Protein AF-0000000084368465 (afdb_homodimer)

pLDDT: mean 86.75, std 20.88, range [21.86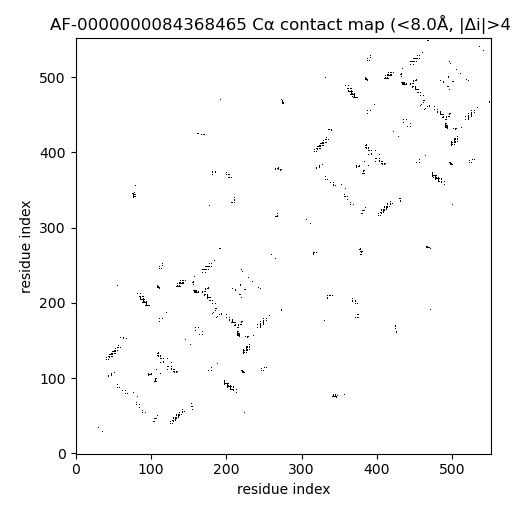, 98.88]

Secondary structure (DSSP, 8-state):
--S---TTSGGGS-----------------GGG--HHHHHHHHHHHHHHHHHHHHHHHHHHHHHHHTT-TT--SSS--HHHHHHHHHHHHHHHHHHHHHHTTTT----SHHHHHHHHHTTSS-HHHHHHHHHHHHHHHHHHHHHHHHHSSSS---S----TT--HHHHHHHHHHHHHHHHHHHIIIIIS--GGGGGHHHHHHHHHHHHHHHHHHHH----SHHHHHHHHHHHT---TTTTHHHHHHHHHHHHHHHHHHHHHHTTGGGTSTTTT---/--GGGGGGGGGGTT----------------GGG--HHHHHHHHHHHHHHHHHHHHHHHHHHHHHHHTT-TT--SSS--HHHHHHHHHHHHHHHHHHHHHHTTTT----SHHHHHHHHHTTSS-HHHHHHHHHHHHHHHHHHHHHHHHHSSSS---S----TT--HHHHHHHHHHHHHHHHHHHIIIIIS--GGGGGHHHHHHHHHHHHHHHHHHHH----SHHHHHHHHHHHT---TTTTHHHHHHHHHHHHHHHHHHHHHHTTGGGTSTTTT---

Organism: Wickerhamomyces anomalus (strain ATCC 58044 / CBS 1984 / NCYC 433 / NRRL Y-366-8) (NCBI:txid683960)

Solvent-accessible surface area (backbone atoms only — not comparable to full-atom values): 27761 Å² total; per-residue (Å²): 139,82,84,83,71,76,83,79,74,70,80,77,70,72,78,66,79,78,73,78,80,72,73,73,85,62,77,73,72,63,65,90,73,38,55,71,67,59,47,51,50,50,46,25,29,52,32,18,20,53,28,16,21,55,19,46,26,51,22,39,46,42,24,37,56,45,64,62,50,74,81,66,62,81,80,64,42,55,38,63,43,45,51,51,36,14,46,29,45,7,51,30,42,17,53,25,25,66,70,20,36,85,63,42,54,37,59,54,26,44,28,43,35,48,32,32,34,76,70,64,75,34,57,64,69,61,38,51,49,31,34,52,25,17,38,50,17,18,33,51,17,30,41,51,37,50,74,73,42,85,79,75,84,55,55,56,60,46,73,26,78,76,47,49,70,70,37,38,23,50,50,27,12,53,33,19,16,51,33,38,36,40,43,46,48,29,63,65,46,80,54,91,50,36,84,50,27,33,55,50,43,12,49,26,39,22,49,26,28,50,48,22,39,62,36,36,35,42,38,51,18,40,23,64,39,46,7,31,26,59,60,65,71,49,76,62,95,64,53,60,38,38,47,53,7,16,49,48,4,20,52,51,24,47,48,57,51,49,52,41,57,73,65,46,30,63,70,48,37,70,64,72,85,47,82,116,139,84,74,80,70,70,74,79,69,66,80,76,66,73,77,65,74,78,69,76,78,69,74,72,82,64,78,71,78,59,64,91,72,37,54,70,67,61,47,30,51,49,39,24,30,52,30,18,20,53,28,16,22,54,17,46,24,47,20,39,39,20,24,35,44,34,65,38,29,65,84,61,60,96,73,77,87,52,66,51,37,47,48,46,33,13,47,26,45,6,49,26,41,16,44,26,24,64,53,18,35,52,31,41,53,37,58,56,26,45,27,45,36,49,32,31,35,77,70,64,74,33,58,63,69,61,37,52,48,32,33,52,26,19,38,52,16,18,33,50,17,30,41,50,38,49,72,56,39,68,79,74,85,56,55,55,60,44,73,27,88,84,50,48,68,70,56,38,22,52,51,26,12,53,32,17,16,51,33,37,39,46,44,47,60,31,62,66,45,72,44,88,62,37,72,51,28,32,57,54,43,13,51,33,39,22,53,26,28,61,65,23,36,64,35,36,36,43,39,51,17,41,24,66,38,48,8,31,26,58,58,66,72,49,74,61,94,64,54,60,38,38,47,52,7,15,49,49,4,20,52,53,24,45,50,55,52,49,53,40,56,74,65,46,54,66,68,78,58,71,61,75,80,46,97,115

Radius of gyration: 28.0 Å; Cα contacts (8 Å, |Δi|>4): 906; chains: 2; bounding box: 91×88×64 Å

InterPro domains:
  IPR000425 Major intrinsic protein [PF00230] (44-253)
  IPR000425 Major intrinsic protein [PR00783] (43-62)
  IPR000425 Major intrinsic protein [PR00783] (89-113)
  IPR000425 Major intrinsic protein [PR00783] (126-145)
  IPR000425 Major intrinsic protein [PR00783] (171-189)
  IPR000425 Major intrinsic protein [PR00783] (202-224)
  IPR000425 Major intrinsic protein [PR00783] (240-260)
  IPR000425 Major intrinsic protein [TIGR00861] (47-255)
  IPR022357 Major intrinsic protein, conserved site [PS00221] (107-115)
  IPR023271 Aquaporin-like [G3DSA:1.20.1080.10] (5-276)
  IPR023271 Aquaporin-like [SSF81338] (37-273)
  IPR034294 Aquaporin transporter [PTHR19139] (39-267)

Nearest PDB structures (foldseek):
  2w1p-assembly1_A  TM=9.847E-01  e=2.793E-25  Komagataella pastoris
  5i32-assembly1_A  TM=9.141E-01  e=2.454E-11  Arabidopsis thaliana
  5c5x-assembly1_A  TM=9.051E-01  e=3.461E-11  Homo sapiens
  2b5f-assembly1_C  TM=8.584E-01  e=1.312E-10  Spinacia oleracea
  6qf5-assembly1_B  TM=8.587E-01  e=1.361E-08  Homo sapiens

Foldseek 3Di:
DDDPDDPPPPDPPPPPPPPPPPDPPPPPPCVVVDDPVVVLLVQLLVLLLVLLLQLLLQLQLQLQVLQVPPVPDDADDDVVSLLSSLLSNLVSLLVSCLPRCVRNNSQLFLLLLLLCCLVVVDPPVSSVSSLVSSLVSLQVSLLVSPVVDDDARRLAKAFANPADLVNLLQLLLQLLLLLNLLCCVQCVVDAPNVSCSSNSSSVSSSVSSSSRCRGTNRLSGLSSNNNNCVNNVHDDPSSCSSVNSSNNSSVVNSVVSVVCVVVVVCVVDDCPRPPD/DDPPPPPPPPPPPPPPPPPPCPDPPPPPPCDVVDDPVVVLLVQLLVLLLVLLLQLLLQLQLQLQVLQPPPVDDPDDDDVVSLLSSLLSNLVSLLVSCLVRCVRNNSQLFLLLLLLCCLVVVAPPVSSVSSLVSSLVSLQVSLLVSPVVDDDARRLAKAFAPPADLVNLLQLLQQLLLQLNLLCCVQCVVDAPNVSCSSNSSSVSSSVSSSRRCRGTNHLSGLSSNNNNCVNNVHDDPSSCSSVNSSNNSSVVNSVVSVVCVVVVVCVVDPCPRPPD

Sequence (552 aa):
MTAAEVQSGSNDIEAQSDAEYIPPYQPRSKILGLNDTLRNHFIAVVGEFCGTFLFLWSAFMIAQIANQDTSVKQDGSHPPQLIMISLGFGVSVAVGVFIFFRVSGGNLNPAVTLTLILARAVPPIRGALMMIAQMVAGMAAAGAASAMTPGEIAFANSLGGGCSRSRGVFIEAFGTAILCLTVLFLAVEKHRATYIAPLAIGLALFIGHLICVYYTGAGLNPARSFGPAVASRSFPNYHWIYWIGPILGSFISFGVWQLLKFLDYETANPGQDSDHMTAAEVQSGSNDIEAQSDAEYIPPYQPRSKILGLNDTLRNHFIAVVGEFCGTFLFLWSAFMIAQIANQDTSVKQDGSHPPQLIMISLGFGVSVAVGVFIFFRVSGGNLNPAVTLTLILARAVPPIRGALMMIAQMVAGMAAAGAASAMTPGEIAFANSLGGGCSRSRGVFIEAFGTAILCLTVLFLAVEKHRATYIAPLAIGLALFIGHLICVYYTGAGLNPARSFGPAVASRSFPNYHWIYWIGPILGSFISFGVWQLLKFLDYETANPGQDSDH

Structure (mmCIF, N/CA/C/O backbone):
data_AF-0000000084368465-model_v1
#
loop_
_entity.id
_entity.type
_entity.pdbx_description
1 polymer Aquaporin
#
loop_
_atom_site.group_PDB
_atom_site.id
_atom_site.type_symbol
_atom_site.label_atom_id
_atom_site.label_alt_id
_atom_site.label_comp_id
_atom_site.label_asym_id
_atom_site.label_entity_id
_atom_site.label_seq_id
_atom_site.pdbx_PDB_ins_code
_atom_site.Cartn_x
_atom_site.Cartn_y
_atom_site.Cartn_z
_atom_site.occupancy
_atom_site.B_iso_or_equiv
_atom_site.auth_seq_id
_atom_site.auth_comp_id
_atom_site.auth_asym_id
_atom_site.auth_atom_id
_atom_site.pdbx_PDB_model_num
ATOM 1 N N . MET A 1 1 ? -60.562 56.375 -34.906 1 25.42 1 MET A N 1
ATOM 2 C CA . MET A 1 1 ? -60.062 56.219 -33.562 1 25.42 1 MET A CA 1
ATOM 3 C C . MET A 1 1 ? -60.031 54.75 -33.156 1 25.42 1 MET A C 1
ATOM 5 O O . MET A 1 1 ? -60.844 54.281 -32.375 1 25.42 1 MET A O 1
ATOM 9 N N . THR A 1 2 ? -59.656 53.781 -34.094 1 22.52 2 THR A N 1
ATOM 10 C CA . THR A 1 2 ? -59.781 52.344 -34.188 1 22.52 2 THR A CA 1
ATOM 11 C C . THR A 1 2 ? -59 51.625 -33.094 1 22.52 2 THR A C 1
ATOM 13 O O . THR A 1 2 ? -58.094 52.219 -32.5 1 22.52 2 THR A O 1
ATOM 16 N N . ALA A 1 3 ? -59 50.156 -32.969 1 24.73 3 ALA A N 1
ATOM 17 C CA . ALA A 1 3 ? -59.062 48.938 -32.156 1 24.73 3 ALA A CA 1
ATOM 18 C C . ALA A 1 3 ? -57.688 48.5 -31.688 1 24.73 3 ALA A C 1
ATOM 20 O O . ALA A 1 3 ? -57.469 47.312 -31.391 1 24.73 3 ALA A O 1
ATOM 21 N N . ALA A 1 4 ? -56.594 49.188 -32.031 1 30.98 4 ALA A N 1
ATOM 22 C CA . ALA A 1 4 ? -55.312 48.5 -32 1 30.98 4 ALA A CA 1
ATOM 23 C C . ALA A 1 4 ? -54.938 48.125 -30.578 1 30.98 4 ALA A C 1
ATOM 25 O O . ALA A 1 4 ? -53.75 47.938 -30.266 1 30.98 4 ALA A O 1
ATOM 26 N N . GLU A 1 5 ? -55.938 48.25 -29.625 1 25.72 5 GLU A N 1
ATOM 27 C CA . GLU A 1 5 ? -55.438 48.344 -28.25 1 25.72 5 GLU A CA 1
ATOM 28 C C . GLU A 1 5 ? -54.688 47.062 -27.844 1 25.72 5 GLU A C 1
ATOM 30 O O . GLU A 1 5 ? -53.562 47.156 -27.344 1 25.72 5 GLU A O 1
ATOM 35 N N . VAL A 1 6 ? -55.406 45.938 -27.438 1 28.53 6 VAL A N 1
ATOM 36 C CA . VAL A 1 6 ? -55.312 45.312 -26.109 1 28.53 6 VAL A CA 1
ATOM 37 C C . VAL A 1 6 ? -54.312 44.156 -26.141 1 28.53 6 VAL A C 1
ATOM 39 O O . VAL A 1 6 ? -54.25 43.375 -25.172 1 28.53 6 VAL A O 1
ATOM 42 N N . GLN A 1 7 ? -53.719 43.688 -27.281 1 27.7 7 GLN A N 1
ATOM 43 C CA . GLN A 1 7 ? -53.5 42.219 -27.312 1 27.7 7 GLN A CA 1
ATOM 44 C C . GLN A 1 7 ? -52.344 41.812 -26.406 1 27.7 7 GLN A C 1
ATOM 46 O O . GLN A 1 7 ? -51.406 41.156 -26.844 1 27.7 7 GLN A O 1
ATOM 51 N N . SER A 1 8 ? -51.719 42.75 -25.578 1 32.03 8 SER A N 1
ATOM 52 C CA . SER A 1 8 ? -50.406 42.375 -25.078 1 32.03 8 SER A CA 1
ATOM 53 C C . SER A 1 8 ? -50.5 41.281 -24.016 1 32.03 8 SER A C 1
ATOM 55 O O . SER A 1 8 ? -49.5 40.938 -23.391 1 32.03 8 SER A O 1
ATOM 57 N N . GLY A 1 9 ? -51.781 40.781 -23.578 1 29.36 9 GLY A N 1
ATOM 58 C CA . GLY A 1 9 ? -51.812 40.094 -22.297 1 29.36 9 GLY A CA 1
ATOM 59 C C . GLY A 1 9 ? -51.156 38.75 -22.328 1 29.36 9 GLY A C 1
ATOM 60 O O . GLY A 1 9 ? -51.062 38.062 -21.297 1 29.36 9 GLY A O 1
ATOM 61 N N . SER A 1 10 ? -51.125 37.906 -23.453 1 30.41 10 SER A N 1
ATOM 62 C CA . SER A 1 10 ? -51.344 36.469 -23.328 1 30.41 10 SER A CA 1
ATOM 63 C C . SER A 1 10 ? -50.094 35.781 -22.844 1 30.41 10 SER A C 1
ATOM 65 O O . SER A 1 10 ? -50.156 34.625 -22.391 1 30.41 10 SER A O 1
ATOM 67 N N . ASN A 1 11 ? -48.844 36.156 -23.156 1 32.34 11 ASN A N 1
ATOM 68 C CA . ASN A 1 11 ? -47.906 35.062 -23.312 1 32.34 11 ASN A CA 1
ATOM 69 C C . ASN A 1 11 ? -47.344 34.594 -21.953 1 32.34 11 ASN A C 1
ATOM 71 O O . ASN A 1 11 ? -46.375 33.844 -21.906 1 32.34 11 ASN A O 1
ATOM 75 N N . ASP A 1 12 ? -47.688 35.156 -20.781 1 30.72 12 ASP A N 1
ATOM 76 C CA . ASP A 1 12 ? -46.938 34.812 -19.578 1 30.72 12 ASP A CA 1
ATOM 77 C C . ASP A 1 12 ? -47.312 33.438 -19.078 1 30.72 12 ASP A C 1
ATOM 79 O O . ASP A 1 12 ? -46.906 33.031 -17.984 1 30.72 12 ASP A O 1
ATOM 83 N N . ILE A 1 13 ? -48.344 32.719 -19.547 1 31.05 13 ILE A N 1
ATOM 84 C CA . ILE A 1 13 ? -48.875 31.562 -18.797 1 31.05 13 ILE A CA 1
ATOM 85 C C . ILE A 1 13 ? -47.844 30.438 -18.797 1 31.05 13 ILE A C 1
ATOM 87 O O . ILE A 1 13 ? -47.844 29.594 -17.906 1 31.05 13 ILE A O 1
ATOM 91 N N . GLU A 1 14 ? -47.125 30.094 -19.891 1 27.75 14 GLU A N 1
ATOM 92 C CA . GLU A 1 14 ? -46.781 28.688 -20.109 1 27.75 14 GLU A CA 1
ATOM 93 C C . GLU A 1 14 ? -45.594 28.25 -19.266 1 27.75 14 GLU A C 1
ATOM 95 O O . GLU A 1 14 ? -45.125 27.125 -19.391 1 27.75 14 GLU A O 1
ATOM 100 N N . ALA A 1 15 ? -44.844 29.047 -18.547 1 32.88 15 ALA A N 1
ATOM 101 C CA . ALA A 1 15 ? -43.625 28.438 -18 1 32.88 15 ALA A CA 1
ATOM 102 C C . ALA A 1 15 ? -43.969 27.516 -16.828 1 32.88 15 ALA A C 1
ATOM 104 O O . ALA A 1 15 ? -43.844 27.922 -15.664 1 32.88 15 ALA A O 1
ATOM 105 N N . GLN A 1 16 ? -45.156 26.938 -16.719 1 30.12 16 GLN A N 1
ATOM 106 C CA . GLN A 1 16 ? -45.281 26 -15.602 1 30.12 16 GLN A CA 1
ATOM 107 C C . GLN A 1 16 ? -44.188 24.938 -15.672 1 30.12 16 GLN A C 1
ATOM 109 O O . GLN A 1 16 ? -44.031 24.266 -16.688 1 30.12 16 GLN A O 1
ATOM 114 N N . SER A 1 17 ? -43.062 25.016 -14.945 1 32.62 17 SER A N 1
ATOM 115 C CA . SER A 1 17 ? -42 24.031 -14.773 1 32.62 17 SER A CA 1
ATOM 116 C C . SER A 1 17 ? -42.594 22.641 -14.555 1 32.62 17 SER A C 1
ATOM 118 O O . SER A 1 17 ? -43.406 22.422 -13.656 1 32.62 17 SER A O 1
ATOM 120 N N . ASP A 1 18 ? -42.875 21.812 -15.492 1 31.92 18 ASP A N 1
ATOM 121 C CA . ASP A 1 18 ? -43.219 20.391 -15.383 1 31.92 18 ASP A CA 1
ATOM 122 C C . ASP A 1 18 ? -42.312 19.703 -14.367 1 31.92 18 ASP A C 1
ATOM 124 O O . ASP A 1 18 ? -41.094 19.562 -14.602 1 31.92 18 ASP A O 1
ATOM 128 N N . ALA A 1 19 ? -42.438 19.844 -13.102 1 34.62 19 ALA A N 1
ATOM 129 C CA . ALA A 1 19 ? -41.844 18.938 -12.125 1 34.62 19 ALA A CA 1
ATOM 130 C C . ALA A 1 19 ? -41.906 17.484 -12.586 1 34.62 19 ALA A C 1
ATOM 132 O O . ALA A 1 19 ? -43 16.969 -12.859 1 34.62 19 ALA A O 1
ATOM 133 N N . GLU A 1 20 ? -40.969 16.906 -13.219 1 36.41 20 GLU A N 1
ATOM 134 C CA . GLU A 1 20 ? -40.906 15.5 -13.625 1 36.41 20 GLU A CA 1
ATOM 135 C C . GLU A 1 20 ? -41.375 14.578 -12.516 1 36.41 20 GLU A C 1
ATOM 137 O O . GLU A 1 20 ? -40.875 14.617 -11.391 1 36.41 20 GLU A O 1
ATOM 142 N N . TYR A 1 21 ? -42.594 14.203 -12.438 1 37.81 21 TYR A N 1
ATOM 143 C CA . TYR A 1 21 ? -43.125 13.141 -11.594 1 37.81 21 TYR A CA 1
ATOM 144 C C . TYR A 1 21 ? -42.156 11.977 -11.5 1 37.81 21 TYR A C 1
ATOM 146 O O . TYR A 1 21 ? -41.844 11.336 -12.516 1 37.81 21 TYR A O 1
ATOM 154 N N . ILE A 1 22 ? -41.25 11.898 -10.578 1 44.81 22 ILE A N 1
ATOM 155 C CA . ILE A 1 22 ? -40.5 10.664 -10.281 1 44.81 22 ILE A CA 1
ATOM 156 C C . ILE A 1 22 ? -41.469 9.625 -9.703 1 44.81 22 ILE A C 1
ATOM 158 O O . ILE A 1 22 ? -42.062 9.844 -8.648 1 44.81 22 ILE A O 1
ATOM 162 N N . PRO A 1 23 ? -42 8.773 -10.469 1 43.62 23 PRO A N 1
ATOM 163 C CA . PRO A 1 23 ? -42.938 7.766 -9.914 1 43.62 23 PRO A CA 1
ATOM 164 C C . PRO A 1 23 ? -42.438 7.191 -8.586 1 43.62 23 PRO A C 1
ATOM 166 O O . PRO A 1 23 ? -41.219 7.152 -8.344 1 43.62 23 PRO A O 1
ATOM 169 N N . PRO A 1 24 ? -43.25 7.164 -7.59 1 41.31 24 PRO A N 1
ATOM 170 C CA . PRO A 1 24 ? -42.844 6.539 -6.336 1 41.31 24 PRO A CA 1
ATOM 171 C C . PRO A 1 24 ? -42.156 5.191 -6.551 1 41.31 24 PRO A C 1
ATOM 173 O O . PRO A 1 24 ? -42.406 4.508 -7.539 1 41.31 24 PRO A O 1
ATOM 176 N N . TYR A 1 25 ? -41.031 4.93 -5.965 1 42.34 25 TYR A N 1
ATOM 177 C CA . TYR A 1 25 ? -40.406 3.604 -5.949 1 42.34 25 TYR A CA 1
ATOM 178 C C . TYR A 1 25 ? -41.438 2.529 -5.652 1 42.34 25 TYR A C 1
ATOM 180 O O . TYR A 1 25 ? -42.125 2.59 -4.629 1 42.34 25 TYR A O 1
ATOM 188 N N . GLN A 1 26 ? -42.312 2.115 -6.512 1 42.16 26 GLN A N 1
ATOM 189 C CA . GLN A 1 26 ? -43.125 0.951 -6.207 1 42.16 26 GLN A CA 1
ATOM 190 C C . GLN A 1 26 ? -42.25 -0.239 -5.793 1 42.16 26 GLN A C 1
ATOM 192 O O . GLN A 1 26 ? -41.281 -0.553 -6.453 1 42.16 26 GLN A O 1
ATOM 197 N N . PRO A 1 27 ? -42.344 -0.602 -4.566 1 46.47 27 PRO A N 1
ATOM 198 C CA . PRO A 1 27 ? -41.625 -1.841 -4.234 1 46.47 27 PRO A CA 1
ATOM 199 C C . PRO A 1 27 ? -41.75 -2.889 -5.344 1 46.47 27 PRO A C 1
ATOM 201 O O . PRO A 1 27 ? -42.812 -3.135 -5.871 1 46.47 27 PRO A O 1
ATOM 204 N N . ARG A 1 28 ? -40.812 -3.004 -6.277 1 44.25 28 ARG A N 1
ATOM 205 C CA . ARG A 1 28 ? -40.906 -3.988 -7.352 1 44.25 28 ARG A CA 1
ATOM 206 C C . ARG A 1 28 ? -41.562 -5.273 -6.867 1 44.25 28 ARG A C 1
ATOM 208 O O . ARG A 1 28 ? -41.375 -5.688 -5.723 1 44.25 28 ARG A O 1
ATOM 215 N N . SER A 1 29 ? -42.625 -5.664 -7.355 1 44.94 29 SER A N 1
ATOM 216 C CA . SER A 1 29 ? -43.281 -6.961 -7.215 1 44.94 29 SER A CA 1
ATOM 217 C C . SER A 1 29 ? -42.281 -8.031 -6.785 1 44.94 29 SER A C 1
ATOM 219 O O . SER A 1 29 ? -41.062 -7.883 -6.977 1 44.94 29 SER A O 1
ATOM 221 N N . LYS A 1 30 ? -42.688 -9.141 -5.918 1 51.12 30 LYS A N 1
ATOM 222 C CA . LYS A 1 30 ? -42.094 -10.438 -5.605 1 51.12 30 LYS A CA 1
ATOM 223 C C . LYS A 1 30 ? -41.438 -11.055 -6.84 1 51.12 30 LYS A C 1
ATOM 225 O O . LYS A 1 30 ? -42.094 -11.734 -7.625 1 51.12 30 LYS A O 1
ATOM 230 N N . ILE A 1 31 ? -40.531 -10.414 -7.238 1 54.19 31 ILE A N 1
ATOM 231 C CA . ILE A 1 31 ? -39.844 -11.062 -8.352 1 54.19 31 ILE A CA 1
ATOM 232 C C . ILE A 1 31 ? -39.438 -12.477 -7.945 1 54.19 31 ILE A C 1
ATOM 234 O O . ILE A 1 31 ? -38.781 -12.672 -6.922 1 54.19 31 ILE A O 1
ATOM 238 N N . LEU A 1 32 ? -39.906 -13.438 -8.641 1 57.25 32 LEU A N 1
ATOM 239 C CA . LEU A 1 32 ? -39.719 -14.883 -8.602 1 57.25 32 LEU A CA 1
ATOM 240 C C . LEU A 1 32 ? -40.344 -15.484 -7.355 1 57.25 32 LEU A C 1
ATOM 242 O O . LEU A 1 32 ? -39.906 -16.547 -6.883 1 57.25 32 LEU A O 1
ATOM 246 N N . GLY A 1 33 ? -41.219 -14.719 -6.758 1 65.38 33 GLY A N 1
ATOM 247 C CA . GLY A 1 33 ? -41.938 -15.242 -5.602 1 65.38 33 GLY A CA 1
ATOM 248 C C . GLY A 1 33 ? -41.094 -15.203 -4.328 1 65.38 33 GLY A C 1
ATOM 249 O O . GLY A 1 33 ? -41.531 -15.703 -3.289 1 65.38 33 GLY A O 1
ATOM 250 N N . LEU A 1 34 ? -39.906 -14.789 -4.43 1 67 34 LEU A N 1
ATOM 251 C CA . LEU A 1 34 ? -39.031 -14.781 -3.244 1 67 34 LEU A CA 1
ATOM 252 C C . LEU A 1 34 ? -39.312 -13.547 -2.391 1 67 34 LEU A C 1
ATOM 254 O O . LEU A 1 34 ? -39.625 -12.477 -2.922 1 67 34 LEU A O 1
ATOM 258 N N . ASN A 1 35 ? -39.281 -13.789 -1.082 1 77.75 35 ASN A N 1
ATOM 259 C CA . ASN A 1 35 ? -39.281 -12.633 -0.195 1 77.75 35 ASN A CA 1
ATOM 260 C C . ASN A 1 35 ? -38.031 -11.781 -0.37 1 77.75 35 ASN A C 1
ATOM 262 O O . ASN A 1 35 ? -37 -12.266 -0.856 1 77.75 35 ASN A O 1
ATOM 266 N N . ASP A 1 36 ? -38.125 -10.578 -0.145 1 82.81 36 ASP A N 1
ATOM 267 C CA . ASP A 1 36 ? -37.094 -9.578 -0.378 1 82.81 36 ASP A CA 1
ATOM 268 C C . ASP A 1 36 ? -35.75 -10.008 0.242 1 82.81 36 ASP A C 1
ATOM 270 O O . ASP A 1 36 ? -34.688 -9.797 -0.344 1 82.81 36 ASP A O 1
ATOM 274 N N . THR A 1 37 ? -35.812 -10.711 1.332 1 84.06 37 THR A N 1
ATOM 275 C CA . THR A 1 37 ? -34.594 -11.141 2.018 1 84.06 37 THR A CA 1
ATOM 276 C C . THR A 1 37 ? -33.875 -12.211 1.212 1 84.06 37 THR A C 1
ATOM 278 O O . THR A 1 37 ? -32.688 -12.117 0.989 1 84.06 37 THR A O 1
ATOM 281 N N . LEU A 1 38 ? -34.594 -13.227 0.801 1 85.94 38 LEU A N 1
ATOM 282 C CA . LEU A 1 38 ? -34.031 -14.312 0.011 1 85.94 38 LEU A CA 1
ATOM 283 C C . LEU A 1 38 ? -33.531 -13.797 -1.33 1 85.94 38 LEU A C 1
ATOM 285 O O . LEU A 1 38 ? -32.469 -14.234 -1.806 1 85.94 38 LEU A O 1
ATOM 289 N N . ARG A 1 39 ? -34.281 -12.922 -1.918 1 88.88 39 ARG A N 1
ATOM 290 C CA . ARG A 1 39 ? -33.875 -12.328 -3.191 1 88.88 39 ARG A CA 1
ATOM 291 C C . ARG A 1 39 ? -32.562 -11.562 -3.053 1 88.88 39 ARG A C 1
ATOM 293 O O . ARG A 1 39 ? -31.672 -11.68 -3.9 1 88.88 39 ARG A O 1
ATOM 300 N N . ASN A 1 40 ? -32.438 -10.844 -2.035 1 91 40 ASN A N 1
ATOM 301 C CA . ASN A 1 40 ? -31.25 -10.055 -1.806 1 91 40 ASN A CA 1
ATOM 302 C C . ASN A 1 40 ? -30.031 -10.953 -1.536 1 91 40 ASN A C 1
ATOM 304 O O . ASN A 1 40 ? -28.922 -10.641 -1.96 1 91 40 ASN A O 1
ATOM 308 N N . HIS A 1 41 ? -30.25 -12.039 -0.821 1 93.5 41 HIS A N 1
ATOM 309 C CA . HIS A 1 41 ? -29.188 -13.008 -0.624 1 93.5 41 HIS A CA 1
ATOM 310 C C . HIS A 1 41 ? -28.75 -13.617 -1.95 1 93.5 41 HIS A C 1
ATOM 312 O O . HIS A 1 41 ? -27.547 -13.805 -2.186 1 93.5 41 HIS A O 1
ATOM 318 N N . PHE A 1 42 ? -29.75 -13.898 -2.775 1 93.25 42 PHE A N 1
ATOM 319 C CA . PHE A 1 42 ? -29.438 -14.5 -4.07 1 93.25 42 PHE A CA 1
ATOM 320 C C . PHE A 1 42 ? -28.656 -13.531 -4.945 1 93.25 42 PHE A C 1
ATOM 322 O O . PHE A 1 42 ? -27.703 -13.922 -5.621 1 93.25 42 PHE A O 1
ATOM 329 N N . ILE A 1 43 ? -28.984 -12.305 -4.949 1 94.5 43 ILE A N 1
ATOM 330 C CA . ILE A 1 43 ? -28.266 -11.273 -5.695 1 94.5 43 ILE A CA 1
ATOM 331 C C . ILE A 1 43 ? -26.828 -11.188 -5.203 1 94.5 43 ILE A C 1
ATOM 333 O O . ILE A 1 43 ? -25.891 -11.125 -6.008 1 94.5 43 ILE A O 1
ATOM 337 N N . ALA A 1 44 ? -26.641 -11.203 -3.904 1 96.25 44 ALA A N 1
ATOM 338 C CA . ALA A 1 44 ? -25.312 -11.148 -3.318 1 96.25 44 ALA A CA 1
ATOM 339 C C . ALA A 1 44 ? -24.469 -12.352 -3.73 1 96.25 44 ALA A C 1
ATOM 341 O O . ALA A 1 44 ? -23.297 -12.219 -4.074 1 96.25 44 ALA A O 1
ATOM 342 N N . VAL A 1 45 ? -25.094 -13.492 -3.721 1 97.44 45 VAL A N 1
ATOM 343 C CA . VAL A 1 45 ? -24.406 -14.734 -4.07 1 97.44 45 VAL A CA 1
ATOM 344 C C . VAL A 1 45 ? -23.984 -14.695 -5.535 1 97.44 45 VAL A C 1
ATOM 346 O O . VAL A 1 45 ? -22.828 -14.977 -5.859 1 97.44 45 VAL A O 1
ATOM 349 N N . VAL A 1 46 ? -24.875 -14.281 -6.406 1 97.12 46 VAL A N 1
ATOM 350 C CA . VAL A 1 46 ? -24.578 -14.234 -7.836 1 97.12 46 VAL A CA 1
ATOM 351 C C . VAL A 1 46 ? -23.531 -13.156 -8.117 1 97.12 46 VAL A C 1
ATOM 353 O O . VAL A 1 46 ? -22.609 -13.375 -8.891 1 97.12 46 VAL A O 1
ATOM 356 N N . GLY A 1 47 ? -23.734 -12.055 -7.484 1 97.81 47 GLY A N 1
ATOM 357 C CA . GLY A 1 47 ? -22.766 -10.977 -7.66 1 97.81 47 GLY A CA 1
ATOM 358 C C . GLY A 1 47 ? -21.359 -11.359 -7.203 1 97.81 47 GLY A C 1
ATOM 359 O O . GLY A 1 47 ? -20.391 -11.086 -7.898 1 97.81 47 GLY A O 1
ATOM 360 N N . GLU A 1 48 ? -21.234 -11.945 -6.059 1 98.62 48 GLU A N 1
ATOM 361 C CA . GLU A 1 48 ? -19.938 -12.352 -5.539 1 98.62 48 GLU A CA 1
ATOM 362 C C . GLU A 1 48 ? -19.328 -13.469 -6.387 1 98.62 48 GLU A C 1
ATOM 364 O O . GLU A 1 48 ? -18.109 -13.516 -6.574 1 98.62 48 GLU A O 1
ATOM 369 N N . PHE A 1 49 ? -20.172 -14.406 -6.859 1 98.62 49 PHE A N 1
ATOM 370 C CA . PHE A 1 49 ? -19.672 -15.445 -7.75 1 98.62 49 PHE A CA 1
ATOM 371 C C . PHE A 1 49 ? -19.109 -14.836 -9.023 1 98.62 49 PHE A C 1
ATOM 373 O O . PHE A 1 49 ? -17.969 -15.117 -9.398 1 98.62 49 PHE A O 1
ATOM 380 N N . CYS A 1 50 ? -19.906 -13.984 -9.695 1 98.19 50 CYS A N 1
ATOM 381 C CA . CYS A 1 50 ? -19.5 -13.391 -10.961 1 98.19 50 CYS A CA 1
ATOM 382 C C . CYS A 1 50 ? -18.25 -12.516 -10.781 1 98.19 50 CYS A C 1
ATOM 384 O O . CYS A 1 50 ? -17.312 -12.594 -11.578 1 98.19 50 CYS A O 1
ATOM 386 N N . GLY A 1 51 ? -18.281 -11.711 -9.742 1 98.62 51 GLY A N 1
ATOM 387 C CA . GLY A 1 51 ? -17.141 -10.844 -9.484 1 98.62 51 GLY A CA 1
ATOM 388 C C . GLY A 1 51 ? -15.867 -11.602 -9.172 1 98.62 51 GLY A C 1
ATOM 389 O O . GLY A 1 51 ? -14.805 -11.281 -9.703 1 98.62 51 GLY A O 1
ATOM 390 N N . THR A 1 52 ? -15.938 -12.594 -8.359 1 98.75 52 THR A N 1
ATOM 391 C CA . THR A 1 52 ? -14.766 -13.391 -7.996 1 98.75 52 THR A CA 1
ATOM 392 C C . THR A 1 52 ? -14.266 -14.195 -9.195 1 98.75 52 THR A C 1
ATOM 394 O O . THR A 1 52 ? -13.055 -14.312 -9.406 1 98.75 52 THR A O 1
ATOM 397 N N . PHE A 1 53 ? -15.18 -14.703 -9.992 1 98.56 53 PHE A N 1
ATOM 398 C CA . PHE A 1 53 ? -14.789 -15.438 -11.188 1 98.56 53 PHE A CA 1
ATOM 399 C C . PHE A 1 53 ? -14.031 -14.531 -12.156 1 98.56 53 PHE A C 1
ATOM 401 O O . PHE A 1 53 ? -12.961 -14.898 -12.648 1 98.56 53 PHE A O 1
ATOM 408 N N . LEU A 1 54 ? -14.617 -13.43 -12.43 1 98.25 54 LEU A N 1
ATOM 409 C CA . LEU A 1 54 ? -13.992 -12.477 -13.344 1 98.25 54 LEU A CA 1
ATOM 410 C C . LEU A 1 54 ? -12.594 -12.094 -12.867 1 98.25 54 LEU A C 1
ATOM 412 O O . LEU A 1 54 ? -11.641 -12.117 -13.648 1 98.25 54 LEU A O 1
ATOM 416 N N . PHE A 1 55 ? -12.508 -11.734 -11.656 1 98.5 55 PHE A N 1
ATOM 417 C CA . PHE A 1 55 ? -11.266 -11.328 -11.016 1 98.5 55 PHE A CA 1
ATOM 418 C C . PHE A 1 55 ? -10.234 -12.453 -11.07 1 98.5 55 PHE A C 1
ATOM 420 O O . PHE A 1 55 ? -9.156 -12.281 -11.633 1 98.5 55 PHE A O 1
ATOM 427 N N . LEU A 1 56 ? -10.555 -13.648 -10.617 1 98.69 56 LEU A N 1
ATOM 428 C CA . LEU A 1 56 ? -9.57 -14.711 -10.453 1 98.69 56 LEU A CA 1
ATOM 429 C C . LEU A 1 56 ? -9.258 -15.383 -11.789 1 98.69 56 LEU A C 1
ATOM 431 O O . LEU A 1 56 ? -8.117 -15.789 -12.039 1 98.69 56 LEU A O 1
ATOM 435 N N . TRP A 1 57 ? -10.258 -15.484 -12.656 1 98.5 57 TRP A N 1
ATOM 436 C CA . TRP A 1 57 ? -9.953 -16.031 -13.977 1 98.5 57 TRP A CA 1
ATOM 437 C C . TRP A 1 57 ? -8.93 -15.172 -14.703 1 98.5 57 TRP A C 1
ATOM 439 O O . TRP A 1 57 ? -7.961 -15.688 -15.266 1 98.5 57 TRP A O 1
ATOM 449 N N . SER A 1 58 ? -9.148 -13.891 -14.695 1 98.56 58 SER A N 1
ATOM 450 C CA . SER A 1 58 ? -8.219 -12.961 -15.328 1 98.56 58 SER A CA 1
ATOM 451 C C . SER A 1 58 ? -6.82 -13.078 -14.734 1 98.56 58 SER A C 1
ATOM 453 O O . SER A 1 58 ? -5.836 -13.188 -15.461 1 98.56 58 SER A O 1
ATOM 455 N N . ALA A 1 59 ? -6.742 -13.078 -13.406 1 98.62 59 ALA A N 1
ATOM 456 C CA . ALA A 1 59 ? -5.465 -13.125 -12.703 1 98.62 59 ALA A CA 1
ATOM 457 C C . ALA A 1 59 ? -4.754 -14.453 -12.961 1 98.62 59 ALA A C 1
ATOM 459 O O . ALA A 1 59 ? -3.535 -14.484 -13.156 1 98.62 59 ALA A O 1
ATOM 460 N N . PHE A 1 60 ? -5.488 -15.57 -12.984 1 98.44 60 PHE A N 1
ATOM 461 C CA . PHE A 1 60 ? -4.906 -16.891 -13.219 1 98.44 60 PHE A CA 1
ATOM 462 C C . PHE A 1 60 ? -4.34 -16.984 -14.633 1 98.44 60 PHE A C 1
ATOM 464 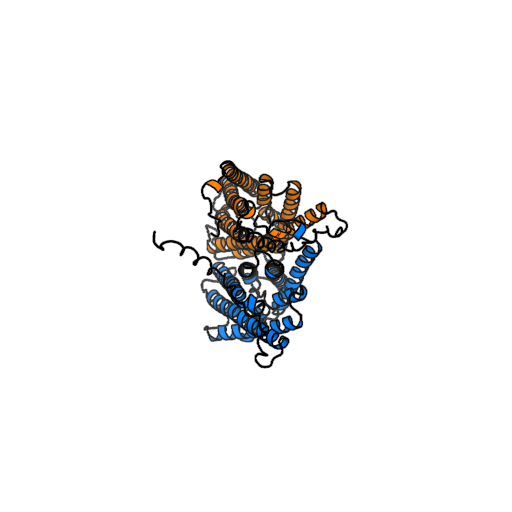O O . PHE A 1 60 ? -3.236 -17.5 -14.828 1 98.44 60 PHE A O 1
ATOM 471 N N . MET A 1 61 ? -5.117 -16.469 -15.641 1 97.62 61 MET A N 1
ATOM 472 C CA . MET A 1 61 ? -4.633 -16.469 -17.016 1 97.62 61 MET A CA 1
ATOM 473 C C . MET A 1 61 ? -3.322 -15.695 -17.141 1 97.62 61 MET A C 1
ATOM 475 O O . MET A 1 61 ? -2.377 -16.172 -17.781 1 97.62 61 MET A O 1
ATOM 479 N N . ILE A 1 62 ? -3.225 -14.586 -16.5 1 97.69 62 ILE A N 1
ATOM 480 C CA . ILE A 1 62 ? -2.049 -13.719 -16.562 1 97.69 62 ILE A CA 1
ATOM 481 C C . ILE A 1 62 ? -0.878 -14.383 -15.844 1 97.69 62 ILE A C 1
ATOM 483 O O . ILE A 1 62 ? 0.248 -14.391 -16.344 1 97.69 62 ILE A O 1
ATOM 487 N N . ALA A 1 63 ? -1.112 -14.953 -14.672 1 97.44 63 ALA A N 1
ATOM 488 C CA . ALA A 1 63 ? -0.057 -15.656 -13.945 1 97.44 63 ALA A CA 1
ATOM 489 C C . ALA A 1 63 ? 0.449 -16.859 -14.734 1 97.44 63 ALA A C 1
ATOM 491 O O . ALA A 1 63 ? 1.651 -17.141 -14.758 1 97.44 63 ALA A O 1
ATOM 492 N N . GLN A 1 64 ? -0.476 -17.578 -15.383 1 95.94 64 GLN A N 1
ATOM 493 C CA . GLN A 1 64 ? -0.106 -18.703 -16.234 1 95.94 64 GLN A CA 1
ATOM 494 C C . GLN A 1 64 ? 0.859 -18.266 -17.328 1 95.94 64 GLN A C 1
ATOM 496 O O . GLN A 1 64 ? 1.863 -18.938 -17.578 1 95.94 64 GLN 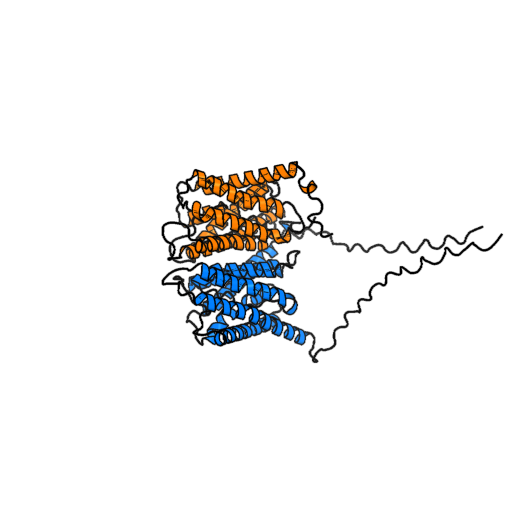A O 1
ATOM 501 N N . ILE A 1 65 ? 0.61 -17.203 -17.953 1 94.75 65 ILE A N 1
ATOM 502 C CA . ILE A 1 65 ? 1.424 -16.672 -19.047 1 94.75 65 ILE A CA 1
ATOM 503 C C . ILE A 1 65 ? 2.768 -16.188 -18.5 1 94.75 65 ILE A C 1
ATOM 505 O O . ILE A 1 65 ? 3.822 -16.531 -19.047 1 94.75 65 ILE A O 1
ATOM 509 N N . ALA A 1 66 ? 2.754 -15.422 -17.391 1 95.44 66 ALA A N 1
ATOM 510 C CA . ALA A 1 66 ? 3.971 -14.875 -16.797 1 95.44 66 ALA A CA 1
ATOM 511 C C . ALA A 1 66 ? 4.93 -15.984 -16.391 1 95.44 66 ALA A C 1
ATOM 513 O O . ALA A 1 66 ? 6.148 -15.836 -16.5 1 95.44 66 ALA A O 1
ATOM 514 N N . ASN A 1 67 ? 4.395 -17.094 -15.938 1 94 67 ASN A N 1
ATOM 515 C CA . ASN A 1 67 ? 5.195 -18.188 -15.398 1 94 67 ASN A CA 1
ATOM 516 C C . ASN A 1 67 ? 5.703 -19.109 -16.5 1 94 67 ASN A C 1
ATOM 518 O O . ASN A 1 67 ? 6.387 -20.094 -16.234 1 94 67 ASN A O 1
ATOM 522 N N . GLN A 1 68 ? 5.414 -18.781 -17.766 1 90.62 68 GLN A N 1
ATOM 523 C CA . GLN A 1 68 ? 5.977 -19.516 -18.891 1 90.62 68 GLN A CA 1
ATOM 524 C C . GLN A 1 68 ? 7.254 -18.844 -19.406 1 90.62 68 GLN A C 1
ATOM 526 O O . GLN A 1 68 ? 7.84 -19.281 -20.391 1 90.62 68 GLN A O 1
ATOM 531 N N . ASP A 1 69 ? 7.664 -17.781 -18.656 1 86.12 69 ASP A N 1
ATOM 532 C CA . ASP A 1 69 ? 8.898 -17.109 -19.031 1 86.12 69 ASP A CA 1
ATOM 533 C C . ASP A 1 69 ? 10.102 -18.031 -18.906 1 86.12 69 ASP A C 1
ATOM 535 O O . ASP A 1 69 ? 10.492 -18.406 -17.797 1 86.12 69 ASP A O 1
ATOM 539 N N . THR A 1 70 ? 10.734 -18.391 -19.938 1 80.25 70 THR A N 1
ATOM 540 C CA . THR A 1 70 ? 11.805 -19.375 -19.969 1 80.25 70 THR A CA 1
ATOM 541 C C . THR A 1 70 ? 13.141 -18.734 -19.578 1 80.25 70 THR A C 1
ATOM 543 O O . THR A 1 70 ? 14.133 -19.422 -19.375 1 80.25 70 THR A O 1
ATOM 546 N N . SER A 1 71 ? 13.156 -17.391 -19.578 1 77.31 71 SER A N 1
ATOM 547 C CA . SER A 1 71 ? 14.383 -16.703 -19.188 1 77.31 71 SER A CA 1
ATOM 548 C C . SER A 1 71 ? 14.609 -16.797 -17.688 1 77.31 71 SER A C 1
ATOM 550 O O . SER A 1 71 ? 15.695 -16.484 -17.188 1 77.31 71 SER A O 1
ATOM 552 N N . VAL A 1 72 ? 13.492 -17.156 -17.062 1 65.81 72 VAL A N 1
ATOM 553 C CA . VAL A 1 72 ? 13.586 -17.297 -15.617 1 65.81 72 VAL A CA 1
ATOM 554 C C . VAL A 1 72 ? 14.352 -18.562 -15.273 1 65.81 72 VAL A C 1
ATOM 556 O O . VAL A 1 72 ? 13.961 -19.672 -15.672 1 65.81 72 VAL A O 1
ATOM 559 N N . LYS A 1 73 ? 15.75 -18.328 -15.289 1 59 73 LYS A N 1
ATOM 560 C CA . LYS A 1 73 ? 16.594 -19.484 -15.016 1 59 73 LYS A CA 1
ATOM 561 C C . LYS A 1 73 ? 16.406 -19.984 -13.586 1 59 73 LYS A C 1
ATOM 563 O O . LYS A 1 73 ? 15.641 -19.406 -12.82 1 59 73 LYS A O 1
ATOM 568 N N . GLN A 1 74 ? 17.484 -20.25 -12.906 1 60.91 74 GLN A N 1
ATOM 569 C CA . GLN A 1 74 ? 17.594 -21.031 -11.688 1 60.91 74 GLN A CA 1
ATOM 570 C C . GLN A 1 74 ? 17.016 -20.297 -10.484 1 60.91 74 GLN A C 1
ATOM 572 O O . GLN A 1 74 ? 16.297 -19.312 -10.656 1 60.91 74 GLN A O 1
ATOM 577 N N . ASP A 1 75 ? 17.719 -19.844 -9.43 1 71.62 75 ASP A N 1
ATOM 578 C CA . ASP A 1 75 ? 17.531 -19.375 -8.055 1 71.62 75 ASP A CA 1
ATOM 579 C C . ASP A 1 75 ? 17.453 -17.859 -7.992 1 71.62 75 ASP A C 1
ATOM 581 O O . ASP A 1 75 ? 18.125 -17.156 -8.758 1 71.62 75 ASP A O 1
ATOM 585 N N . GLY A 1 76 ? 16.25 -17.266 -7.492 1 85.38 76 GLY A N 1
ATOM 586 C CA . GLY A 1 76 ? 16.156 -15.844 -7.25 1 85.38 76 GLY A CA 1
ATOM 587 C C . GLY A 1 76 ? 14.875 -15.227 -7.77 1 85.38 76 GLY A C 1
ATOM 588 O O . GLY A 1 76 ? 14 -15.93 -8.281 1 85.38 76 GLY A O 1
ATOM 589 N N . SER A 1 77 ? 14.805 -13.898 -7.699 1 91.62 77 SER A N 1
ATOM 590 C CA . SER A 1 77 ? 13.609 -13.18 -8.133 1 91.62 77 SER A CA 1
ATOM 591 C C . SER A 1 77 ? 13.711 -12.789 -9.602 1 91.62 77 SER A C 1
ATOM 593 O O . SER A 1 77 ? 14.805 -12.742 -10.172 1 91.62 77 SER A O 1
ATOM 595 N N . HIS A 1 78 ? 12.633 -12.602 -10.273 1 93.12 78 HIS A N 1
ATOM 596 C CA . HIS A 1 78 ? 12.5 -12.125 -11.648 1 93.12 78 HIS A CA 1
ATOM 597 C C . HIS A 1 78 ? 11.492 -10.984 -11.742 1 93.12 78 HIS A C 1
ATOM 599 O O . HIS A 1 78 ? 10.312 -11.219 -12.008 1 93.12 78 HIS A O 1
ATOM 605 N N . PRO A 1 79 ? 11.961 -9.758 -11.688 1 93.81 79 PRO A N 1
ATOM 606 C CA . PRO A 1 79 ? 11.102 -8.594 -11.492 1 93.81 79 PRO A CA 1
ATOM 607 C C . PRO A 1 79 ? 10.062 -8.43 -12.594 1 93.81 79 PRO A C 1
ATOM 609 O O . PRO A 1 79 ? 8.898 -8.148 -12.312 1 93.81 79 PRO A O 1
ATOM 612 N N . PRO A 1 80 ? 10.383 -8.609 -13.922 1 93.06 80 PRO A N 1
ATOM 613 C CA . PRO A 1 80 ? 9.32 -8.445 -14.914 1 93.06 80 PRO A CA 1
ATOM 614 C C . PRO A 1 80 ? 8.156 -9.414 -14.703 1 93.06 80 PRO A C 1
ATOM 616 O O . PRO A 1 80 ? 6.996 -9.023 -14.844 1 93.06 80 PRO A O 1
ATOM 619 N N . GLN A 1 81 ? 8.477 -10.594 -14.344 1 94.38 81 GLN A N 1
ATOM 620 C CA . GLN A 1 81 ? 7.453 -11.602 -14.062 1 94.38 81 GLN A CA 1
ATOM 621 C C . GLN A 1 81 ? 6.613 -11.211 -12.852 1 94.38 81 GLN A C 1
ATOM 623 O O . GLN A 1 81 ? 5.383 -11.305 -12.883 1 94.38 81 GLN A O 1
ATOM 628 N N . LEU A 1 82 ? 7.297 -10.789 -11.836 1 96.38 82 LEU A N 1
ATOM 629 C CA . LEU A 1 82 ? 6.625 -10.438 -10.594 1 96.38 82 LEU A CA 1
ATOM 630 C C . LEU A 1 82 ? 5.738 -9.211 -10.781 1 96.38 82 LEU A C 1
ATOM 632 O O . LEU A 1 82 ? 4.621 -9.164 -10.266 1 96.38 82 LEU A O 1
ATOM 636 N N . ILE A 1 83 ? 6.188 -8.211 -11.516 1 97 83 ILE A N 1
ATOM 637 C CA . ILE A 1 83 ? 5.402 -7.012 -11.805 1 97 83 ILE A CA 1
ATOM 638 C C . ILE A 1 83 ? 4.16 -7.391 -12.602 1 97 83 ILE A C 1
ATOM 640 O O . ILE A 1 83 ? 3.055 -6.938 -12.297 1 97 83 ILE A O 1
ATOM 644 N N . MET A 1 84 ? 4.328 -8.273 -13.602 1 96.06 84 MET A N 1
ATOM 645 C CA . MET A 1 84 ? 3.215 -8.672 -14.461 1 96.06 84 MET A CA 1
ATOM 646 C C . MET A 1 84 ? 2.137 -9.398 -13.656 1 96.06 84 MET A C 1
ATOM 648 O O . MET A 1 84 ? 0.953 -9.078 -13.773 1 96.06 84 MET A O 1
ATOM 652 N N . ILE A 1 85 ? 2.545 -10.336 -12.844 1 97.69 85 ILE A N 1
ATOM 653 C CA . ILE A 1 85 ? 1.603 -11.078 -12.016 1 97.69 85 ILE A CA 1
ATOM 654 C C . ILE A 1 85 ? 0.875 -10.117 -11.07 1 97.69 85 ILE A C 1
ATOM 656 O O . ILE A 1 85 ? -0.349 -10.18 -10.938 1 97.69 85 ILE A O 1
ATOM 660 N N . SER A 1 86 ? 1.639 -9.227 -10.438 1 98.75 86 SER A N 1
ATOM 661 C CA . SER A 1 86 ? 1.062 -8.289 -9.477 1 98.75 86 SER A CA 1
ATOM 662 C C . SER A 1 86 ? 0.082 -7.34 -10.156 1 98.75 86 SER A C 1
ATOM 664 O O . SER A 1 86 ? -0.96 -7.004 -9.586 1 98.75 86 SER A O 1
ATOM 666 N N . LEU A 1 87 ? 0.379 -6.926 -11.359 1 97.88 87 LEU A N 1
ATOM 667 C CA . LEU A 1 87 ? -0.552 -6.113 -12.133 1 97.88 87 LEU A CA 1
ATOM 668 C C . LEU A 1 87 ? -1.819 -6.895 -12.461 1 97.88 87 LEU A C 1
ATOM 670 O O . LEU A 1 87 ? -2.926 -6.359 -12.375 1 97.88 87 LEU A O 1
ATOM 674 N N . GLY A 1 88 ? -1.711 -8.133 -12.852 1 98.06 88 GLY A N 1
ATOM 675 C CA . GLY A 1 88 ? -2.865 -8.961 -13.148 1 98.06 88 GLY A CA 1
ATOM 676 C C . GLY A 1 88 ? -3.85 -9.047 -12 1 98.06 88 GLY A C 1
ATOM 677 O O . GLY A 1 88 ? -5.055 -8.859 -12.188 1 98.06 88 GLY A O 1
ATOM 678 N N . PHE A 1 89 ? -3.318 -9.266 -10.844 1 98.5 89 PHE A N 1
ATOM 679 C CA . PHE A 1 89 ? -4.195 -9.422 -9.688 1 98.5 89 PHE A CA 1
ATOM 680 C C . PHE A 1 89 ? -4.75 -8.078 -9.242 1 98.5 89 PHE A C 1
ATOM 682 O O . PHE A 1 89 ? -5.949 -7.945 -8.992 1 98.5 89 PHE A O 1
ATOM 689 N N . GLY A 1 90 ? -3.906 -7.043 -9.172 1 98.62 90 GLY A N 1
ATOM 690 C CA . GLY A 1 90 ? -4.344 -5.734 -8.703 1 98.62 90 GLY A CA 1
ATOM 691 C C . GLY A 1 90 ? -5.375 -5.094 -9.609 1 98.62 90 GLY A C 1
ATOM 692 O O . GLY A 1 90 ? -6.41 -4.617 -9.141 1 98.62 90 GLY A O 1
ATOM 693 N N . VAL A 1 91 ? -5.148 -5.141 -10.922 1 97.62 91 VAL A N 1
ATOM 694 C CA . VAL A 1 91 ? -6.031 -4.465 -11.859 1 97.62 91 VAL A CA 1
ATOM 695 C C . VAL A 1 91 ? -7.316 -5.27 -12.039 1 97.62 91 VAL A C 1
ATOM 697 O O . VAL A 1 91 ? -8.406 -4.695 -12.133 1 97.62 91 VAL A O 1
ATOM 700 N N . SER A 1 92 ? -7.277 -6.566 -12.062 1 98 92 SER A N 1
ATOM 701 C CA . SER A 1 92 ? -8.477 -7.367 -12.25 1 98 92 SER A CA 1
ATOM 702 C C . SER A 1 92 ? -9.43 -7.223 -11.07 1 98 92 SER A C 1
ATOM 704 O O . SER A 1 92 ? -10.648 -7.172 -11.25 1 98 92 SER A O 1
ATOM 706 N N . VAL A 1 93 ? -8.844 -7.145 -9.852 1 98.12 93 VAL A N 1
ATOM 707 C CA . VAL A 1 93 ? -9.75 -6.973 -8.719 1 98.12 93 VAL A CA 1
ATOM 708 C C . VAL A 1 93 ? -10.367 -5.574 -8.758 1 98.12 93 VAL A C 1
ATOM 710 O O . VAL A 1 93 ? -11.531 -5.391 -8.391 1 98.12 93 VAL A O 1
ATOM 713 N N . ALA A 1 94 ? -9.586 -4.582 -9.148 1 97.56 94 ALA A N 1
ATOM 714 C CA . ALA A 1 94 ? -10.141 -3.234 -9.273 1 97.56 94 ALA A CA 1
ATOM 715 C C . ALA A 1 94 ? -11.328 -3.217 -10.234 1 97.56 94 ALA A C 1
ATOM 717 O O . ALA A 1 94 ? -12.383 -2.668 -9.906 1 97.56 94 ALA A O 1
ATOM 718 N N . VAL A 1 95 ? -11.211 -3.859 -11.398 1 95.06 95 VAL A N 1
ATOM 719 C CA . VAL A 1 95 ? -12.281 -3.934 -12.383 1 95.06 95 VAL A CA 1
ATOM 720 C C . VAL A 1 95 ? -13.484 -4.672 -11.789 1 95.06 95 VAL A C 1
ATOM 722 O O . VAL A 1 95 ? -14.625 -4.219 -11.906 1 95.06 95 VAL A O 1
ATOM 725 N N . GLY A 1 96 ? -13.227 -5.77 -11.125 1 96.38 96 GLY A N 1
ATOM 726 C CA . GLY A 1 96 ? -14.297 -6.52 -10.492 1 96.38 96 GLY A CA 1
ATOM 727 C C . GLY A 1 96 ? -15.062 -5.715 -9.461 1 96.38 96 GLY A C 1
ATOM 728 O O . GLY A 1 96 ? -16.297 -5.746 -9.438 1 96.38 96 GLY A O 1
ATOM 729 N N . VAL A 1 97 ? -14.344 -4.98 -8.664 1 96.06 97 VAL A N 1
ATOM 730 C CA . VAL A 1 97 ? -14.984 -4.191 -7.613 1 96.06 97 VAL A CA 1
ATOM 731 C C . VAL A 1 97 ? -15.742 -3.021 -8.234 1 96.06 97 VAL A C 1
ATOM 733 O O . VAL A 1 97 ? -16.844 -2.686 -7.801 1 96.06 97 VAL A O 1
ATOM 736 N N . PHE A 1 98 ? -15.203 -2.389 -9.273 1 93.06 98 PHE A N 1
ATOM 737 C CA . PHE A 1 98 ? -15.906 -1.314 -9.961 1 93.06 98 PHE A CA 1
ATOM 738 C C . PHE A 1 98 ? -17.25 -1.804 -10.5 1 93.06 98 PHE A C 1
ATOM 740 O O . PHE A 1 98 ? -18.234 -1.066 -10.477 1 93.06 98 PHE A O 1
ATOM 747 N N . ILE A 1 99 ? -17.375 -3.012 -10.914 1 92.94 99 ILE A N 1
ATOM 748 C CA . ILE A 1 99 ? -18.578 -3.555 -11.547 1 92.94 99 ILE A CA 1
ATOM 749 C C . ILE A 1 99 ? -19.562 -4.016 -10.477 1 92.94 99 ILE A C 1
ATOM 751 O O . ILE A 1 99 ? -20.766 -3.738 -10.57 1 92.94 99 ILE A O 1
ATOM 755 N N . PHE A 1 100 ? -19.047 -4.59 -9.367 1 94.38 100 PHE A N 1
ATOM 756 C CA . PHE A 1 100 ? -19.969 -5.383 -8.57 1 94.38 100 PHE A CA 1
ATOM 757 C C . PHE A 1 100 ? -20.156 -4.766 -7.188 1 94.38 100 PHE A C 1
ATOM 759 O O . PHE A 1 100 ? -20.938 -5.266 -6.379 1 94.38 100 PHE A O 1
ATOM 766 N N . PHE A 1 101 ? -19.469 -3.646 -6.887 1 92.25 101 PHE A N 1
ATOM 767 C CA . PHE A 1 101 ? -19.594 -3.105 -5.535 1 92.25 101 PHE A CA 1
ATOM 768 C C . PHE A 1 101 ? -21.016 -2.664 -5.258 1 92.25 101 PHE A C 1
ATOM 770 O O . PHE A 1 101 ? -21.484 -2.74 -4.121 1 92.25 101 PHE A O 1
ATOM 777 N N . ARG A 1 102 ? -21.797 -2.334 -6.309 1 90.25 102 ARG A N 1
ATOM 778 C CA . ARG A 1 102 ? -23.172 -1.892 -6.121 1 90.25 102 ARG A CA 1
ATOM 779 C C . ARG A 1 102 ? -24.141 -3.068 -6.191 1 90.25 102 ARG A C 1
ATOM 781 O O . ARG A 1 102 ? -25.344 -2.912 -5.93 1 90.25 102 ARG A O 1
ATOM 788 N N . VAL A 1 103 ? -23.625 -4.16 -6.566 1 91 103 VAL A N 1
ATOM 789 C CA . VAL A 1 103 ? -24.469 -5.344 -6.711 1 91 103 VAL A CA 1
ATOM 790 C C . VAL A 1 103 ? -24.438 -6.168 -5.426 1 91 103 VAL A C 1
ATOM 792 O O . VAL A 1 103 ? -25.422 -6.254 -4.703 1 91 103 VAL A O 1
ATOM 795 N N . SER A 1 104 ? -23.297 -6.562 -5.039 1 94.69 104 SER A N 1
ATOM 796 C CA . SER A 1 104 ? -23.141 -7.465 -3.902 1 94.69 104 SER A CA 1
ATOM 797 C C . SER A 1 104 ? -22.266 -6.84 -2.818 1 94.69 104 SER A C 1
ATOM 799 O O . SER A 1 104 ? -22.125 -7.395 -1.726 1 94.69 104 SER A O 1
ATOM 801 N N . GLY A 1 105 ? -21.672 -5.73 -3.125 1 93.06 105 GLY A N 1
ATOM 802 C CA . GLY A 1 105 ? -20.641 -5.152 -2.271 1 93.06 105 GLY A CA 1
ATOM 803 C C . GLY A 1 105 ? -19.234 -5.344 -2.811 1 93.06 105 GLY A C 1
ATOM 804 O O . GLY A 1 105 ? -18.312 -4.621 -2.432 1 93.06 105 GLY A O 1
ATOM 805 N N . GLY A 1 106 ? -19.109 -6.406 -3.643 1 97.06 106 GLY A N 1
ATOM 806 C CA . GLY A 1 106 ? -17.844 -6.598 -4.316 1 97.06 106 GLY A CA 1
ATOM 807 C C . GLY A 1 106 ? -16.703 -6.965 -3.371 1 97.06 106 GLY A C 1
ATOM 808 O O . GLY A 1 106 ? -15.625 -6.387 -3.432 1 97.06 106 GLY A O 1
ATOM 809 N N . ASN A 1 107 ? -16.938 -7.902 -2.406 1 98.38 107 ASN A N 1
ATOM 810 C CA . ASN A 1 107 ? -15.891 -8.352 -1.494 1 98.38 107 ASN A CA 1
ATOM 811 C C . ASN A 1 107 ? -14.859 -9.219 -2.209 1 98.38 107 ASN A C 1
ATOM 813 O O . ASN A 1 107 ? -13.656 -9.055 -2.004 1 98.38 107 ASN A O 1
ATOM 817 N N . LEU A 1 108 ? -15.328 -10.258 -2.996 1 98.69 108 LEU A N 1
ATOM 818 C CA . LEU A 1 108 ? -14.609 -11.094 -3.953 1 98.69 108 LEU A CA 1
ATOM 819 C C . LEU A 1 108 ? -13.508 -11.883 -3.26 1 98.69 108 LEU A C 1
ATOM 821 O O . LEU A 1 108 ? -12.617 -12.43 -3.922 1 98.69 108 LEU A O 1
ATOM 825 N N . ASN A 1 109 ? -13.383 -11.906 -1.919 1 98.81 109 ASN A N 1
ATOM 826 C CA . ASN A 1 109 ? -12.328 -12.461 -1.071 1 98.81 109 ASN A CA 1
ATOM 827 C C . ASN A 1 109 ? -12.852 -12.805 0.319 1 98.81 109 ASN A C 1
ATOM 829 O O . ASN A 1 109 ? -13.219 -11.914 1.088 1 98.81 109 ASN A O 1
ATOM 833 N N . PRO A 1 110 ? -12.836 -14.07 0.719 1 98.88 110 PRO A N 1
ATOM 834 C CA . PRO A 1 110 ? -13.336 -14.445 2.043 1 98.88 110 PRO A CA 1
ATOM 835 C C . PRO A 1 110 ? -12.664 -13.672 3.172 1 98.88 110 PRO A C 1
ATOM 837 O O . PRO A 1 110 ? -13.289 -13.391 4.195 1 98.88 110 PRO A O 1
ATOM 840 N N . ALA A 1 111 ? -11.383 -13.398 3.041 1 98.88 111 ALA A N 1
ATOM 841 C CA . ALA A 1 111 ? -10.695 -12.633 4.078 1 98.88 111 ALA A CA 1
ATOM 842 C C . ALA A 1 111 ? -11.258 -11.211 4.172 1 98.88 111 ALA A C 1
ATOM 844 O O . ALA A 1 111 ? -11.391 -10.664 5.266 1 98.88 111 ALA A O 1
ATOM 845 N N . VAL A 1 112 ? -11.547 -10.617 3.076 1 98.88 112 VAL A N 1
ATOM 846 C CA . VAL A 1 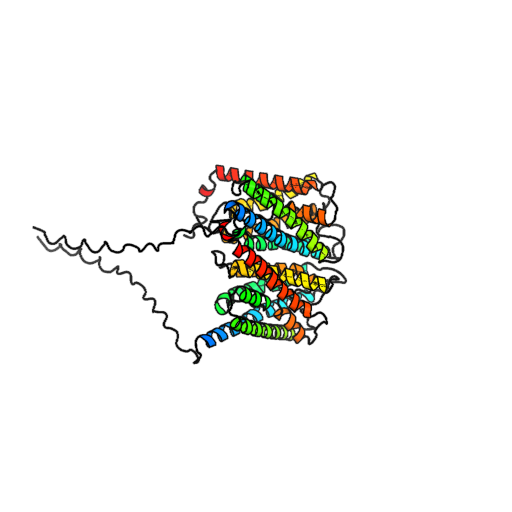112 ? -12.18 -9.297 3.055 1 98.88 112 VAL A CA 1
ATOM 847 C C . VAL A 1 112 ? -13.578 -9.391 3.654 1 98.88 112 VAL A C 1
ATOM 849 O O . VAL A 1 112 ? -13.977 -8.531 4.449 1 98.88 112 VAL A O 1
ATOM 852 N N . THR A 1 113 ? -14.359 -10.414 3.27 1 98.81 113 THR A N 1
ATOM 853 C CA . THR A 1 113 ? -15.695 -10.609 3.814 1 98.81 113 THR A CA 1
ATOM 854 C C . THR A 1 113 ? -15.648 -10.766 5.332 1 98.81 113 THR A C 1
ATOM 856 O O . THR A 1 113 ? -16.453 -10.18 6.051 1 98.81 113 THR A O 1
ATOM 859 N N . LEU A 1 114 ? -14.664 -11.531 5.766 1 98.81 114 LEU A N 1
ATOM 860 C CA . LEU A 1 114 ? -14.492 -11.68 7.203 1 98.81 114 LEU A CA 1
ATOM 861 C C . LEU A 1 114 ? -14.242 -10.336 7.871 1 98.81 114 LEU A C 1
ATOM 863 O O . LEU A 1 114 ? -14.828 -10.031 8.914 1 98.81 114 LEU A O 1
ATOM 867 N N . THR A 1 115 ? -13.375 -9.578 7.312 1 98.81 115 THR A N 1
ATOM 868 C CA . THR A 1 115 ? -13.078 -8.25 7.836 1 98.81 115 THR A CA 1
ATOM 869 C C . THR A 1 115 ? -14.344 -7.402 7.922 1 98.81 115 THR A C 1
ATOM 871 O O . THR A 1 115 ? -14.562 -6.707 8.914 1 98.81 115 THR A O 1
ATOM 874 N N . LEU A 1 116 ? -15.203 -7.488 6.949 1 98.5 116 LEU A N 1
ATOM 875 C CA . LEU A 1 116 ? -16.422 -6.688 6.895 1 98.5 116 LEU A CA 1
ATOM 876 C C . LEU A 1 116 ? -17.453 -7.203 7.887 1 98.5 116 LEU A C 1
ATOM 878 O O . LEU A 1 116 ? -18.234 -6.426 8.438 1 98.5 116 LEU A O 1
ATOM 882 N N . ILE A 1 117 ? -17.484 -8.5 8.125 1 98.31 117 ILE A N 1
ATOM 883 C CA . ILE A 1 117 ? -18.328 -9.062 9.172 1 98.31 117 ILE A CA 1
ATOM 884 C C . ILE A 1 117 ? -17.891 -8.531 10.539 1 98.31 117 ILE A C 1
ATOM 886 O O . ILE A 1 117 ? -18.719 -8.102 11.344 1 98.31 117 ILE A O 1
ATOM 890 N N . LEU A 1 118 ? -16.578 -8.562 10.766 1 98.25 118 LEU A N 1
ATOM 891 C CA . LEU A 1 118 ? -16.031 -8.055 12.023 1 98.25 118 LEU A CA 1
ATOM 892 C C . LEU A 1 118 ? -16.406 -6.594 12.234 1 98.25 118 LEU A C 1
ATOM 894 O O . LEU A 1 118 ? -16.719 -6.184 13.352 1 98.25 118 LEU A O 1
ATOM 898 N N . ALA A 1 119 ? -16.438 -5.848 11.203 1 97.5 119 ALA A N 1
ATOM 899 C CA . ALA A 1 119 ? -16.75 -4.422 11.258 1 97.5 119 ALA A CA 1
ATOM 900 C C . ALA A 1 119 ? -18.266 -4.191 11.266 1 97.5 119 ALA A C 1
ATOM 902 O O . ALA A 1 119 ? -18.719 -3.049 11.289 1 97.5 119 ALA A O 1
ATOM 903 N N . ARG A 1 120 ? -19.031 -5.223 11.102 1 96.81 120 ARG A N 1
ATOM 904 C CA . ARG A 1 120 ? -20.484 -5.199 11.078 1 96.81 120 ARG A CA 1
ATOM 905 C C . ARG A 1 120 ? -21.016 -4.469 9.844 1 96.81 120 ARG A C 1
ATOM 907 O O . ARG A 1 120 ? -22.094 -3.881 9.875 1 96.81 120 ARG A O 1
ATOM 914 N N . ALA A 1 121 ? -20.219 -4.488 8.906 1 96.31 121 ALA A N 1
ATOM 915 C CA . ALA A 1 121 ? -20.641 -3.904 7.637 1 96.31 121 ALA A CA 1
ATOM 916 C C . ALA A 1 121 ? -21.375 -4.93 6.785 1 96.31 121 ALA A C 1
ATOM 918 O O . ALA A 1 121 ? -22.094 -4.562 5.848 1 96.31 121 ALA A O 1
ATOM 919 N N . VAL A 1 122 ? -21.203 -6.219 7.031 1 96.06 122 VAL A N 1
ATOM 920 C CA . VAL A 1 122 ? -21.906 -7.336 6.402 1 96.06 122 VAL A CA 1
ATOM 921 C C . VAL A 1 122 ? -22.453 -8.266 7.473 1 96.06 122 VAL A C 1
ATOM 923 O O . VAL A 1 122 ? -21.734 -8.703 8.367 1 96.06 122 VAL A O 1
ATOM 926 N N . PRO A 1 123 ? -23.75 -8.555 7.434 1 96.81 123 PRO A N 1
ATOM 927 C CA . PRO A 1 123 ? -24.297 -9.531 8.383 1 96.81 123 PRO A CA 1
ATOM 928 C C . PRO A 1 123 ? -23.656 -10.914 8.227 1 96.81 123 PRO A C 1
ATOM 930 O O . PRO A 1 123 ? -23.359 -11.344 7.109 1 96.81 123 PRO A O 1
ATOM 933 N N . PRO A 1 124 ? -23.484 -11.617 9.289 1 97.56 124 PRO A N 1
ATOM 934 C CA . PRO A 1 124 ? -22.734 -12.875 9.281 1 97.56 124 PRO A CA 1
ATOM 935 C C . PRO A 1 124 ? -23.328 -13.914 8.336 1 97.56 124 PRO A C 1
ATOM 937 O O . PRO A 1 124 ? -22.594 -14.633 7.656 1 97.56 124 PRO A O 1
ATOM 940 N N . ILE A 1 125 ? -24.641 -13.984 8.266 1 97.06 125 ILE A N 1
ATOM 941 C CA . ILE A 1 125 ? -25.25 -14.977 7.387 1 97.06 125 ILE A CA 1
ATOM 942 C C . ILE A 1 125 ? -24.984 -14.609 5.93 1 97.06 125 ILE A C 1
ATOM 944 O O . ILE A 1 125 ? -24.625 -15.469 5.125 1 97.06 125 ILE A O 1
ATOM 948 N N . ARG A 1 126 ? -25.203 -13.359 5.645 1 96.44 126 ARG A N 1
ATOM 949 C CA . ARG A 1 126 ? -24.875 -12.859 4.312 1 96.44 126 ARG A CA 1
ATOM 950 C C . ARG A 1 126 ? -23.406 -13.117 3.977 1 96.44 126 ARG A C 1
ATOM 952 O O . ARG A 1 126 ? -23.094 -13.562 2.873 1 96.44 126 ARG A O 1
ATOM 959 N N . GLY A 1 127 ? -22.578 -12.844 4.902 1 98.31 127 GLY A N 1
ATOM 960 C CA . GLY A 1 127 ? -21.141 -13.055 4.707 1 98.31 127 GLY A CA 1
ATOM 961 C C . GLY A 1 127 ? -20.797 -14.508 4.445 1 98.31 127 GLY A C 1
ATOM 962 O O . GLY A 1 127 ? -19.969 -14.805 3.58 1 98.31 127 GLY A O 1
ATOM 963 N N . ALA A 1 128 ? -21.406 -15.383 5.137 1 98.38 128 ALA A N 1
ATOM 964 C CA . ALA A 1 128 ? -21.141 -16.797 4.941 1 98.38 128 ALA A CA 1
ATOM 965 C C . ALA A 1 128 ? -21.531 -17.25 3.537 1 98.38 128 ALA A C 1
ATOM 967 O O . ALA A 1 128 ? -20.812 -18.016 2.893 1 98.38 128 ALA A O 1
ATOM 968 N N . LEU A 1 129 ? -22.656 -16.781 3.076 1 98 129 LEU A N 1
ATOM 969 C CA . LEU A 1 129 ? -23.125 -17.094 1.73 1 98 129 LEU A CA 1
ATOM 970 C C . LEU A 1 129 ? -22.172 -16.531 0.681 1 98 129 LEU A C 1
ATOM 972 O O . LEU A 1 129 ? -21.859 -17.188 -0.314 1 98 129 LEU A O 1
ATOM 976 N N . MET A 1 130 ? -21.75 -15.328 0.941 1 98.44 130 MET A N 1
ATOM 977 C CA . MET A 1 130 ? -20.812 -14.703 0.03 1 98.44 130 MET A CA 1
ATOM 978 C C . MET A 1 130 ? -19.5 -15.484 -0.026 1 98.44 130 MET A C 1
ATOM 980 O O . MET A 1 130 ? -18.953 -15.703 -1.105 1 98.44 130 MET A O 1
ATOM 984 N N . MET A 1 131 ? -19.031 -15.945 1.091 1 98.81 131 MET A N 1
ATOM 985 C CA . MET A 1 131 ? -17.781 -16.703 1.148 1 98.81 131 MET A CA 1
ATOM 986 C C . MET A 1 131 ? -17.906 -18 0.366 1 98.81 131 MET A C 1
ATOM 988 O O . MET A 1 131 ? -16.984 -18.391 -0.353 1 98.81 131 MET A O 1
ATOM 992 N N . ILE A 1 132 ? -18.969 -18.641 0.531 1 98.69 132 ILE A N 1
ATOM 993 C CA . ILE A 1 132 ? -19.188 -19.875 -0.206 1 98.69 132 ILE A CA 1
ATOM 994 C C . ILE A 1 132 ? -19.188 -19.594 -1.707 1 98.69 132 ILE A C 1
ATOM 996 O O . ILE A 1 132 ? -18.547 -20.312 -2.48 1 98.69 132 ILE A O 1
ATOM 1000 N N . ALA A 1 133 ? -19.906 -18.562 -2.113 1 98.69 133 ALA A N 1
ATOM 1001 C CA . ALA A 1 133 ? -19.938 -18.156 -3.52 1 98.69 133 ALA A CA 1
ATOM 1002 C C . ALA A 1 133 ? -18.547 -17.859 -4.039 1 98.69 133 ALA A C 1
ATOM 1004 O O . ALA A 1 133 ? -18.188 -18.234 -5.16 1 98.69 133 ALA A O 1
ATOM 1005 N N . GLN A 1 134 ? -17.766 -17.188 -3.244 1 98.88 134 GLN A N 1
ATOM 1006 C CA . GLN A 1 134 ? -16.406 -16.828 -3.617 1 98.88 134 GLN A CA 1
ATOM 1007 C C . GLN A 1 134 ? -15.531 -18.078 -3.783 1 98.88 134 GLN A C 1
ATOM 1009 O O . GLN A 1 134 ? -14.742 -18.156 -4.723 1 98.88 134 GLN A O 1
ATOM 1014 N N . MET A 1 135 ? -15.695 -19 -2.887 1 98.81 135 MET A N 1
ATOM 1015 C CA . MET A 1 135 ? -14.922 -20.234 -2.947 1 98.81 135 MET A CA 1
ATOM 1016 C C . MET A 1 135 ? -15.266 -21.031 -4.203 1 98.81 135 MET A C 1
ATOM 1018 O O . MET A 1 135 ? -14.367 -21.531 -4.887 1 98.81 135 MET A O 1
ATOM 1022 N N . VAL A 1 136 ? -16.5 -21.125 -4.496 1 98.81 136 VAL A N 1
ATOM 1023 C CA . VAL A 1 136 ? -16.938 -21.844 -5.688 1 98.81 136 VAL A CA 1
ATOM 1024 C C . VAL A 1 136 ? -16.438 -21.125 -6.941 1 98.81 136 VAL A C 1
ATOM 1026 O O . VAL A 1 136 ? -16 -21.766 -7.898 1 98.81 136 VAL A O 1
ATOM 1029 N N . ALA A 1 137 ? -16.578 -19.859 -6.938 1 98.88 137 ALA A N 1
ATOM 1030 C CA . ALA A 1 137 ? -16.094 -19.062 -8.062 1 98.88 137 ALA A CA 1
ATOM 1031 C C . ALA A 1 137 ? -14.586 -19.281 -8.266 1 98.88 137 ALA A C 1
ATOM 1033 O O . ALA A 1 137 ? -14.117 -19.359 -9.406 1 98.88 137 ALA A O 1
ATOM 1034 N N . GLY A 1 138 ? -13.812 -19.328 -7.109 1 98.81 138 GLY A N 1
ATOM 1035 C CA . GLY A 1 138 ? -12.383 -19.594 -7.215 1 98.81 138 GLY A CA 1
ATOM 1036 C C . GLY A 1 138 ? -12.078 -20.938 -7.859 1 98.81 138 GLY A C 1
ATOM 1037 O O . GLY A 1 138 ? -11.18 -21.031 -8.695 1 98.81 138 GLY A O 1
ATOM 1038 N N . MET A 1 139 ? -12.805 -21.922 -7.539 1 98.69 139 MET A N 1
ATOM 1039 C CA . MET A 1 139 ? -12.664 -23.234 -8.148 1 98.69 139 MET A CA 1
ATOM 1040 C C . MET A 1 139 ? -12.992 -23.188 -9.641 1 98.69 139 MET A C 1
ATOM 1042 O O . MET A 1 139 ? -12.25 -23.734 -10.461 1 98.69 139 MET A O 1
ATOM 1046 N N . ALA A 1 140 ? -14.086 -22.562 -9.953 1 98.69 140 ALA A N 1
ATOM 1047 C CA . ALA A 1 140 ? -14.523 -22.453 -11.344 1 98.69 140 ALA A CA 1
ATOM 1048 C C . ALA A 1 140 ? -13.5 -21.688 -12.18 1 98.69 140 ALA A C 1
ATOM 1050 O O . ALA A 1 140 ? -13.203 -22.062 -13.312 1 98.69 140 ALA A O 1
ATOM 1051 N N . ALA A 1 141 ? -13.023 -20.594 -11.633 1 98.81 141 ALA A N 1
ATOM 1052 C CA . ALA A 1 141 ? -12.039 -19.781 -12.336 1 98.81 141 ALA A CA 1
ATOM 1053 C C . ALA A 1 141 ? -10.766 -20.578 -12.617 1 98.81 141 ALA A C 1
ATOM 1055 O O . ALA A 1 141 ? -10.219 -20.516 -13.719 1 98.81 141 ALA A O 1
ATOM 1056 N N . ALA A 1 142 ? -10.312 -21.328 -11.641 1 98.75 142 ALA A N 1
ATOM 1057 C CA . ALA A 1 142 ? -9.109 -22.141 -11.805 1 98.75 142 ALA A CA 1
ATOM 1058 C C . ALA A 1 142 ? -9.328 -23.234 -12.836 1 98.75 142 ALA A C 1
ATOM 1060 O O . ALA A 1 142 ? -8.461 -23.5 -13.672 1 98.75 142 ALA A O 1
ATOM 1061 N N . GLY A 1 143 ? -10.438 -23.891 -12.727 1 98.5 143 GLY A N 1
ATOM 1062 C CA . GLY A 1 143 ? -10.781 -24.891 -13.727 1 98.5 143 GLY A CA 1
ATOM 1063 C C . GLY A 1 143 ? -10.836 -24.328 -15.133 1 98.5 143 GLY A C 1
ATOM 1064 O O . GLY A 1 143 ? -10.312 -24.938 -16.078 1 98.5 143 GLY A O 1
ATOM 1065 N N . ALA A 1 144 ? -11.5 -23.219 -15.289 1 98 144 ALA A N 1
ATOM 1066 C CA . ALA A 1 144 ? -11.609 -22.578 -16.594 1 98 144 ALA A CA 1
ATOM 1067 C C . ALA A 1 144 ? -10.234 -22.188 -17.141 1 98 144 ALA A C 1
ATOM 1069 O O . ALA A 1 144 ? -9.938 -22.422 -18.312 1 98 144 ALA A O 1
ATOM 1070 N N . ALA A 1 145 ? -9.406 -21.594 -16.25 1 97.75 145 ALA A N 1
ATOM 1071 C CA . ALA A 1 145 ? -8.062 -21.203 -16.672 1 97.75 145 ALA A CA 1
ATOM 1072 C C . ALA A 1 145 ? -7.246 -22.422 -17.109 1 97.75 145 ALA A C 1
ATOM 1074 O O . ALA A 1 145 ? -6.551 -22.375 -18.125 1 97.75 145 ALA A O 1
ATOM 1075 N N . SER A 1 146 ? -7.32 -23.469 -16.375 1 97.5 146 SER A N 1
ATOM 1076 C CA . SER A 1 146 ? -6.609 -24.703 -16.688 1 97.5 146 SER A CA 1
ATOM 1077 C C . SER A 1 146 ? -7.094 -25.281 -18.016 1 97.5 146 SER A C 1
ATOM 1079 O O . SER A 1 146 ? -6.289 -25.734 -18.828 1 97.5 146 SER A O 1
ATOM 1081 N N . ALA A 1 147 ? -8.312 -25.281 -18.219 1 96.5 147 ALA A N 1
ATOM 1082 C CA . ALA A 1 147 ? -8.898 -25.875 -19.422 1 96.5 147 ALA A CA 1
ATOM 1083 C C . ALA A 1 147 ? -8.562 -25.047 -20.656 1 96.5 147 ALA A C 1
ATOM 1085 O O . ALA A 1 147 ? -8.422 -25.594 -21.75 1 96.5 147 ALA A O 1
ATOM 1086 N N . MET A 1 148 ? -8.367 -23.812 -20.469 1 96.75 148 MET A N 1
ATOM 1087 C CA . MET A 1 148 ? -8.227 -22.906 -21.609 1 96.75 148 MET A CA 1
ATOM 1088 C C . MET A 1 148 ? -6.758 -22.672 -21.938 1 96.75 148 MET A C 1
ATOM 1090 O O . MET A 1 148 ? -6.441 -21.984 -22.922 1 96.75 148 MET A O 1
ATOM 1094 N N . THR A 1 149 ? -5.84 -23.156 -21.094 1 94.94 149 THR A N 1
ATOM 1095 C CA . THR A 1 149 ? -4.414 -22.969 -21.344 1 94.94 149 THR A CA 1
ATOM 1096 C C . THR A 1 149 ? -3.705 -24.312 -21.453 1 94.94 149 THR A C 1
ATOM 1098 O O . THR A 1 149 ? -4.066 -25.266 -20.75 1 94.94 149 THR A O 1
ATOM 1101 N N . PRO A 1 150 ? -2.699 -24.391 -22.344 1 93.75 150 PRO A N 1
ATOM 1102 C CA . PRO A 1 150 ? -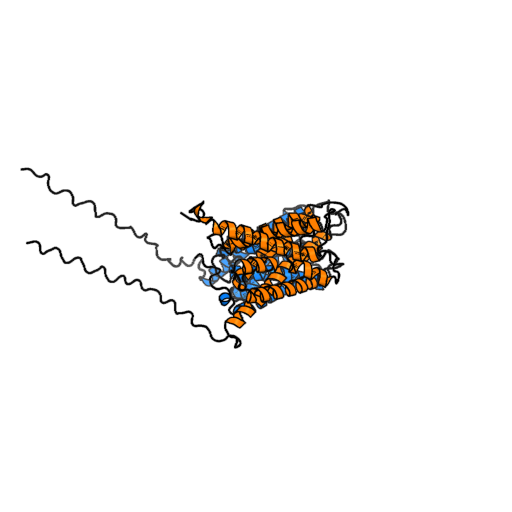1.942 -25.641 -22.438 1 93.75 150 PRO A CA 1
ATOM 1103 C C . PRO A 1 150 ? -0.972 -25.844 -21.281 1 93.75 150 PRO A C 1
ATOM 1105 O O . PRO A 1 150 ? -0.529 -24.859 -20.672 1 93.75 150 PRO A O 1
ATOM 1108 N N . GLY A 1 151 ? -0.638 -27.141 -20.984 1 93.62 151 GLY A N 1
ATOM 1109 C CA . GLY A 1 151 ? 0.393 -27.453 -20.016 1 93.62 151 GLY A CA 1
ATOM 1110 C C . GLY A 1 151 ? -0.135 -27.547 -18.594 1 93.62 151 GLY A C 1
ATOM 1111 O O . GLY A 1 151 ? -1.347 -27.516 -18.375 1 93.62 151 GLY A O 1
ATOM 1112 N N . GLU A 1 152 ? 0.763 -27.625 -17.656 1 94.94 152 GLU A N 1
ATOM 1113 C CA . GLU A 1 152 ? 0.415 -27.781 -16.25 1 94.94 152 GLU A CA 1
ATOM 1114 C C . GLU A 1 152 ? 0.032 -26.438 -15.633 1 94.94 152 GLU A C 1
ATOM 1116 O O . GLU A 1 152 ? 0.455 -25.375 -16.109 1 94.94 152 GLU A O 1
ATOM 1121 N N . ILE A 1 153 ? -0.714 -26.5 -14.641 1 96.19 153 ILE A N 1
ATOM 1122 C CA . ILE A 1 153 ? -1.115 -25.328 -13.883 1 96.19 153 ILE A CA 1
ATOM 1123 C C . ILE A 1 153 ? 0.118 -24.641 -13.297 1 96.19 153 ILE A C 1
ATOM 1125 O O . ILE A 1 153 ? 0.905 -25.281 -12.586 1 96.19 153 ILE A O 1
ATOM 1129 N N . ALA A 1 154 ? 0.289 -23.344 -13.617 1 95.94 154 ALA A N 1
ATOM 1130 C CA . ALA A 1 154 ? 1.441 -22.594 -13.141 1 95.94 154 ALA A CA 1
ATOM 1131 C C . ALA A 1 154 ? 1.001 -21.375 -12.32 1 95.94 154 ALA A C 1
ATOM 1133 O O . ALA A 1 154 ? 1.743 -20.406 -12.195 1 95.94 154 ALA A O 1
ATOM 1134 N N . PHE A 1 155 ? -0.254 -21.391 -11.805 1 97 155 PHE A N 1
ATOM 1135 C CA . PHE A 1 155 ? -0.755 -20.234 -11.07 1 97 155 PHE A CA 1
ATOM 1136 C C . PHE A 1 155 ? -1.16 -20.625 -9.656 1 97 155 PHE A C 1
ATOM 1138 O O . PHE A 1 155 ? -1.797 -19.844 -8.953 1 97 155 PHE A O 1
ATOM 1145 N N . ALA A 1 156 ? -0.811 -21.859 -9.234 1 97 156 ALA A N 1
ATOM 1146 C CA . ALA A 1 156 ? -1.012 -22.25 -7.844 1 97 156 ALA A CA 1
ATOM 1147 C C . ALA A 1 156 ? 0.035 -21.609 -6.938 1 97 156 ALA A C 1
ATOM 1149 O O . ALA A 1 156 ? 1.137 -21.281 -7.383 1 97 156 ALA A O 1
ATOM 1150 N N . ASN A 1 157 ? -0.34 -21.375 -5.688 1 96.81 157 ASN A N 1
ATOM 1151 C CA . ASN A 1 157 ? 0.595 -20.797 -4.73 1 96.81 157 ASN A CA 1
ATOM 1152 C C . ASN A 1 157 ? 1.633 -21.828 -4.273 1 96.81 157 ASN A C 1
ATOM 1154 O O . ASN A 1 157 ? 1.312 -23 -4.082 1 96.81 157 ASN A O 1
ATOM 1158 N N . SER A 1 158 ? 2.791 -21.375 -4.066 1 95.69 158 SER A N 1
ATOM 1159 C CA . SER A 1 158 ? 3.848 -22.188 -3.461 1 95.69 158 SER A CA 1
ATOM 1160 C C . SER A 1 158 ? 4.859 -21.312 -2.73 1 95.69 158 SER A C 1
ATOM 1162 O O . SER A 1 158 ? 5.078 -20.156 -3.107 1 95.69 158 SER A O 1
ATOM 1164 N N . LEU A 1 159 ? 5.43 -21.859 -1.667 1 96.12 159 LEU A N 1
ATOM 1165 C CA . LEU A 1 159 ? 6.527 -21.156 -1.005 1 96.12 159 LEU A CA 1
ATOM 1166 C C . LEU A 1 159 ? 7.758 -21.109 -1.902 1 96.12 159 LEU A C 1
ATOM 1168 O O . LEU A 1 159 ? 8.031 -22.062 -2.648 1 96.12 159 LEU A O 1
ATOM 1172 N N . GLY A 1 160 ? 8.445 -20 -1.867 1 94.25 160 GLY A N 1
ATOM 1173 C CA . GLY A 1 160 ? 9.672 -19.797 -2.623 1 94.25 160 GLY A CA 1
ATOM 1174 C C . GLY A 1 160 ? 10.648 -18.859 -1.944 1 94.25 160 GLY A C 1
ATOM 1175 O O . GLY A 1 160 ? 10.438 -18.469 -0.797 1 94.25 160 GLY A O 1
ATOM 1176 N N . GLY A 1 161 ? 11.82 -18.672 -2.561 1 92.69 161 GLY A N 1
ATOM 1177 C CA . GLY A 1 161 ? 12.82 -17.734 -2.082 1 92.69 161 GLY A CA 1
ATOM 1178 C C . GLY A 1 161 ? 13.398 -18.109 -0.73 1 92.69 161 GLY A C 1
ATOM 1179 O O . GLY A 1 161 ? 13.766 -17.234 0.058 1 92.69 161 GLY A O 1
ATOM 1180 N N . GLY A 1 162 ? 13.242 -19.328 -0.334 1 93.5 162 GLY A N 1
ATOM 1181 C CA . GLY A 1 162 ? 13.766 -19.766 0.948 1 93.5 162 GLY A CA 1
ATOM 1182 C C . GLY A 1 162 ? 12.883 -19.391 2.119 1 93.5 162 GLY A C 1
ATOM 1183 O O . GLY A 1 162 ? 13.312 -19.438 3.271 1 93.5 162 GLY A O 1
ATOM 1184 N N . CYS A 1 163 ? 11.672 -19.078 1.865 1 95 163 CYS A N 1
ATOM 1185 C CA . CYS A 1 163 ? 10.734 -18.641 2.889 1 95 163 CYS A CA 1
ATOM 1186 C C . CYS A 1 163 ? 10.25 -19.812 3.721 1 95 163 CYS A C 1
ATOM 1188 O O . CYS A 1 163 ? 9.797 -20.828 3.174 1 95 163 CYS A O 1
ATOM 1190 N N . SER A 1 164 ? 10.336 -19.703 5.098 1 97.25 164 SER A N 1
ATOM 1191 C CA . SER A 1 164 ? 9.797 -20.719 5.984 1 97.25 164 SER A CA 1
ATOM 1192 C C . SER A 1 164 ? 8.281 -20.609 6.098 1 97.25 164 SER A C 1
ATOM 1194 O O . SER A 1 164 ? 7.691 -19.609 5.688 1 97.25 164 SER A O 1
ATOM 1196 N N . ARG A 1 165 ? 7.691 -21.625 6.648 1 97.44 165 ARG A N 1
ATOM 1197 C CA . ARG A 1 165 ? 6.242 -21.641 6.836 1 97.44 165 ARG A CA 1
ATOM 1198 C C . ARG A 1 165 ? 5.801 -20.516 7.766 1 97.44 165 ARG A C 1
ATOM 1200 O O . ARG A 1 165 ? 4.805 -19.828 7.496 1 97.44 165 ARG A O 1
ATOM 1207 N N . SER A 1 166 ? 6.535 -20.328 8.859 1 97.5 166 SER A N 1
ATOM 1208 C CA . SER A 1 166 ? 6.188 -19.281 9.797 1 97.5 166 SER A CA 1
ATOM 1209 C C . SER A 1 166 ? 6.277 -17.906 9.141 1 97.5 166 SER A C 1
ATOM 1211 O O . SER A 1 166 ? 5.387 -17.062 9.305 1 97.5 166 SER A O 1
ATOM 1213 N N . ARG A 1 167 ? 7.375 -17.656 8.391 1 97.06 167 ARG A N 1
ATOM 1214 C CA . ARG A 1 167 ? 7.492 -16.406 7.652 1 97.06 167 ARG A CA 1
ATOM 1215 C C . ARG A 1 167 ? 6.34 -16.25 6.668 1 97.06 167 ARG A C 1
ATOM 1217 O O . ARG A 1 167 ? 5.789 -15.148 6.527 1 97.06 167 ARG A O 1
ATOM 1224 N N . GLY A 1 168 ? 6.023 -17.344 6.039 1 98.25 168 GLY A N 1
ATOM 1225 C CA . GLY A 1 168 ? 4.93 -17.312 5.082 1 98.25 168 GLY A CA 1
ATOM 1226 C C . GLY A 1 168 ? 3.611 -16.875 5.691 1 98.25 168 GLY A C 1
ATOM 1227 O O . GLY A 1 168 ? 2.875 -16.094 5.094 1 98.25 168 GLY A O 1
ATOM 1228 N N . VAL A 1 169 ? 3.324 -17.328 6.879 1 98.31 169 VAL A N 1
ATOM 1229 C CA . VAL A 1 169 ? 2.086 -16.953 7.559 1 98.31 169 VAL A CA 1
ATOM 1230 C C . VAL A 1 169 ? 2.061 -15.445 7.801 1 98.31 169 VAL A C 1
ATOM 1232 O O . VAL A 1 169 ? 1.059 -14.781 7.523 1 98.31 169 VAL A O 1
ATOM 1235 N N . PHE A 1 170 ? 3.109 -14.883 8.242 1 98.19 170 PHE A N 1
ATOM 1236 C CA . PHE A 1 170 ? 3.145 -13.469 8.594 1 98.19 170 PHE A CA 1
ATOM 1237 C C . PHE A 1 170 ? 3.131 -12.602 7.34 1 98.19 170 PHE A C 1
ATOM 1239 O O . PHE A 1 170 ? 2.512 -11.539 7.324 1 98.19 170 PHE A O 1
ATOM 1246 N N . ILE A 1 171 ? 3.867 -13.062 6.32 1 98.44 171 ILE A N 1
ATOM 1247 C CA . ILE A 1 171 ? 3.871 -12.312 5.07 1 98.44 171 ILE A CA 1
ATOM 1248 C C . ILE A 1 171 ? 2.461 -12.281 4.48 1 98.44 171 ILE A C 1
ATOM 1250 O O . ILE A 1 171 ? 1.97 -11.227 4.082 1 98.44 171 ILE A O 1
ATOM 1254 N N . GLU A 1 172 ? 1.756 -13.438 4.512 1 98.75 172 GLU A N 1
ATOM 1255 C CA . GLU A 1 172 ? 0.372 -13.508 4.051 1 98.75 172 GLU A CA 1
ATOM 1256 C C . GLU A 1 172 ? -0.54 -12.641 4.918 1 98.75 172 GLU A C 1
ATOM 1258 O O . GLU A 1 172 ? -1.435 -11.969 4.402 1 98.75 172 GLU A O 1
ATOM 1263 N N . ALA A 1 173 ? -0.28 -12.656 6.18 1 98.75 173 ALA A N 1
ATOM 1264 C CA . ALA A 1 173 ? -1.104 -11.891 7.109 1 98.75 173 ALA A CA 1
ATOM 1265 C C . ALA A 1 173 ? -0.961 -10.391 6.855 1 98.75 173 ALA A C 1
ATOM 1267 O O . ALA A 1 173 ? -1.96 -9.68 6.715 1 98.75 173 ALA A O 1
ATOM 1268 N N . PHE A 1 174 ? 0.237 -9.914 6.742 1 98.56 174 PHE A N 1
ATOM 1269 C CA . PHE A 1 174 ? 0.477 -8.484 6.57 1 98.56 174 PHE A CA 1
ATOM 1270 C C . PHE A 1 174 ? 0.028 -8.023 5.191 1 98.56 174 PHE A C 1
ATOM 1272 O O . PHE A 1 174 ? -0.515 -6.926 5.043 1 98.56 174 PHE A O 1
ATOM 1279 N N . GLY A 1 175 ? 0.331 -8.875 4.195 1 98.56 175 GLY A N 1
ATOM 1280 C CA . GLY A 1 175 ? -0.18 -8.539 2.875 1 98.56 175 GLY A CA 1
ATOM 1281 C C . GLY A 1 175 ? -1.69 -8.406 2.834 1 98.56 175 GLY A C 1
ATOM 1282 O O . GLY A 1 175 ? -2.221 -7.461 2.254 1 98.56 175 GLY A O 1
ATOM 1283 N N . THR A 1 176 ? -2.395 -9.312 3.482 1 98.81 176 THR A N 1
ATOM 1284 C CA . THR A 1 176 ? -3.852 -9.266 3.539 1 98.81 176 THR A CA 1
ATOM 1285 C C . THR A 1 176 ? -4.324 -8.07 4.359 1 98.81 176 THR A C 1
ATOM 1287 O O . THR A 1 176 ? -5.336 -7.445 4.027 1 98.81 176 THR A O 1
ATOM 1290 N N . ALA A 1 177 ? -3.582 -7.742 5.398 1 98.81 177 ALA A N 1
ATOM 1291 C CA . ALA A 1 177 ? -3.953 -6.617 6.254 1 98.81 177 ALA A CA 1
ATOM 1292 C C . ALA A 1 177 ? -3.953 -5.309 5.465 1 98.81 177 ALA A C 1
ATOM 1294 O O . ALA A 1 177 ? -4.801 -4.441 5.691 1 98.81 177 ALA A O 1
ATOM 1295 N N . ILE A 1 178 ? -2.986 -5.102 4.602 1 98.62 178 ILE A N 1
ATOM 1296 C CA . ILE A 1 178 ? -2.934 -3.906 3.771 1 98.62 178 ILE A CA 1
ATOM 1297 C C . ILE A 1 178 ? -4.219 -3.787 2.955 1 98.62 178 ILE A C 1
ATOM 1299 O O . ILE A 1 178 ? -4.836 -2.721 2.912 1 98.62 178 ILE A O 1
ATOM 1303 N N . LEU A 1 179 ? -4.633 -4.887 2.336 1 98.44 179 LEU A N 1
ATOM 1304 C CA . LEU A 1 179 ? -5.848 -4.926 1.533 1 98.44 179 LEU A CA 1
ATOM 1305 C C . LEU A 1 179 ? -7.074 -4.629 2.391 1 98.44 179 LEU A C 1
ATOM 1307 O O . LEU A 1 179 ? -7.891 -3.775 2.039 1 98.44 179 LEU A O 1
ATOM 1311 N N . CYS A 1 180 ? -7.195 -5.262 3.531 1 98.69 180 CYS A N 1
ATOM 1312 C CA . CYS A 1 180 ? -8.367 -5.137 4.391 1 98.69 180 CYS A CA 1
ATOM 1313 C C . CYS A 1 180 ? -8.438 -3.754 5.023 1 98.69 180 CYS A C 1
ATOM 1315 O O . CYS A 1 180 ? -9.523 -3.199 5.199 1 98.69 180 CYS A O 1
ATOM 1317 N N . LEU A 1 181 ? -7.273 -3.205 5.375 1 98.38 181 LEU A N 1
ATOM 1318 C CA . LEU A 1 181 ? -7.258 -1.841 5.895 1 98.38 181 LEU A CA 1
ATOM 1319 C C . LEU A 1 181 ? -7.766 -0.856 4.848 1 98.38 181 LEU A C 1
ATOM 1321 O O . LEU A 1 181 ? -8.531 0.055 5.168 1 98.38 181 LEU A O 1
ATOM 1325 N N . THR A 1 182 ? -7.32 -1.02 3.66 1 97.69 182 THR A N 1
ATOM 1326 C CA . THR A 1 182 ? -7.77 -0.165 2.566 1 97.69 182 THR A CA 1
ATOM 1327 C C . THR A 1 182 ? -9.281 -0.243 2.402 1 97.69 182 THR A C 1
ATOM 1329 O O . THR A 1 182 ? -9.953 0.782 2.258 1 97.69 182 THR A O 1
ATOM 1332 N N . VAL A 1 183 ? -9.844 -1.434 2.461 1 96.69 183 VAL A N 1
ATOM 1333 C CA . VAL A 1 183 ? -11.281 -1.634 2.324 1 96.69 183 VAL A CA 1
ATOM 1334 C C . VAL A 1 183 ? -12.016 -0.94 3.473 1 96.69 183 VAL A C 1
ATOM 1336 O O . VAL A 1 183 ? -13.016 -0.261 3.258 1 96.69 183 VAL A O 1
ATOM 1339 N N . LEU A 1 184 ? -11.531 -1.039 4.66 1 97.12 184 LEU A N 1
ATOM 1340 C CA . LEU A 1 184 ? -12.195 -0.462 5.828 1 97.12 184 LEU A CA 1
ATOM 1341 C C . LEU A 1 184 ? -12.211 1.061 5.746 1 97.12 184 LEU A C 1
ATOM 1343 O O . LEU A 1 184 ? -13.242 1.688 5.98 1 97.12 184 LEU A O 1
ATOM 1347 N N . PHE A 1 185 ? -11.148 1.619 5.324 1 94.31 185 PHE A N 1
ATOM 1348 C CA . PHE A 1 185 ? -11.039 3.07 5.414 1 94.31 185 PHE A CA 1
ATOM 1349 C C . PHE A 1 185 ? -11.602 3.734 4.164 1 94.31 185 PHE A C 1
ATOM 1351 O O . PHE A 1 185 ? -12.039 4.891 4.211 1 94.31 185 PHE A O 1
ATOM 1358 N N . LEU A 1 186 ? -11.695 3.018 3.078 1 92.19 186 LEU A N 1
ATOM 1359 C CA . LEU A 1 186 ? -12.125 3.688 1.854 1 92.19 186 LEU A CA 1
ATOM 1360 C C . LEU A 1 186 ? -13.516 3.227 1.441 1 92.19 186 LEU A C 1
ATOM 1362 O O . LEU A 1 186 ? -14.195 3.904 0.667 1 92.19 186 LEU A O 1
ATOM 1366 N N . ALA A 1 187 ? -13.953 2.066 1.919 1 88.88 187 ALA A N 1
ATOM 1367 C CA . ALA A 1 187 ? -15.25 1.569 1.485 1 88.88 187 ALA A CA 1
ATOM 1368 C C . ALA A 1 187 ? -16.25 1.572 2.637 1 88.88 187 ALA A C 1
ATOM 1370 O O . ALA A 1 187 ? -17.453 1.785 2.43 1 88.88 187 ALA A O 1
ATOM 1371 N N . VAL A 1 188 ? -15.773 1.302 3.82 1 91 188 VAL A N 1
ATOM 1372 C CA . VAL A 1 188 ? -16.672 1.269 4.965 1 91 188 VAL A CA 1
ATOM 1373 C C . VAL A 1 188 ? -16.859 2.682 5.512 1 91 188 VAL A C 1
ATOM 1375 O O . VAL A 1 188 ? -18 3.113 5.754 1 91 188 VAL A O 1
ATOM 1378 N N . GLU A 1 189 ? -15.711 3.342 5.719 1 88.31 189 GLU A N 1
ATOM 1379 C CA . GLU A 1 189 ? -15.789 4.746 6.121 1 88.31 189 GLU A CA 1
ATOM 1380 C C . GLU A 1 189 ? -16.156 5.637 4.934 1 88.31 189 GLU A C 1
ATOM 1382 O O . GLU A 1 189 ? -15.289 5.953 4.105 1 88.31 189 GLU A O 1
ATOM 1387 N N . LYS A 1 190 ? -17.391 6.043 4.828 1 79.44 190 LYS A N 1
ATOM 1388 C CA . LYS A 1 190 ? -17.875 6.793 3.668 1 79.44 190 LYS A CA 1
ATOM 1389 C C . LYS A 1 190 ? -17.344 8.227 3.68 1 79.44 190 LYS A C 1
ATOM 1391 O O . LYS A 1 190 ? -17.297 8.859 4.73 1 79.44 190 LYS A O 1
ATOM 1396 N N . HIS A 1 191 ? -16.797 8.594 2.564 1 76.69 191 HIS A N 1
ATOM 1397 C CA . HIS A 1 191 ? -16.359 9.961 2.332 1 76.69 191 HIS A CA 1
ATOM 1398 C C . HIS A 1 191 ? -16.281 10.273 0.842 1 76.69 191 HIS A C 1
ATOM 1400 O O . HIS A 1 191 ? -16.75 9.484 0.016 1 76.69 191 HIS A O 1
ATOM 1406 N N . ARG A 1 192 ? -15.836 11.438 0.443 1 70.31 192 ARG A N 1
ATOM 1407 C CA . ARG A 1 192 ? -15.859 11.93 -0.929 1 70.31 192 ARG A CA 1
ATOM 1408 C C . ARG A 1 192 ? -15.039 11.031 -1.849 1 70.31 192 ARG A C 1
ATOM 1410 O O . ARG A 1 192 ? -15.305 10.961 -3.051 1 70.31 192 ARG A O 1
ATOM 1417 N N . ALA A 1 193 ? -14.109 10.383 -1.264 1 66.69 193 ALA A N 1
ATOM 1418 C CA . ALA A 1 193 ? -13.234 9.539 -2.068 1 66.69 193 ALA A CA 1
ATOM 1419 C C . ALA A 1 193 ? -13.789 8.125 -2.189 1 66.69 193 ALA A C 1
ATOM 1421 O O . ALA A 1 193 ? -13.148 7.242 -2.77 1 66.69 193 ALA A O 1
ATOM 1422 N N . THR A 1 194 ? -14.945 7.848 -1.885 1 74.94 194 THR A N 1
ATOM 1423 C CA . THR A 1 194 ? -15.516 6.504 -1.889 1 74.94 194 THR A CA 1
ATOM 1424 C C . THR A 1 194 ? -15.641 5.977 -3.314 1 74.94 194 THR A C 1
ATOM 1426 O O . THR A 1 194 ? -15.492 4.773 -3.551 1 74.94 194 THR A O 1
ATOM 1429 N N . TYR A 1 195 ? -15.812 6.941 -4.199 1 77.62 195 TYR A N 1
ATOM 1430 C CA . TYR A 1 195 ? -16.016 6.5 -5.574 1 77.62 195 TYR A CA 1
ATOM 1431 C C . TYR A 1 195 ? -14.719 5.973 -6.176 1 77.62 195 TYR A C 1
ATOM 1433 O O . TYR A 1 195 ? -14.742 5.25 -7.176 1 77.62 195 TYR A O 1
ATOM 1441 N N . ILE A 1 196 ? -13.539 6.242 -5.516 1 87.5 196 ILE A N 1
ATOM 1442 C CA . ILE A 1 196 ? -12.266 5.773 -6.059 1 87.5 196 ILE A CA 1
ATOM 1443 C C . ILE A 1 196 ? -11.773 4.574 -5.254 1 87.5 196 ILE A C 1
ATOM 1445 O O . ILE A 1 196 ? -10.688 4.051 -5.508 1 87.5 196 ILE A O 1
ATOM 1449 N N . ALA A 1 197 ? -12.586 4.062 -4.383 1 90.5 197 ALA A N 1
ATOM 1450 C CA . ALA A 1 197 ? -12.219 2.955 -3.506 1 90.5 197 ALA A CA 1
ATOM 1451 C C . ALA A 1 197 ? -11.773 1.739 -4.316 1 90.5 197 ALA A C 1
ATOM 1453 O O . ALA A 1 197 ? -10.781 1.092 -3.984 1 90.5 197 ALA A O 1
ATOM 1454 N N . PRO A 1 198 ? -12.461 1.437 -5.449 1 94.06 198 PRO A N 1
ATOM 1455 C CA . PRO A 1 198 ? -12.039 0.271 -6.227 1 94.06 198 PRO A CA 1
ATOM 1456 C C . PRO A 1 198 ? -10.602 0.395 -6.738 1 94.06 198 PRO A C 1
ATOM 1458 O O . PRO A 1 198 ? -9.859 -0.593 -6.762 1 94.06 198 PRO A O 1
ATOM 1461 N N . LEU A 1 199 ? -10.227 1.607 -7.059 1 94.81 199 LEU A N 1
ATOM 1462 C CA . LEU A 1 199 ? -8.859 1.827 -7.516 1 94.81 199 LEU A CA 1
ATOM 1463 C C . LEU A 1 199 ? -7.863 1.612 -6.379 1 94.81 199 LEU A C 1
ATOM 1465 O O . LEU A 1 199 ? -6.855 0.927 -6.551 1 94.81 199 LEU A O 1
ATOM 1469 N N . ALA A 1 200 ? -8.148 2.209 -5.234 1 95.69 200 ALA A N 1
ATOM 1470 C CA . ALA A 1 200 ? -7.266 2.066 -4.078 1 95.69 200 ALA A CA 1
ATOM 1471 C C . ALA A 1 200 ? -7.156 0.607 -3.648 1 95.69 200 ALA A C 1
ATOM 1473 O O . ALA A 1 200 ? -6.082 0.15 -3.25 1 95.69 200 ALA A O 1
ATOM 1474 N N . ILE A 1 201 ? -8.227 -0.084 -3.775 1 97.06 201 ILE A N 1
ATOM 1475 C CA . ILE A 1 201 ? -8.25 -1.505 -3.443 1 97.06 201 ILE A CA 1
ATOM 1476 C C . ILE A 1 201 ? -7.367 -2.277 -4.422 1 97.06 201 ILE A C 1
ATOM 1478 O O . ILE A 1 201 ? -6.59 -3.145 -4.016 1 97.06 201 ILE A O 1
ATOM 1482 N N . GLY A 1 202 ? -7.484 -1.97 -5.703 1 98.38 202 GLY A N 1
ATOM 1483 C CA . GLY A 1 202 ? -6.613 -2.568 -6.703 1 98.38 202 GLY A CA 1
ATOM 1484 C C . GLY A 1 202 ? -5.141 -2.299 -6.445 1 98.38 202 GLY A C 1
ATOM 1485 O O . GLY A 1 202 ? -4.309 -3.199 -6.574 1 98.38 202 GLY A O 1
ATOM 1486 N N . LEU A 1 203 ? -4.828 -1.087 -6.051 1 98.31 203 LEU A N 1
ATOM 1487 C CA . LEU A 1 203 ? -3.451 -0.723 -5.742 1 98.31 203 LEU A CA 1
ATOM 1488 C C . LEU A 1 203 ? -2.947 -1.483 -4.52 1 98.31 203 LEU A C 1
ATOM 1490 O O . LEU A 1 203 ? -1.796 -1.924 -4.488 1 98.31 203 LEU A O 1
ATOM 1494 N N . ALA A 1 204 ? -3.791 -1.604 -3.531 1 98.62 204 ALA A N 1
ATOM 1495 C CA . ALA A 1 204 ? -3.426 -2.346 -2.328 1 98.62 204 ALA A CA 1
ATOM 1496 C C . ALA A 1 204 ? -3.109 -3.803 -2.656 1 98.62 204 ALA A C 1
ATOM 1498 O O . ALA A 1 204 ? -2.137 -4.363 -2.146 1 98.62 204 ALA A O 1
ATOM 1499 N N . LEU A 1 205 ? -3.93 -4.391 -3.504 1 98.69 205 LEU A N 1
ATOM 1500 C CA . LEU A 1 205 ? -3.676 -5.785 -3.857 1 98.69 205 LEU A CA 1
ATOM 1501 C C . LEU A 1 205 ? -2.432 -5.902 -4.734 1 98.69 205 LEU A C 1
ATOM 1503 O O . LEU A 1 205 ? -1.688 -6.883 -4.633 1 98.69 205 LEU A O 1
ATOM 1507 N N . PHE A 1 206 ? -2.219 -4.957 -5.598 1 98.75 206 PHE A N 1
ATOM 1508 C CA . PHE A 1 206 ? -1.003 -4.906 -6.398 1 98.75 206 PHE A CA 1
ATOM 1509 C C . PHE A 1 206 ? 0.234 -4.941 -5.508 1 98.75 206 PHE A C 1
ATOM 1511 O O . PHE A 1 206 ? 1.144 -5.742 -5.73 1 98.75 206 PHE A O 1
ATOM 1518 N N . ILE A 1 207 ? 0.239 -4.129 -4.453 1 98.56 207 ILE A N 1
ATOM 1519 C CA . ILE A 1 207 ? 1.349 -4.078 -3.508 1 98.56 207 ILE A CA 1
ATOM 1520 C C . ILE A 1 207 ? 1.444 -5.402 -2.752 1 98.56 207 ILE A C 1
ATOM 1522 O O . ILE A 1 207 ? 2.541 -5.926 -2.541 1 98.56 207 ILE A O 1
ATOM 1526 N N . GLY A 1 208 ? 0.32 -5.863 -2.291 1 98.75 208 GLY A N 1
ATOM 1527 C CA . GLY A 1 208 ? 0.318 -7.16 -1.637 1 98.75 208 GLY A CA 1
ATOM 1528 C C . GLY A 1 208 ? 0.972 -8.25 -2.469 1 98.75 208 GLY A C 1
ATOM 1529 O O . GLY A 1 208 ? 1.74 -9.062 -1.945 1 98.75 208 GLY A O 1
ATOM 1530 N N . HIS A 1 209 ? 0.711 -8.234 -3.766 1 98.62 209 HIS A N 1
ATOM 1531 C CA . HIS A 1 209 ? 1.269 -9.266 -4.637 1 98.62 209 HIS A CA 1
ATOM 1532 C C . HIS A 1 209 ? 2.75 -9.023 -4.902 1 98.62 209 HIS A C 1
ATOM 1534 O O . HIS A 1 209 ? 3.535 -9.969 -4.984 1 98.62 209 HIS A O 1
ATOM 1540 N N . LEU A 1 210 ? 3.166 -7.805 -5.02 1 98.31 210 LEU A N 1
ATOM 1541 C CA . LEU A 1 210 ? 4.59 -7.531 -5.18 1 98.31 210 LEU A CA 1
ATOM 1542 C C . LEU A 1 210 ? 5.379 -8.031 -3.973 1 98.31 210 LEU A C 1
ATOM 1544 O O . LEU A 1 210 ? 6.531 -8.453 -4.113 1 98.31 210 LEU A O 1
ATOM 1548 N N . ILE A 1 211 ? 4.758 -8.031 -2.814 1 98.5 211 ILE A N 1
ATOM 1549 C CA . ILE A 1 211 ? 5.398 -8.445 -1.57 1 98.5 211 ILE A CA 1
ATOM 1550 C C . ILE A 1 211 ? 5.402 -9.969 -1.479 1 98.5 211 ILE A C 1
ATOM 1552 O O . ILE A 1 211 ? 6.395 -10.57 -1.059 1 98.5 211 ILE A O 1
ATOM 1556 N N . CYS A 1 212 ? 4.344 -10.609 -1.933 1 98.62 212 CYS A N 1
ATOM 1557 C CA . CYS A 1 212 ? 4.082 -11.977 -1.509 1 98.62 212 CYS A CA 1
ATOM 1558 C C . CYS A 1 212 ? 4.434 -12.969 -2.613 1 98.62 212 CYS A C 1
ATOM 1560 O O . CYS A 1 212 ? 4.754 -14.125 -2.338 1 98.62 212 CYS A O 1
ATOM 1562 N N . VAL A 1 213 ? 4.457 -12.57 -3.906 1 97.94 213 VAL A N 1
ATOM 1563 C CA . VAL A 1 213 ? 4.547 -13.539 -4.996 1 97.94 213 VAL A CA 1
ATOM 1564 C C . VAL A 1 213 ? 5.859 -14.312 -4.898 1 97.94 213 VAL A C 1
ATOM 1566 O O . VAL A 1 213 ? 5.867 -15.539 -4.977 1 97.94 213 VAL A O 1
ATOM 1569 N N . TYR A 1 214 ? 6.914 -13.664 -4.633 1 96.5 214 TYR A N 1
ATOM 1570 C CA . TYR A 1 214 ? 8.227 -14.305 -4.605 1 96.5 214 TYR A CA 1
ATOM 1571 C C . TYR A 1 214 ? 8.328 -15.297 -3.453 1 96.5 214 TYR A C 1
ATOM 1573 O O . TYR A 1 214 ? 8.93 -16.359 -3.594 1 96.5 214 TYR A O 1
ATOM 1581 N N . TYR A 1 215 ? 7.719 -14.992 -2.305 1 97.38 215 TYR A N 1
ATOM 1582 C CA . TYR A 1 215 ? 7.93 -15.781 -1.093 1 97.38 215 TYR A CA 1
ATOM 1583 C C . TYR A 1 215 ? 6.84 -16.828 -0.921 1 97.38 215 TYR A C 1
ATOM 1585 O O . TYR A 1 215 ? 7.113 -17.953 -0.517 1 97.38 215 TYR A O 1
ATOM 1593 N N . THR A 1 216 ? 5.598 -16.438 -1.177 1 98.06 216 THR A N 1
ATOM 1594 C CA . THR A 1 216 ? 4.512 -17.344 -0.833 1 98.06 216 THR A CA 1
ATOM 1595 C C . THR A 1 216 ? 3.65 -17.641 -2.057 1 98.06 216 THR A C 1
ATOM 1597 O O . THR A 1 216 ? 2.703 -18.438 -1.979 1 98.06 216 THR A O 1
ATOM 1600 N N . GLY A 1 217 ? 3.949 -17.062 -3.154 1 97.69 217 GLY A N 1
ATOM 1601 C CA . GLY A 1 217 ? 3.057 -17.172 -4.297 1 97.69 217 GLY A CA 1
ATOM 1602 C C . GLY A 1 217 ? 1.841 -16.266 -4.191 1 97.69 217 GLY A C 1
ATOM 1603 O O . GLY A 1 217 ? 0.979 -16.281 -5.07 1 97.69 217 GLY A O 1
ATOM 1604 N N . ALA A 1 218 ? 1.639 -15.57 -3.104 1 98.56 218 ALA A N 1
ATOM 1605 C CA . ALA A 1 218 ? 0.633 -14.547 -2.832 1 98.56 218 ALA A CA 1
ATOM 1606 C C . ALA A 1 218 ? -0.766 -15.148 -2.773 1 98.56 218 ALA A C 1
ATOM 1608 O O . ALA A 1 218 ? -1.538 -15.039 -3.729 1 98.56 218 ALA A O 1
ATOM 1609 N N . GLY A 1 219 ? -1.183 -15.742 -1.731 1 98.31 219 GLY A N 1
ATOM 1610 C CA . GLY A 1 219 ? -2.561 -16.156 -1.499 1 98.31 219 GLY A CA 1
ATOM 1611 C C . GLY A 1 219 ? -3.479 -14.984 -1.178 1 98.31 219 GLY A C 1
ATOM 1612 O O . GLY A 1 219 ? -4.379 -14.664 -1.956 1 98.31 219 GLY A O 1
ATOM 1613 N N . LEU A 1 220 ? -3.34 -14.281 -0.067 1 98.62 220 LEU A N 1
ATOM 1614 C CA . LEU A 1 220 ? -4.043 -13.078 0.371 1 98.62 220 LEU A CA 1
ATOM 1615 C C . LEU A 1 220 ? -5.555 -13.273 0.295 1 98.62 220 LEU A C 1
ATOM 1617 O O . LEU A 1 220 ? -6.316 -12.422 0.745 1 98.62 220 LEU A O 1
ATOM 1621 N N . ASN A 1 221 ? -6.113 -14.305 -0.276 1 98.56 221 ASN A N 1
ATOM 1622 C CA . ASN A 1 221 ? -7.484 -14.672 -0.616 1 98.56 221 ASN A CA 1
ATOM 1623 C C . ASN A 1 221 ? -7.68 -16.188 -0.615 1 98.56 221 ASN A C 1
ATOM 1625 O O . ASN A 1 221 ? -7.273 -16.875 -1.557 1 98.56 221 ASN A O 1
ATOM 1629 N N . PRO A 1 222 ? -8.328 -16.719 0.402 1 98.69 222 PRO A N 1
ATOM 1630 C CA . PRO A 1 222 ? -8.508 -18.172 0.457 1 98.69 222 PRO A CA 1
ATOM 1631 C C . PRO A 1 222 ? -9.125 -18.734 -0.82 1 98.69 222 PRO A C 1
ATOM 1633 O O . PRO A 1 222 ? -8.773 -19.844 -1.237 1 98.69 222 PRO A O 1
ATOM 1636 N N . ALA A 1 223 ? -10.055 -18.047 -1.441 1 98.69 223 ALA A N 1
ATOM 1637 C CA . ALA A 1 223 ? -10.641 -18.516 -2.695 1 98.69 223 ALA A CA 1
ATOM 1638 C C . ALA A 1 223 ? -9.586 -18.625 -3.791 1 98.69 223 ALA A C 1
ATOM 1640 O O . ALA A 1 223 ? -9.602 -19.562 -4.586 1 98.69 223 ALA A O 1
ATOM 1641 N N . ARG A 1 224 ? -8.703 -17.688 -3.807 1 98.62 224 ARG A N 1
ATOM 1642 C CA . ARG A 1 224 ? -7.625 -17.641 -4.797 1 98.62 224 ARG A CA 1
ATOM 1643 C C . ARG A 1 224 ? -6.672 -18.812 -4.613 1 98.62 224 ARG A C 1
ATOM 1645 O O . ARG A 1 224 ? -6.105 -19.328 -5.586 1 98.62 224 ARG A O 1
ATOM 1652 N N . SER A 1 225 ? -6.379 -19.219 -3.387 1 98.69 225 SER A N 1
ATOM 1653 C CA . SER A 1 225 ? -5.43 -20.281 -3.113 1 98.69 225 SER A CA 1
ATOM 1654 C C . SER A 1 225 ? -6.086 -21.656 -3.234 1 98.69 225 SER A C 1
ATOM 1656 O O . SER A 1 225 ? -5.465 -22.609 -3.709 1 98.69 225 SER A O 1
ATOM 1658 N N . PHE A 1 226 ? -7.316 -21.719 -2.84 1 98.5 226 PHE A N 1
ATOM 1659 C CA . PHE A 1 226 ? -8.023 -22.984 -2.818 1 98.5 226 PHE A CA 1
ATOM 1660 C C . PHE A 1 226 ? -8.367 -23.438 -4.23 1 98.5 226 PHE A C 1
ATOM 1662 O O . PHE A 1 226 ? -8.242 -24.625 -4.555 1 98.5 226 PHE A O 1
ATOM 1669 N N . GLY A 1 227 ? -8.812 -22.594 -5.094 1 98.38 227 GLY A N 1
ATOM 1670 C CA . GLY A 1 227 ? -9.227 -22.906 -6.449 1 98.38 227 GLY A CA 1
ATOM 1671 C C . GLY A 1 227 ? -8.172 -23.672 -7.234 1 98.38 227 GLY A C 1
ATOM 1672 O O . GLY A 1 227 ? -8.414 -24.797 -7.68 1 98.38 227 GLY A O 1
ATOM 1673 N N . PRO A 1 228 ? -7.004 -23.141 -7.352 1 98.5 228 PRO A N 1
ATOM 1674 C CA . PRO A 1 228 ? -5.938 -23.812 -8.094 1 98.5 228 PRO A CA 1
ATOM 1675 C C . PRO A 1 228 ? -5.527 -25.141 -7.469 1 98.5 228 PRO A C 1
ATOM 1677 O O . PRO A 1 228 ? -5.172 -26.078 -8.188 1 98.5 228 PRO A O 1
ATOM 1680 N N . ALA A 1 229 ? -5.508 -25.203 -6.152 1 97.81 229 ALA A N 1
ATOM 1681 C CA . ALA A 1 229 ? -5.188 -26.469 -5.496 1 97.81 229 ALA A CA 1
ATOM 1682 C C . ALA A 1 229 ? -6.199 -27.547 -5.859 1 97.81 229 ALA A C 1
ATOM 1684 O O . ALA A 1 229 ? -5.836 -28.719 -6.059 1 97.81 229 ALA A O 1
ATOM 1685 N N . VAL A 1 230 ? -7.426 -27.188 -5.945 1 97.31 230 VAL A N 1
ATOM 1686 C CA . VAL A 1 230 ? -8.469 -28.125 -6.348 1 97.31 230 VAL A CA 1
ATOM 1687 C C . VAL A 1 230 ? -8.281 -28.5 -7.816 1 97.31 230 VAL A C 1
ATOM 1689 O O . VAL A 1 230 ? -8.336 -29.688 -8.164 1 97.31 230 VAL A O 1
ATOM 1692 N N . ALA A 1 231 ? -8.078 -27.516 -8.664 1 96.38 231 ALA A N 1
ATOM 1693 C CA . ALA A 1 231 ? -7.938 -27.75 -10.102 1 96.38 231 ALA A CA 1
ATOM 1694 C C . ALA A 1 231 ? -6.742 -28.656 -10.391 1 96.38 231 ALA A C 1
ATOM 1696 O O . ALA A 1 231 ? -6.793 -29.5 -11.297 1 96.38 231 ALA A O 1
ATOM 1697 N N . SER A 1 232 ? -5.688 -28.516 -9.617 1 95.81 232 SER A N 1
ATOM 1698 C CA . SER A 1 232 ? -4.484 -29.312 -9.82 1 95.81 232 SER A CA 1
ATOM 1699 C C . SER A 1 232 ? -4.551 -30.625 -9.039 1 95.81 232 SER A C 1
ATOM 1701 O O . SER A 1 232 ? -3.689 -31.5 -9.195 1 95.81 232 SER A O 1
ATOM 1703 N N . ARG A 1 233 ? -5.57 -30.719 -8.18 1 95.25 233 ARG A N 1
ATOM 1704 C CA . ARG A 1 233 ? -5.723 -31.859 -7.285 1 95.25 233 ARG A CA 1
ATOM 1705 C C . ARG A 1 233 ? -4.469 -32.062 -6.445 1 95.25 233 ARG A C 1
ATOM 1707 O O . ARG A 1 233 ? -3.994 -33.188 -6.301 1 95.25 233 ARG A O 1
ATOM 1714 N N . SER A 1 234 ? -3.854 -31 -6.051 1 94.06 234 SER A N 1
ATOM 1715 C CA . SER A 1 234 ? -2.621 -31.031 -5.27 1 94.06 234 SER A CA 1
ATOM 1716 C C . SER A 1 234 ? -2.604 -29.938 -4.215 1 94.06 234 SER A C 1
ATOM 1718 O O . SER A 1 234 ? -2.693 -28.75 -4.539 1 94.06 234 SER A O 1
ATOM 1720 N N . PHE A 1 235 ? -2.535 -30.422 -2.973 1 95.56 235 PHE A N 1
ATOM 1721 C CA . PHE A 1 235 ? -2.422 -29.531 -1.822 1 95.56 235 PHE A CA 1
ATOM 1722 C C . PHE A 1 235 ? -1.064 -29.703 -1.146 1 95.56 235 PHE A C 1
ATOM 1724 O O . PHE A 1 235 ? -0.735 -30.781 -0.652 1 95.56 235 PHE A O 1
ATOM 1731 N N . PRO A 1 236 ? -0.286 -28.625 -1.159 1 94.94 236 PRO A N 1
ATOM 1732 C CA . PRO A 1 236 ? 0.928 -28.75 -0.348 1 94.94 236 PRO A CA 1
ATOM 1733 C C . PRO A 1 236 ? 0.628 -28.922 1.139 1 94.94 236 PRO A C 1
ATOM 1735 O O . PRO A 1 236 ? -0.431 -28.516 1.613 1 94.94 236 PRO A O 1
ATOM 1738 N N . ASN A 1 237 ? 1.568 -29.5 1.854 1 96.31 237 ASN A N 1
ATOM 1739 C CA . ASN A 1 237 ? 1.354 -29.781 3.27 1 96.31 237 ASN A CA 1
ATOM 1740 C C . ASN A 1 237 ? 1.24 -28.484 4.082 1 96.31 237 ASN A C 1
ATOM 1742 O O . ASN A 1 237 ? 0.773 -28.516 5.219 1 96.31 237 ASN A O 1
ATOM 1746 N N . TYR A 1 238 ? 1.689 -27.406 3.471 1 97.25 238 TYR A N 1
ATOM 1747 C CA . TYR A 1 238 ? 1.608 -26.125 4.16 1 97.25 238 TYR A CA 1
ATOM 1748 C C . TYR A 1 238 ? 0.475 -25.266 3.6 1 97.25 238 TYR A C 1
ATOM 1750 O O . TYR A 1 238 ? 0.46 -24.047 3.777 1 97.25 238 TYR A O 1
ATOM 1758 N N . HIS A 1 239 ? -0.499 -25.859 2.943 1 97.62 239 HIS A N 1
ATOM 1759 C CA . HIS A 1 239 ? -1.599 -25.125 2.336 1 97.62 239 HIS A CA 1
ATOM 1760 C C . HIS A 1 239 ? -2.34 -24.297 3.373 1 97.62 239 HIS A C 1
ATOM 1762 O O . HIS A 1 239 ? -2.949 -23.266 3.037 1 97.62 239 HIS A O 1
ATOM 1768 N N . TRP A 1 240 ? -2.234 -24.672 4.66 1 97.81 240 TRP A N 1
ATOM 1769 C CA . TRP A 1 240 ? -2.928 -23.984 5.754 1 97.81 240 TRP A CA 1
ATOM 1770 C C . TRP A 1 240 ? -2.439 -22.562 5.906 1 97.81 240 TRP A C 1
ATOM 1772 O O . TRP A 1 240 ? -3.152 -21.703 6.441 1 97.81 240 TRP A O 1
ATOM 1782 N N . ILE A 1 241 ? -1.291 -22.188 5.465 1 98.19 241 ILE A N 1
ATOM 1783 C CA . ILE A 1 241 ? -0.763 -20.844 5.605 1 98.19 241 ILE A CA 1
ATOM 1784 C C . ILE A 1 241 ? -1.637 -19.859 4.824 1 98.19 241 ILE A C 1
ATOM 1786 O O . ILE A 1 241 ? -1.762 -18.688 5.199 1 98.19 241 ILE A O 1
ATOM 1790 N N . TYR A 1 242 ? -2.326 -20.375 3.744 1 98.5 242 TYR A N 1
ATOM 1791 C CA . TYR A 1 242 ? -3.125 -19.547 2.855 1 98.5 242 TYR A CA 1
ATOM 1792 C C . TYR A 1 242 ? -4.535 -19.359 3.4 1 98.5 242 TYR A C 1
ATOM 1794 O O . TYR A 1 242 ? -5.359 -18.672 2.785 1 98.5 242 TYR A O 1
ATOM 1802 N N . TRP A 1 243 ? -4.801 -19.922 4.539 1 98.38 243 TRP A N 1
ATOM 1803 C CA . TRP A 1 243 ? -6.02 -19.688 5.309 1 98.38 243 TRP A CA 1
ATOM 1804 C C . TRP A 1 243 ? -5.727 -18.875 6.559 1 98.38 243 TRP A C 1
ATOM 1806 O O . TRP A 1 243 ? -6.312 -17.797 6.754 1 98.38 243 TRP A O 1
ATOM 1816 N N . ILE A 1 244 ? -4.777 -19.297 7.312 1 98.69 244 ILE A N 1
ATOM 1817 C CA . ILE A 1 244 ? -4.453 -18.672 8.586 1 98.69 244 ILE A CA 1
ATOM 1818 C C . ILE A 1 244 ? -3.902 -17.266 8.352 1 98.69 244 ILE A C 1
ATOM 1820 O O . ILE A 1 244 ? -4.238 -16.328 9.078 1 98.69 244 ILE A O 1
ATOM 1824 N N . GLY A 1 245 ? -2.986 -17.141 7.371 1 98.69 245 GLY A N 1
ATOM 1825 C CA . GLY A 1 245 ? -2.42 -15.844 7.059 1 98.69 245 GLY A CA 1
ATOM 1826 C C . GLY A 1 245 ? -3.471 -14.789 6.773 1 98.69 245 GLY A C 1
ATOM 1827 O O . GLY A 1 245 ? -3.578 -13.797 7.5 1 98.69 245 GLY A O 1
ATOM 1828 N N . PRO A 1 246 ? -4.289 -15.094 5.824 1 98.81 246 PRO A N 1
ATOM 1829 C CA . PRO A 1 246 ? -5.336 -14.125 5.484 1 98.81 246 PRO A CA 1
ATOM 1830 C C . PRO A 1 246 ? -6.309 -13.875 6.637 1 98.81 246 PRO A C 1
ATOM 1832 O O . PRO A 1 246 ? -6.73 -12.742 6.859 1 98.81 246 PRO A O 1
ATOM 1835 N N . ILE A 1 247 ? -6.668 -14.867 7.406 1 98.75 247 ILE A N 1
ATOM 1836 C CA . ILE A 1 247 ? -7.551 -14.695 8.555 1 98.75 247 ILE A CA 1
ATOM 1837 C C . ILE A 1 247 ? -6.898 -13.758 9.57 1 98.75 247 ILE A C 1
ATOM 1839 O O . ILE A 1 247 ? -7.543 -12.836 10.078 1 98.75 247 ILE A O 1
ATOM 1843 N N . LEU A 1 248 ? -5.641 -14 9.812 1 98.75 248 LEU A N 1
ATOM 1844 C CA . LEU A 1 248 ? -4.906 -13.117 10.711 1 98.75 248 LEU A CA 1
ATOM 1845 C C . LEU A 1 248 ? -4.875 -11.688 10.172 1 98.75 248 LEU A C 1
ATOM 1847 O O . LEU A 1 248 ? -4.996 -10.727 10.93 1 98.75 248 LEU A O 1
ATOM 1851 N N . GLY A 1 249 ? -4.664 -11.547 8.883 1 98.81 249 GLY A N 1
ATOM 1852 C CA . GLY A 1 249 ? -4.707 -10.227 8.266 1 98.81 249 GLY A CA 1
ATOM 1853 C C . GLY A 1 249 ? -6.023 -9.508 8.484 1 98.81 249 GLY A C 1
ATOM 1854 O O . GLY A 1 249 ? -6.043 -8.297 8.719 1 98.81 249 GLY A O 1
ATOM 1855 N N . SER A 1 250 ? -7.117 -10.273 8.453 1 98.81 250 SER A N 1
ATOM 1856 C CA . SER A 1 250 ? -8.438 -9.711 8.727 1 98.81 250 SER A CA 1
ATOM 1857 C C . SER A 1 250 ? -8.523 -9.164 10.148 1 98.81 250 SER A C 1
ATOM 1859 O O . SER A 1 250 ? -9 -8.047 10.359 1 98.81 250 SER A O 1
ATOM 1861 N N . PHE A 1 251 ? -8.031 -9.875 11.062 1 98.75 251 PHE A N 1
ATOM 1862 C CA . PHE A 1 251 ? -8.109 -9.469 12.461 1 98.75 251 PHE A CA 1
ATOM 1863 C C . PHE A 1 251 ? -7.176 -8.297 12.742 1 98.75 251 PHE A C 1
ATOM 1865 O O . PHE A 1 251 ? -7.516 -7.391 13.508 1 98.75 251 PHE A O 1
ATOM 1872 N N . ILE A 1 252 ? -6 -8.297 12.148 1 98.5 252 ILE A N 1
ATOM 1873 C CA . ILE A 1 252 ? -5.055 -7.199 12.336 1 98.5 252 ILE A CA 1
ATOM 1874 C C . ILE A 1 252 ? -5.664 -5.898 11.812 1 98.5 252 ILE A C 1
ATOM 1876 O O . ILE A 1 252 ? -5.648 -4.875 12.508 1 98.5 252 ILE A O 1
ATOM 1880 N N . SER A 1 253 ? -6.145 -5.945 10.617 1 98.62 253 SER A N 1
ATOM 1881 C CA . SER A 1 253 ? -6.73 -4.746 10.023 1 98.62 253 SER A CA 1
ATOM 1882 C C . SER A 1 253 ? -7.918 -4.246 10.836 1 98.62 253 SER A C 1
ATOM 1884 O O . SER A 1 253 ? -8.062 -3.043 11.062 1 98.62 253 SER A O 1
ATOM 1886 N N . PHE A 1 254 ? -8.789 -5.168 11.305 1 98.62 254 PHE A N 1
ATOM 1887 C CA . PHE A 1 254 ? -9.93 -4.809 12.141 1 98.62 254 PHE A CA 1
ATOM 1888 C C . PHE A 1 254 ? -9.477 -4.16 13.438 1 98.62 254 PHE A C 1
ATOM 1890 O O . PHE A 1 254 ? -10.07 -3.182 13.898 1 98.62 254 PHE A O 1
ATOM 1897 N N . GLY A 1 255 ? -8.43 -4.688 14.023 1 98.19 255 GLY A N 1
ATOM 1898 C CA . GLY A 1 255 ? -7.891 -4.133 15.258 1 98.19 255 GLY A CA 1
ATOM 1899 C C . GLY A 1 255 ? -7.398 -2.705 15.102 1 98.19 255 GLY A C 1
ATOM 1900 O O . GLY A 1 255 ? -7.699 -1.848 15.938 1 98.19 255 GLY A O 1
ATOM 1901 N N . VAL A 1 256 ? -6.656 -2.428 14.07 1 96.81 256 VAL A N 1
ATOM 1902 C CA . VAL A 1 256 ? -6.148 -1.085 13.805 1 96.81 256 VAL A CA 1
ATOM 1903 C C . VAL A 1 256 ? -7.316 -0.134 13.555 1 96.81 256 VAL A C 1
ATOM 1905 O O . VAL A 1 256 ? -7.355 0.973 14.094 1 96.81 256 VAL A O 1
ATOM 1908 N N . TRP A 1 257 ? -8.227 -0.571 12.781 1 96.38 257 TRP A N 1
ATOM 1909 C CA . TRP A 1 257 ? -9.406 0.221 12.461 1 96.38 257 TRP A CA 1
ATOM 1910 C C . TRP A 1 257 ? -10.211 0.536 13.719 1 96.38 257 TRP A C 1
ATOM 1912 O O . TRP A 1 257 ? -10.594 1.687 13.945 1 96.38 257 TRP A O 1
ATOM 1922 N N . GLN A 1 258 ? -10.414 -0.496 14.586 1 96.19 258 GLN A N 1
ATOM 1923 C CA . GLN A 1 258 ? -11.172 -0.323 15.82 1 96.19 258 GLN A CA 1
ATOM 1924 C C . GLN A 1 258 ? -10.469 0.651 16.766 1 96.19 258 GLN A C 1
ATOM 1926 O O . GLN A 1 258 ? -11.125 1.452 17.438 1 96.19 258 GLN A O 1
ATOM 1931 N N . LEU A 1 259 ? -9.195 0.538 16.812 1 94.62 259 LEU A N 1
ATOM 1932 C CA . LEU A 1 259 ? -8.422 1.445 17.641 1 94.62 259 LEU A CA 1
ATOM 1933 C C . LEU A 1 259 ? -8.617 2.893 17.203 1 94.62 259 LEU A C 1
ATOM 1935 O O . LEU A 1 259 ? -8.875 3.77 18.031 1 94.62 259 LEU A O 1
ATOM 1939 N N . LEU A 1 260 ? -8.562 3.148 15.977 1 92.75 260 LEU A N 1
ATOM 1940 C CA . LEU A 1 260 ? -8.672 4.504 15.453 1 92.75 260 LEU A CA 1
ATOM 1941 C C . LEU A 1 260 ? -10.102 5.016 15.578 1 92.75 260 LEU A C 1
ATOM 1943 O O . LEU A 1 260 ? -10.32 6.199 15.836 1 92.75 260 LEU A O 1
ATOM 1947 N N . LYS A 1 261 ? -11.031 4.137 15.445 1 92.06 261 LYS A N 1
ATOM 1948 C CA . LYS A 1 261 ? -12.422 4.512 15.672 1 92.06 261 LYS A CA 1
ATOM 1949 C C . LYS A 1 261 ? -12.672 4.855 17.141 1 92.06 261 LYS A C 1
ATOM 1951 O O . LYS A 1 261 ? -13.383 5.812 17.438 1 92.06 261 LYS A O 1
ATOM 1956 N N . PHE A 1 262 ? -12.07 4.035 17.953 1 90.62 262 PHE A N 1
ATOM 1957 C CA . PHE A 1 262 ? -12.219 4.25 19.391 1 90.62 262 PHE A CA 1
ATOM 1958 C C . PHE A 1 262 ? -11.656 5.613 19.781 1 90.62 262 PHE A C 1
ATOM 1960 O O . PHE A 1 262 ? -12.211 6.277 20.672 1 90.62 262 PHE A O 1
ATOM 1967 N N . LEU A 1 263 ? -10.664 6.07 19.047 1 90.38 263 LEU A N 1
ATOM 1968 C CA . LEU A 1 263 ? -10.008 7.34 19.344 1 90.38 263 LEU A CA 1
ATOM 1969 C C . LEU A 1 263 ? -10.719 8.5 18.656 1 90.38 263 LEU A C 1
ATOM 1971 O O . LEU A 1 263 ? -10.336 9.656 18.812 1 90.38 263 LEU A O 1
ATOM 1975 N N . ASP A 1 264 ? -11.727 8.234 17.891 1 89.5 264 ASP A N 1
ATOM 1976 C CA . ASP A 1 264 ? -12.445 9.258 17.141 1 89.5 264 ASP A CA 1
ATOM 1977 C C . ASP A 1 264 ? -11.5 10.008 16.203 1 89.5 264 ASP A C 1
ATOM 1979 O O . ASP A 1 264 ? -11.422 11.242 16.25 1 89.5 264 ASP A O 1
ATOM 1983 N N . TYR A 1 265 ? -10.93 9.25 15.391 1 89.19 265 TYR A N 1
ATOM 1984 C CA . TYR A 1 265 ? -9.82 9.773 14.594 1 89.19 265 TYR A CA 1
ATOM 1985 C C . TYR A 1 265 ? -10.281 10.93 13.711 1 89.19 265 TYR A C 1
ATOM 1987 O O . TYR A 1 265 ? -9.477 11.766 13.297 1 89.19 265 TYR A O 1
ATOM 1995 N N . GLU A 1 266 ? -11.5 11.07 13.375 1 83.44 266 GLU A N 1
ATOM 1996 C CA . GLU A 1 266 ? -12.008 12.117 12.492 1 83.44 266 GLU A CA 1
ATOM 1997 C C . GLU A 1 266 ? -11.828 13.5 13.102 1 83.44 266 GLU A C 1
ATOM 1999 O O . GLU A 1 266 ? -11.891 14.516 12.406 1 83.44 266 GLU A O 1
ATOM 2004 N N . THR A 1 267 ? -11.586 13.555 14.367 1 80.19 267 THR A N 1
ATOM 2005 C CA . THR A 1 267 ? -11.453 14.828 15.062 1 80.19 267 THR A CA 1
ATOM 2006 C C . THR A 1 267 ? -10.039 15.375 14.945 1 80.19 267 THR A C 1
ATOM 2008 O O . THR A 1 267 ? -9.797 16.547 15.203 1 80.19 267 THR A O 1
ATOM 2011 N N . ALA A 1 268 ? -9.148 14.555 14.547 1 80.75 268 ALA A N 1
ATOM 2012 C CA . ALA A 1 268 ? -7.746 14.969 14.539 1 80.75 268 ALA A CA 1
ATOM 2013 C C . ALA A 1 268 ? -7.434 15.828 13.32 1 80.75 268 ALA A C 1
ATOM 2015 O O . ALA A 1 268 ? -6.531 16.672 13.359 1 80.75 268 ALA A O 1
ATOM 2016 N N . ASN A 1 269 ? -8.047 15.656 12.273 1 74.62 269 ASN A N 1
ATOM 2017 C CA . ASN A 1 269 ? -7.859 16.422 11.047 1 74.62 269 ASN A CA 1
ATOM 2018 C C . ASN A 1 269 ? -9.195 16.844 10.445 1 74.62 269 ASN A C 1
ATOM 2020 O O . ASN A 1 269 ? -9.562 16.391 9.359 1 74.62 269 ASN A O 1
ATOM 2024 N N . PRO A 1 270 ? -9.727 17.812 11.242 1 64.62 270 PRO A N 1
ATOM 2025 C CA . PRO A 1 270 ? -11.047 18.25 10.766 1 64.62 270 PRO A CA 1
ATOM 2026 C C . PRO A 1 270 ? -10.977 19 9.438 1 64.62 270 PRO A C 1
ATOM 2028 O O . PRO A 1 270 ? -10.023 19.75 9.203 1 64.62 270 PRO A O 1
ATOM 2031 N N . GLY A 1 271 ? -11.812 18.781 8.438 1 62.12 271 GLY A N 1
ATOM 2032 C CA . GLY A 1 271 ? -11.961 19.547 7.211 1 62.12 271 GLY A CA 1
ATOM 2033 C C . GLY A 1 271 ? -11.117 19.016 6.07 1 62.12 271 GLY A C 1
ATOM 2034 O O . GLY A 1 271 ? -11.078 19.609 4.992 1 62.12 271 GLY A O 1
ATOM 2035 N N . GLN A 1 272 ? -10.367 18.031 6.363 1 61 272 GLN A N 1
ATOM 2036 C CA . GLN A 1 272 ? -9.477 17.531 5.328 1 61 272 GLN A CA 1
ATOM 2037 C C . GLN A 1 272 ? -10.258 17.062 4.105 1 61 272 GLN A C 1
ATOM 2039 O O . GLN A 1 272 ? -9.766 17.141 2.979 1 61 272 GLN A O 1
ATOM 2044 N N . ASP A 1 273 ? -11.484 16.703 4.316 1 60.25 273 ASP A N 1
ATOM 2045 C CA . ASP A 1 273 ? -12.312 16.234 3.215 1 60.25 273 ASP A CA 1
ATOM 2046 C C . ASP A 1 273 ? -13.156 17.359 2.643 1 60.25 273 ASP A C 1
ATOM 2048 O O . ASP A 1 273 ? -14.047 17.125 1.815 1 60.25 273 ASP A O 1
ATOM 2052 N N . SER A 1 274 ? -12.906 18.562 3.182 1 58.31 274 SER A N 1
ATOM 2053 C CA . SER A 1 274 ? -13.781 19.641 2.748 1 58.31 274 SER A CA 1
ATOM 2054 C C . SER A 1 274 ? -13.281 20.266 1.446 1 58.31 274 SER A C 1
ATOM 2056 O O . SER A 1 274 ? -12.078 20.297 1.189 1 58.31 274 SER A O 1
ATOM 2058 N N . ASP A 1 275 ? -14.211 20.469 0.389 1 53.66 275 ASP A N 1
ATOM 2059 C CA . ASP A 1 275 ? -13.938 21.125 -0.881 1 53.66 275 ASP A CA 1
ATOM 2060 C C . ASP A 1 275 ? -13.648 22.609 -0.675 1 53.66 275 ASP A C 1
ATOM 2062 O O . ASP A 1 275 ? -13.359 23.328 -1.634 1 53.66 275 ASP A O 1
ATOM 2066 N N . HIS A 1 276 ? -14.055 23.125 0.567 1 48.25 276 HIS A N 1
ATOM 2067 C CA . HIS A 1 276 ? -13.938 24.562 0.756 1 48.25 276 HIS A CA 1
ATOM 2068 C C . HIS A 1 276 ? -13.078 24.891 1.974 1 48.25 276 HIS A C 1
ATOM 2070 O O . HIS A 1 276 ? -13.031 24.125 2.934 1 48.25 276 HIS A O 1
ATOM 2076 N N . MET B 1 1 ? -62.156 54.75 -9.047 1 21.86 1 MET B N 1
ATOM 2077 C CA . MET B 1 1 ? -60.781 54.344 -8.781 1 21.86 1 MET B CA 1
ATOM 2078 C C . MET B 1 1 ? -60.719 52.875 -8.367 1 21.86 1 MET B C 1
ATOM 2080 O O . MET B 1 1 ? -61.719 52.312 -7.91 1 21.86 1 MET B O 1
ATOM 2084 N N . THR B 1 2 ? -59.5 52.188 -8.539 1 24.28 2 THR B N 1
ATOM 2085 C CA . THR B 1 2 ? -58.656 51.125 -9.023 1 24.28 2 THR B CA 1
ATOM 2086 C C . THR B 1 2 ? -58.344 50.125 -7.906 1 24.28 2 THR B C 1
ATOM 2088 O O . THR B 1 2 ? -57.188 50 -7.465 1 24.28 2 THR B O 1
ATOM 2091 N N . ALA B 1 3 ? -59.344 49.75 -7.039 1 26.05 3 ALA B N 1
ATOM 2092 C CA . ALA B 1 3 ? -59.125 49.156 -5.723 1 26.05 3 ALA B CA 1
ATOM 2093 C C . ALA B 1 3 ? -58.594 47.75 -5.848 1 26.05 3 ALA B C 1
ATOM 2095 O O . ALA B 1 3 ? -58.438 47.031 -4.848 1 26.05 3 ALA B O 1
ATOM 2096 N N . ALA B 1 4 ? -58.844 47.125 -7.078 1 30.39 4 ALA B N 1
ATOM 2097 C CA . ALA B 1 4 ? -58.844 45.688 -7.023 1 30.39 4 ALA B CA 1
ATOM 2098 C C . ALA B 1 4 ? -57.469 45.125 -6.758 1 30.39 4 ALA B C 1
ATOM 2100 O O . ALA B 1 4 ? -57.219 43.938 -6.871 1 30.39 4 ALA B O 1
ATOM 2101 N N . GLU B 1 5 ? -56.406 46.031 -6.672 1 25.7 5 GLU B N 1
ATOM 2102 C CA . GLU B 1 5 ? -55.094 45.5 -6.98 1 25.7 5 GLU B CA 1
ATOM 2103 C C . GLU B 1 5 ? -54.625 44.562 -5.875 1 25.7 5 GLU B C 1
ATOM 2105 O O . GLU B 1 5 ? -53.656 43.812 -6.062 1 25.7 5 GLU B O 1
ATOM 2110 N N . VAL B 1 6 ? -55.094 44.719 -4.559 1 28.48 6 VAL B N 1
ATOM 2111 C CA . VAL B 1 6 ? -54.062 44.562 -3.527 1 28.48 6 VAL B CA 1
ATOM 2112 C C . VAL B 1 6 ? -53.844 43.094 -3.219 1 28.48 6 VAL B C 1
ATOM 2114 O O . VAL B 1 6 ? -53 42.75 -2.389 1 28.48 6 VAL B O 1
ATOM 2117 N N . GLN B 1 7 ? -54.812 42.156 -3.648 1 27.73 7 GLN B N 1
ATOM 2118 C CA . GLN B 1 7 ? -54.906 41.062 -2.695 1 27.73 7 GLN B CA 1
ATOM 2119 C C . GLN B 1 7 ? -53.688 40.125 -2.803 1 27.73 7 GLN B C 1
ATOM 2121 O O . GLN B 1 7 ? -53.562 39.188 -2.029 1 27.73 7 GLN B O 1
ATOM 2126 N N . SER B 1 8 ? -53 40.188 -3.996 1 31.03 8 SER B N 1
ATOM 2127 C CA . SER B 1 8 ? -52.312 38.906 -4.266 1 31.03 8 SER B CA 1
ATOM 2128 C C . SER B 1 8 ? -51.094 38.75 -3.35 1 31.03 8 SER B C 1
ATOM 2130 O O . SER B 1 8 ? -50.281 37.844 -3.555 1 31.03 8 SER B O 1
ATOM 2132 N N . GLY B 1 9 ? -50.844 39.656 -2.307 1 26.84 9 GLY B N 1
ATOM 2133 C CA . GLY B 1 9 ? -49.5 39.688 -1.756 1 26.84 9 GLY B CA 1
ATOM 2134 C C . GLY B 1 9 ? -49.188 38.438 -0.943 1 26.84 9 GLY B C 1
ATOM 2135 O O . GLY B 1 9 ? -48.062 38.281 -0.482 1 26.84 9 GLY B O 1
ATOM 2136 N N . SER B 1 10 ? -50.156 37.75 -0.267 1 30.09 10 SER B N 1
ATOM 2137 C CA . SER B 1 10 ? -49.781 37.219 1.036 1 30.09 10 SER B CA 1
ATOM 2138 C C . SER B 1 10 ? -49 35.906 0.892 1 30.09 10 SER B C 1
ATOM 2140 O O . SER B 1 10 ? -48.438 35.406 1.865 1 30.09 10 SER B O 1
ATOM 2142 N N . ASN B 1 11 ? -49.25 35.094 -0.169 1 31.92 11 ASN B N 1
ATOM 2143 C CA . ASN B 1 11 ? -48.938 33.688 0.124 1 31.92 11 ASN B CA 1
ATOM 2144 C C . ASN B 1 11 ? -47.438 33.438 0.136 1 31.92 11 ASN B C 1
ATOM 2146 O O . ASN B 1 11 ? -47 32.312 0.114 1 31.92 11 ASN B O 1
ATOM 2150 N N . ASP B 1 12 ? -46.594 34.469 -0.115 1 28.25 12 ASP B N 1
ATOM 2151 C CA . ASP B 1 12 ? -45.188 34.156 -0.317 1 28.25 12 ASP B CA 1
ATOM 2152 C C . ASP B 1 12 ? -44.531 33.719 0.984 1 28.25 12 ASP B C 1
ATOM 2154 O O . ASP B 1 12 ? -43.312 33.5 1.032 1 28.25 12 ASP B O 1
ATOM 2158 N N . ILE B 1 13 ? -45.125 33.875 2.186 1 29.8 13 ILE B N 1
ATOM 2159 C CA . ILE B 1 13 ? -44.281 33.844 3.367 1 29.8 13 ILE B CA 1
ATOM 2160 C C . ILE B 1 13 ? -43.812 32.406 3.633 1 29.8 13 ILE B C 1
ATOM 2162 O O . ILE B 1 13 ? -42.781 32.188 4.301 1 29.8 13 ILE B O 1
ATOM 2166 N N . GLU B 1 14 ? -44.656 31.359 3.441 1 27.77 14 GLU B N 1
ATOM 2167 C CA . GLU B 1 14 ? -44.438 30.234 4.352 1 27.77 14 GLU B CA 1
ATOM 2168 C C . GLU B 1 14 ? -43.219 29.406 3.916 1 27.77 14 GLU B C 1
ATOM 2170 O O . GLU B 1 14 ? -42.969 28.328 4.461 1 27.77 14 GLU B O 1
ATOM 2175 N N . ALA B 1 15 ? -42.625 29.609 2.807 1 32.53 15 ALA B N 1
ATOM 2176 C CA . ALA B 1 15 ? -41.562 28.641 2.557 1 32.53 15 ALA B CA 1
ATOM 2177 C C . ALA B 1 15 ? -40.406 28.812 3.557 1 32.53 15 ALA B C 1
ATOM 2179 O O . ALA B 1 15 ? -39.469 29.562 3.312 1 32.53 15 ALA B O 1
ATOM 2180 N N . GLN B 1 16 ? -40.719 29.047 4.867 1 28.11 16 GLN B N 1
ATOM 2181 C CA . GLN B 1 16 ? -39.594 28.969 5.773 1 28.11 16 GLN B CA 1
ATOM 2182 C C . GLN B 1 16 ? -38.812 27.656 5.566 1 28.11 16 GLN B C 1
ATOM 2184 O O . GLN B 1 16 ? -39.375 26.578 5.629 1 28.11 16 GLN B O 1
ATOM 2189 N N . SER B 1 17 ? -37.812 27.656 4.777 1 30.44 17 SER B N 1
ATOM 2190 C CA . SER B 1 17 ? -36.844 26.562 4.574 1 30.44 17 SER B CA 1
ATOM 2191 C C . SER B 1 17 ? -36.469 25.906 5.898 1 30.44 17 SER B C 1
ATOM 2193 O O . SER B 1 17 ? -36.062 26.594 6.844 1 30.44 17 SER B O 1
ATOM 2195 N N . ASP B 1 18 ? -37.188 24.938 6.438 1 30.5 18 ASP B N 1
ATOM 2196 C CA . ASP B 1 18 ? -36.781 24.109 7.566 1 30.5 18 ASP B CA 1
ATOM 2197 C C . ASP B 1 18 ? -35.281 23.844 7.523 1 30.5 18 ASP B C 1
ATOM 2199 O O . ASP B 1 18 ? -34.812 23.094 6.664 1 30.5 18 ASP B O 1
ATOM 2203 N N . ALA B 1 19 ? -34.438 24.797 7.809 1 32.66 19 ALA B N 1
ATOM 2204 C CA . ALA B 1 19 ? -33.031 24.562 8.094 1 32.66 19 ALA B CA 1
ATOM 2205 C C . ALA B 1 19 ? -32.844 23.328 8.977 1 32.66 19 ALA B C 1
ATOM 2207 O O . ALA B 1 19 ? -33.406 23.266 10.078 1 32.66 19 ALA B O 1
ATOM 2208 N N . GLU B 1 20 ? -32.688 22.188 8.453 1 32.72 20 GLU B N 1
ATOM 2209 C CA . GLU B 1 20 ? -32.375 21 9.227 1 32.72 20 GLU B CA 1
ATOM 2210 C C . GLU B 1 20 ? -31.344 21.312 10.312 1 32.72 20 GLU B C 1
ATOM 2212 O O . GLU B 1 20 ? -30.266 21.828 10.031 1 32.72 20 GLU B O 1
ATOM 2217 N N . TYR B 1 21 ? -31.719 21.562 11.523 1 31.81 21 TYR B N 1
ATOM 2218 C CA . TYR B 1 21 ? -30.906 21.703 12.727 1 31.81 21 TYR B CA 1
ATOM 2219 C C . TYR B 1 21 ? -29.797 20.672 12.75 1 31.81 21 TYR B C 1
ATOM 2221 O O . TYR B 1 21 ? -30.062 19.469 12.758 1 31.81 21 TYR B O 1
ATOM 2229 N N . ILE B 1 22 ? -28.672 20.859 12.203 1 38.88 22 ILE B N 1
ATOM 2230 C CA . ILE B 1 22 ? -27.516 20.016 12.484 1 38.88 22 ILE B CA 1
ATOM 2231 C C . ILE B 1 22 ? -27.109 20.188 13.945 1 38.88 22 ILE B C 1
ATOM 2233 O O . ILE B 1 22 ? -26.766 21.281 14.383 1 38.88 22 ILE B O 1
ATOM 2237 N N . PRO B 1 23 ? -27.594 19.359 14.82 1 38.28 23 PRO B N 1
ATOM 2238 C CA . PRO B 1 23 ? -27.203 19.531 16.219 1 38.28 23 PRO B CA 1
ATOM 2239 C C . PRO B 1 23 ? -25.734 19.906 16.391 1 38.28 23 PRO B C 1
ATOM 2241 O O . PRO B 1 23 ? -24.906 19.547 15.555 1 38.28 23 PRO B O 1
ATOM 2244 N N . PRO B 1 24 ? -25.438 20.969 17.125 1 34.72 24 PRO B N 1
ATOM 2245 C CA . PRO B 1 24 ? -24.031 21.328 17.344 1 34.72 24 PRO B CA 1
ATOM 2246 C C . PRO B 1 24 ? -23.172 20.125 17.719 1 34.72 24 PRO B C 1
ATOM 2248 O O . PRO B 1 24 ? -23.672 19.141 18.281 1 34.72 24 PRO B O 1
ATOM 2251 N N . TYR B 1 25 ? -22.078 19.938 17.094 1 37.59 25 TYR B N 1
ATOM 2252 C CA . TYR B 1 25 ? -21.078 18.938 17.5 1 37.59 25 TYR B CA 1
ATOM 2253 C C . TYR B 1 25 ? -20.922 18.922 19.016 1 37.59 25 TYR B C 1
ATOM 2255 O O . TYR B 1 25 ? -20.641 19.953 19.625 1 37.59 25 TYR B O 1
ATOM 2263 N N . GLN B 1 26 ? -21.812 18.312 19.75 1 39.88 26 GLN B N 1
ATOM 2264 C CA . GLN B 1 26 ? -21.516 18.203 21.172 1 39.88 26 GLN B CA 1
ATOM 2265 C C . GLN B 1 26 ? -20.141 17.594 21.406 1 39.88 26 GLN B C 1
ATOM 2267 O O . GLN B 1 26 ? -19.797 16.562 20.828 1 39.88 26 GLN B O 1
ATOM 2272 N N . PRO B 1 27 ? -19.234 18.344 21.844 1 43.12 27 PRO B N 1
ATOM 2273 C CA . PRO B 1 27 ? -17.922 17.797 22.188 1 43.12 27 PRO B CA 1
ATOM 2274 C C . PRO B 1 27 ? -18.016 16.453 22.906 1 43.12 27 PRO B C 1
ATOM 2276 O O . PRO B 1 27 ? -18.734 16.328 23.906 1 43.12 27 PRO B O 1
ATOM 2279 N N . ARG B 1 28 ? -18.156 15.375 22.219 1 45.44 28 ARG B N 1
ATOM 2280 C CA . ARG B 1 28 ? -18.234 14.109 22.938 1 45.44 28 ARG B CA 1
ATOM 2281 C C . ARG B 1 28 ? -17.281 14.086 24.125 1 45.44 28 ARG B C 1
ATOM 2283 O O . ARG B 1 28 ? -16.281 14.797 24.141 1 45.44 28 ARG B O 1
ATOM 2290 N N . SER B 1 29 ? -17.656 13.484 25.25 1 46.78 29 SER B N 1
ATOM 2291 C CA . SER B 1 29 ? -16.953 13.195 26.5 1 46.78 29 SER B CA 1
ATOM 2292 C C . SER B 1 29 ? -15.5 12.82 26.25 1 46.78 29 SER B C 1
ATOM 2294 O O . SER B 1 29 ? -15.156 12.359 25.172 1 46.78 29 SER B O 1
ATOM 2296 N N . LYS B 1 30 ? -14.461 13.289 27.188 1 56.16 30 LYS B N 1
ATOM 2297 C CA . LYS B 1 30 ? -13.039 13.031 27.359 1 56.16 30 LYS B CA 1
ATOM 2298 C C . LYS B 1 30 ? -12.703 11.57 27.094 1 56.16 30 LYS B C 1
ATOM 2300 O O . LYS B 1 30 ? -12.914 10.711 27.953 1 56.16 30 LYS B O 1
ATOM 2305 N N . ILE B 1 31 ? -12.719 11.242 25.953 1 57.56 31 ILE B N 1
ATOM 2306 C CA . ILE B 1 31 ? -12.273 9.883 25.688 1 57.56 31 ILE B CA 1
ATOM 2307 C C . ILE B 1 31 ? -10.914 9.648 26.344 1 57.56 31 ILE B C 1
ATOM 2309 O O . ILE B 1 31 ? -9.984 10.422 26.156 1 57.56 31 ILE B O 1
ATOM 2313 N N . LEU B 1 32 ? -10.742 8.695 27.203 1 60.06 32 LEU B N 1
ATOM 2314 C CA . LEU B 1 32 ? -9.586 8.227 27.953 1 60.06 32 LEU B CA 1
ATOM 2315 C C . LEU B 1 32 ? -9.102 9.297 28.922 1 60.06 32 LEU B C 1
ATOM 2317 O O . LEU B 1 32 ? -7.93 9.312 29.312 1 60.06 32 LEU B O 1
ATOM 2321 N N . GLY B 1 33 ? -10.008 10.289 29.219 1 65.5 33 GLY B N 1
ATOM 2322 C CA . GLY B 1 33 ? -9.617 11.336 30.141 1 65.5 33 GLY B CA 1
ATOM 2323 C C . GLY B 1 33 ? -8.695 12.367 29.531 1 65.5 33 GLY B C 1
ATOM 2324 O O . GLY B 1 33 ? -8.211 13.266 30.219 1 65.5 33 GLY B O 1
ATOM 2325 N N . LEU B 1 34 ? -8.406 12.219 28.281 1 68.25 34 LEU B N 1
ATOM 2326 C CA . LEU B 1 34 ? -7.488 13.156 27.641 1 68.25 34 LEU B CA 1
ATOM 2327 C C . LEU B 1 34 ? -8.234 14.391 27.141 1 68.25 34 LEU B C 1
ATOM 2329 O O . LEU B 1 34 ? -9.391 14.297 26.703 1 68.25 34 LEU B O 1
ATOM 2333 N N . ASN B 1 35 ? -7.566 15.508 27.312 1 77.94 35 ASN B N 1
ATOM 2334 C CA . ASN B 1 35 ? -8.094 16.688 26.641 1 77.94 35 ASN B CA 1
ATOM 2335 C C . ASN B 1 35 ? -8 16.562 25.125 1 77.94 35 ASN B C 1
ATOM 2337 O O . ASN B 1 35 ? -7.23 15.758 24.609 1 77.94 35 ASN B O 1
ATOM 2341 N N . ASP B 1 36 ? -8.727 17.203 24.422 1 82 36 ASP B N 1
ATOM 2342 C CA . ASP B 1 36 ? -8.883 17.125 22.969 1 82 36 ASP B CA 1
ATOM 2343 C C . ASP B 1 36 ? -7.539 17.297 22.266 1 82 36 ASP B C 1
ATOM 2345 O O . ASP B 1 36 ? -7.258 16.609 21.281 1 82 36 ASP B O 1
ATOM 2349 N N . THR B 1 37 ? -6.719 18.125 22.859 1 84.69 37 THR B N 1
ATOM 2350 C CA . THR B 1 37 ? -5.434 18.406 22.219 1 84.69 37 THR B CA 1
ATOM 2351 C C . THR B 1 37 ? -4.52 17.172 22.312 1 84.69 37 THR B C 1
ATOM 2353 O O . THR B 1 37 ? -3.93 16.766 21.312 1 84.69 37 THR B O 1
ATOM 2356 N N . LEU B 1 38 ? -4.367 16.609 23.469 1 87.81 38 LEU B N 1
ATOM 2357 C CA . LEU B 1 38 ? -3.527 15.438 23.672 1 87.81 38 LEU B CA 1
ATOM 2358 C C . LEU B 1 38 ? -4.051 14.25 22.875 1 87.81 38 LEU B C 1
ATOM 2360 O O . LEU B 1 38 ? -3.27 13.484 22.297 1 87.81 38 LEU B O 1
ATOM 2364 N N . ARG B 1 39 ? -5.34 14.125 22.875 1 89.81 39 ARG B N 1
ATOM 2365 C CA . ARG B 1 39 ? -5.965 13.047 22.109 1 89.81 39 ARG B CA 1
ATOM 2366 C C . ARG B 1 39 ? -5.664 13.18 20.625 1 89.81 39 ARG B C 1
ATOM 2368 O O . ARG B 1 39 ? -5.332 12.203 19.953 1 89.81 39 ARG B O 1
ATOM 2375 N N . ASN B 1 40 ? -5.738 14.367 20.156 1 91.69 40 ASN B N 1
ATOM 2376 C CA . ASN B 1 40 ? -5.484 14.617 18.734 1 91.69 40 ASN B CA 1
ATOM 2377 C C . ASN B 1 40 ? -4.023 14.367 18.375 1 91.69 40 ASN B C 1
ATOM 2379 O O . ASN B 1 40 ? -3.719 13.867 17.297 1 91.69 40 ASN B O 1
ATOM 2383 N N . HIS B 1 41 ? -3.16 14.75 19.297 1 93.69 41 HIS B N 1
ATOM 2384 C CA . HIS B 1 41 ? -1.752 14.438 19.078 1 93.69 41 HIS B CA 1
ATOM 2385 C C . HIS B 1 41 ? -1.518 12.938 19.062 1 93.69 41 HIS B C 1
ATOM 2387 O O . HIS B 1 41 ? -0.741 12.438 18.234 1 93.69 41 HIS B O 1
ATOM 2393 N N . PHE B 1 42 ? -2.172 12.258 19.953 1 94.31 42 PHE B N 1
ATOM 2394 C CA . PHE B 1 42 ? -2.018 10.812 20.016 1 94.31 42 PHE B CA 1
ATOM 2395 C C . PHE B 1 42 ? -2.541 10.148 18.75 1 94.31 42 PHE B C 1
ATOM 2397 O O . PHE B 1 42 ? -1.917 9.227 18.219 1 94.31 42 PHE B O 1
ATOM 2404 N N . ILE B 1 43 ? -3.611 10.617 18.25 1 95.12 43 ILE B N 1
ATOM 2405 C CA . ILE B 1 43 ? -4.172 10.117 17 1 95.12 43 ILE B CA 1
ATOM 2406 C C . ILE B 1 43 ? -3.18 10.336 15.859 1 95.12 43 ILE B C 1
ATOM 2408 O O . ILE B 1 43 ? -2.936 9.438 15.055 1 95.12 43 ILE B O 1
ATOM 2412 N N . ALA B 1 44 ? -2.631 11.523 15.82 1 95.94 44 ALA B N 1
ATOM 2413 C CA . ALA B 1 44 ? -1.657 11.852 14.773 1 95.94 44 ALA B CA 1
ATOM 2414 C C . ALA B 1 44 ? -0.438 10.938 14.859 1 95.94 44 ALA B C 1
ATOM 2416 O O . ALA B 1 44 ? 0.052 10.453 13.844 1 95.94 44 ALA B O 1
ATOM 2417 N N . VAL B 1 45 ? -0.004 10.688 16.047 1 97.31 45 VAL B N 1
ATOM 2418 C CA . VAL B 1 45 ? 1.169 9.852 16.281 1 97.31 45 VAL B CA 1
ATOM 2419 C C . VAL B 1 45 ? 0.875 8.422 15.844 1 97.31 45 VAL B C 1
ATOM 2421 O O . VAL B 1 45 ? 1.655 7.82 15.102 1 97.31 45 VAL B O 1
ATOM 2424 N N . VAL B 1 46 ? -0.254 7.922 16.234 1 97.19 46 VAL B N 1
ATOM 2425 C CA . VAL B 1 46 ? -0.627 6.555 15.891 1 97.19 46 VAL B CA 1
ATOM 2426 C C . VAL B 1 46 ? -0.852 6.441 14.383 1 97.19 46 VAL B C 1
ATOM 2428 O O . VAL B 1 46 ? -0.4 5.484 13.75 1 97.19 46 VAL B O 1
ATOM 2431 N N . GLY B 1 47 ? -1.525 7.422 13.836 1 97.5 47 GLY B N 1
ATOM 2432 C CA . GLY B 1 47 ? -1.763 7.426 12.398 1 97.5 47 GLY B CA 1
ATOM 2433 C C . GLY B 1 47 ? -0.485 7.477 11.586 1 97.5 47 GLY B C 1
ATOM 2434 O O . GLY B 1 47 ? -0.334 6.734 10.609 1 97.5 47 GLY B O 1
ATOM 2435 N N . GLU B 1 48 ? 0.43 8.336 11.984 1 98.38 48 GLU B N 1
ATOM 2436 C CA . GLU B 1 48 ? 1.691 8.453 11.258 1 98.38 48 GLU B CA 1
ATOM 2437 C C . GLU B 1 48 ? 2.549 7.203 11.438 1 98.38 48 GLU B C 1
ATOM 2439 O O . GLU B 1 48 ? 3.254 6.793 10.516 1 98.38 48 GLU B O 1
ATOM 2444 N N . PHE B 1 49 ? 2.529 6.633 12.625 1 98.62 49 PHE B N 1
ATOM 2445 C CA . PHE B 1 49 ? 3.26 5.387 12.836 1 98.62 49 PHE B CA 1
ATOM 2446 C C . PHE B 1 49 ? 2.717 4.285 11.93 1 98.62 49 PHE B C 1
ATOM 2448 O O . PHE B 1 49 ? 3.473 3.646 11.195 1 98.62 49 PHE B O 1
ATOM 2455 N N . CYS B 1 50 ? 1.415 4.066 11.961 1 98.19 50 CYS B N 1
ATOM 2456 C CA . CYS B 1 50 ? 0.793 2.994 11.195 1 98.19 50 CYS B CA 1
ATOM 2457 C C . CYS B 1 50 ? 0.983 3.217 9.695 1 98.19 50 CYS B C 1
ATOM 2459 O O . CYS B 1 50 ? 1.328 2.289 8.969 1 98.19 50 CYS B O 1
ATOM 2461 N N . GLY B 1 51 ? 0.73 4.438 9.281 1 98.56 51 GLY B N 1
ATOM 2462 C CA . GLY B 1 51 ? 0.889 4.746 7.867 1 98.56 51 GLY B CA 1
ATOM 2463 C C . GLY B 1 51 ? 2.314 4.578 7.375 1 98.56 51 GLY B C 1
ATOM 2464 O O . GLY B 1 51 ? 2.545 4 6.309 1 98.56 51 GLY B O 1
ATOM 2465 N N . THR B 1 52 ? 3.279 5.066 8.117 1 98.75 52 THR B N 1
ATOM 2466 C CA . THR B 1 52 ? 4.68 4.945 7.734 1 98.75 52 THR B CA 1
ATOM 2467 C C . THR B 1 52 ? 5.129 3.486 7.77 1 98.75 52 THR B C 1
ATOM 2469 O O . THR B 1 52 ? 5.871 3.035 6.895 1 98.75 52 THR B O 1
ATOM 2472 N N . PHE B 1 53 ? 4.691 2.748 8.75 1 98.75 53 PHE B N 1
ATOM 2473 C CA . PHE B 1 53 ? 5.031 1.332 8.836 1 98.75 53 PHE B CA 1
ATOM 2474 C C . PHE B 1 53 ? 4.5 0.579 7.617 1 98.75 53 PHE B C 1
ATOM 2476 O O . PHE B 1 53 ? 5.238 -0.176 6.98 1 98.75 53 PHE B O 1
ATOM 2483 N N . LEU B 1 54 ? 3.221 0.786 7.352 1 98.56 54 LEU B N 1
ATOM 2484 C CA . LEU B 1 54 ? 2.611 0.108 6.211 1 98.56 54 LEU B CA 1
ATOM 2485 C C . LEU B 1 54 ? 3.355 0.434 4.922 1 98.56 54 LEU B C 1
ATOM 2487 O O . LEU B 1 54 ? 3.672 -0.464 4.137 1 98.56 54 LEU B O 1
ATOM 2491 N N . PHE B 1 55 ? 3.592 1.698 4.711 1 98.62 55 PHE B N 1
ATOM 2492 C CA . PHE B 1 55 ? 4.281 2.205 3.527 1 98.62 55 PHE B CA 1
ATOM 2493 C C . PHE B 1 55 ? 5.684 1.617 3.424 1 98.62 55 PHE B C 1
ATOM 2495 O O . PHE B 1 55 ? 6.012 0.954 2.439 1 98.62 55 PHE B O 1
ATOM 2502 N N . LEU B 1 56 ? 6.477 1.711 4.457 1 98.81 56 LEU B N 1
ATOM 2503 C CA . LEU B 1 56 ? 7.887 1.355 4.371 1 98.81 56 LEU B CA 1
ATOM 2504 C C . LEU B 1 56 ? 8.078 -0.154 4.473 1 98.81 56 LEU B C 1
ATOM 2506 O O . LEU B 1 56 ? 8.977 -0.715 3.842 1 98.81 56 LEU B O 1
ATOM 2510 N N . TRP B 1 57 ? 7.285 -0.804 5.285 1 98.75 57 TRP B N 1
ATOM 2511 C CA . TRP B 1 57 ? 7.391 -2.26 5.309 1 98.75 57 TRP B CA 1
ATOM 2512 C C . TRP B 1 57 ? 7.133 -2.846 3.924 1 98.75 57 TRP B C 1
ATOM 2514 O O . TRP B 1 57 ? 7.887 -3.703 3.457 1 98.75 57 TRP B O 1
ATOM 2524 N N . SER B 1 58 ? 6.074 -2.395 3.275 1 98.81 58 SER B N 1
ATOM 2525 C CA . SER B 1 58 ? 5.75 -2.865 1.933 1 98.81 58 SER B CA 1
ATOM 2526 C C . SER B 1 58 ? 6.898 -2.602 0.965 1 98.81 58 SER B C 1
ATOM 2528 O O . SER B 1 58 ? 7.32 -3.5 0.233 1 98.81 58 SER B O 1
ATOM 2530 N N . ALA B 1 59 ? 7.371 -1.384 1.001 1 98.75 59 ALA B N 1
ATOM 2531 C CA . ALA B 1 59 ? 8.438 -0.979 0.085 1 98.75 59 ALA B CA 1
ATOM 2532 C C . ALA B 1 59 ? 9.711 -1.769 0.345 1 98.75 59 ALA B C 1
ATOM 2534 O O . ALA B 1 59 ? 10.406 -2.17 -0.594 1 98.75 59 ALA B O 1
ATOM 2535 N N . PHE B 1 60 ? 10.07 -2.027 1.62 1 98.75 60 PHE B N 1
ATOM 2536 C CA . PHE B 1 60 ? 11.273 -2.775 1.975 1 98.75 60 PHE B CA 1
ATOM 2537 C C . PHE B 1 60 ? 11.164 -4.223 1.512 1 98.75 60 PHE B C 1
ATOM 2539 O O . PHE B 1 60 ? 12.125 -4.777 0.97 1 98.75 60 PHE B O 1
ATOM 2546 N N . MET B 1 61 ? 9.984 -4.805 1.758 1 98.5 61 MET B N 1
ATOM 2547 C CA . MET B 1 61 ? 9.781 -6.176 1.294 1 98.5 61 MET B CA 1
ATOM 2548 C C . MET B 1 61 ? 9.992 -6.277 -0.213 1 98.5 61 MET B C 1
ATOM 2550 O O . MET B 1 61 ? 10.664 -7.191 -0.689 1 98.5 61 MET B O 1
ATOM 2554 N N . ILE B 1 62 ? 9.461 -5.383 -0.976 1 98.56 62 ILE B N 1
ATOM 2555 C CA . ILE B 1 62 ? 9.508 -5.406 -2.434 1 98.56 62 ILE B CA 1
ATOM 2556 C C . ILE B 1 62 ? 10.938 -5.145 -2.906 1 98.56 62 ILE B C 1
ATOM 2558 O O . ILE B 1 62 ? 11.422 -5.805 -3.828 1 98.56 62 ILE B O 1
ATOM 2562 N N . ALA B 1 63 ? 11.609 -4.168 -2.266 1 98.25 63 ALA B N 1
ATOM 2563 C CA . ALA B 1 63 ? 13.008 -3.908 -2.607 1 98.25 63 ALA B CA 1
ATOM 2564 C C . ALA B 1 63 ? 13.883 -5.125 -2.307 1 98.25 63 ALA B C 1
ATOM 2566 O O . ALA B 1 63 ? 14.789 -5.453 -3.078 1 98.25 63 ALA B O 1
ATOM 2567 N N . GLN B 1 64 ? 13.625 -5.781 -1.164 1 97.56 64 GLN B N 1
ATOM 2568 C CA . GLN B 1 64 ? 14.344 -7 -0.802 1 97.56 64 GLN B CA 1
ATOM 2569 C C . GLN B 1 64 ? 14.227 -8.055 -1.897 1 97.56 64 GLN B C 1
ATOM 2571 O O . GLN B 1 64 ? 15.219 -8.68 -2.277 1 97.56 64 GLN B O 1
ATOM 2576 N N . ILE B 1 65 ? 13.062 -8.219 -2.385 1 96.69 65 ILE B N 1
ATOM 2577 C CA . ILE B 1 65 ? 12.781 -9.211 -3.408 1 96.69 65 ILE B CA 1
ATOM 2578 C C . ILE B 1 65 ? 13.43 -8.805 -4.727 1 96.69 65 ILE B C 1
ATOM 2580 O O . ILE B 1 65 ? 14.102 -9.609 -5.375 1 96.69 65 ILE B O 1
ATOM 2584 N N . ALA B 1 66 ? 13.242 -7.547 -5.168 1 96.25 66 ALA B N 1
ATOM 2585 C CA . ALA B 1 66 ? 13.797 -7.047 -6.426 1 96.25 66 ALA B CA 1
ATOM 2586 C C . ALA B 1 66 ? 15.312 -7.207 -6.453 1 96.25 66 ALA B C 1
ATOM 2588 O O . ALA B 1 66 ? 15.898 -7.469 -7.508 1 96.25 66 ALA B O 1
ATOM 2589 N N . ASN B 1 67 ? 15.945 -7.066 -5.305 1 93.88 67 ASN B N 1
ATOM 2590 C CA . ASN B 1 67 ? 17.391 -7.105 -5.211 1 93.88 67 ASN B CA 1
ATOM 2591 C C . ASN B 1 67 ? 17.906 -8.539 -5.078 1 93.88 67 ASN B C 1
ATOM 2593 O O . ASN B 1 67 ? 19.109 -8.758 -4.941 1 93.88 67 ASN B O 1
ATOM 2597 N N . GLN B 1 68 ? 17 -9.539 -5.148 1 90.94 68 GLN B N 1
ATOM 2598 C CA . GLN B 1 68 ? 17.391 -10.945 -5.191 1 90.94 68 GLN B CA 1
ATOM 2599 C C . GLN B 1 68 ? 17.469 -11.453 -6.625 1 90.94 68 GLN B C 1
ATOM 2601 O O . GLN B 1 68 ? 17.641 -12.648 -6.859 1 90.94 68 GLN B O 1
ATOM 2606 N N . ASP B 1 69 ? 17.297 -10.555 -7.574 1 86.94 69 ASP B N 1
ATOM 2607 C CA . ASP B 1 69 ? 17.406 -10.914 -8.984 1 86.94 69 ASP B CA 1
ATOM 2608 C C . ASP B 1 69 ? 18.844 -11.312 -9.344 1 86.94 69 ASP B C 1
ATOM 2610 O O . ASP B 1 69 ? 19.734 -10.461 -9.375 1 86.94 69 ASP B O 1
ATOM 2614 N N . THR B 1 70 ? 19.016 -12.523 -9.641 1 81 70 THR B N 1
ATOM 2615 C CA . THR B 1 70 ? 20.359 -13.055 -9.844 1 81 70 THR B CA 1
ATOM 2616 C C . THR B 1 70 ? 20.828 -12.773 -11.266 1 81 70 THR B C 1
ATOM 2618 O O . THR B 1 70 ? 22 -13.016 -11.602 1 81 70 THR B O 1
ATOM 2621 N N . SER B 1 71 ? 19.875 -12.305 -12.047 1 78.94 71 SER B N 1
ATOM 2622 C CA . SER B 1 71 ? 20.281 -11.969 -13.414 1 78.94 71 SER B CA 1
ATOM 2623 C C . SER B 1 71 ? 21.016 -10.633 -13.453 1 78.94 71 SER B C 1
ATOM 2625 O O . SER B 1 71 ? 21.625 -10.281 -14.477 1 78.94 71 SER B O 1
ATOM 2627 N 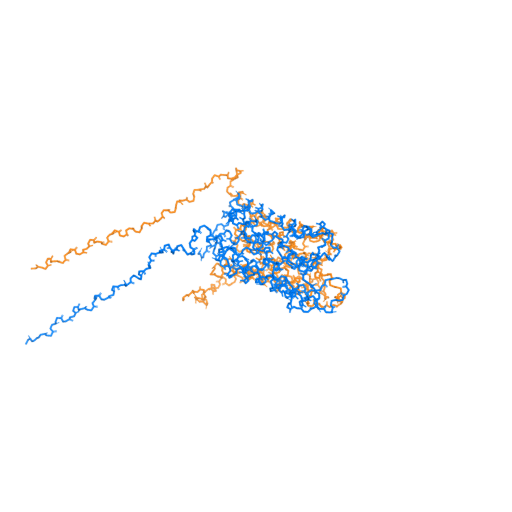N . VAL B 1 72 ? 20.938 -9.906 -12.32 1 70.81 72 VAL B N 1
ATOM 2628 C CA . VAL B 1 72 ? 21.547 -8.586 -12.266 1 70.81 72 VAL B CA 1
ATOM 2629 C C . VAL B 1 72 ? 23.062 -8.719 -12.164 1 70.81 72 VAL B C 1
ATOM 2631 O O . VAL B 1 72 ? 23.578 -9.391 -11.273 1 70.81 72 VAL B O 1
ATOM 2634 N N . LYS B 1 73 ? 23.641 -8.188 -13.242 1 66.12 73 LYS B N 1
ATOM 2635 C CA . LYS B 1 73 ? 25.109 -8.148 -13.297 1 66.12 73 LYS B CA 1
ATOM 2636 C C . LYS B 1 73 ? 25.656 -7.031 -12.422 1 66.12 73 LYS B C 1
ATOM 2638 O O . LYS B 1 73 ? 24.984 -6.023 -12.188 1 66.12 73 LYS B O 1
ATOM 2643 N N . GLN B 1 74 ? 26.781 -7.254 -11.578 1 64.25 74 GLN B N 1
ATOM 2644 C CA . GLN B 1 74 ? 27.422 -6.367 -10.602 1 64.25 74 GLN B CA 1
ATOM 2645 C C . GLN B 1 74 ? 27.609 -4.969 -11.18 1 64.25 74 GLN B C 1
ATOM 2647 O O . GLN B 1 74 ? 27.438 -3.973 -10.469 1 64.25 74 GLN B O 1
ATOM 2652 N N . ASP B 1 75 ? 27.672 -4.875 -12.539 1 73.69 75 ASP B N 1
ATOM 2653 C CA . ASP B 1 75 ? 27.953 -3.561 -13.109 1 73.69 75 ASP B CA 1
ATOM 2654 C C . ASP B 1 75 ? 26.812 -3.096 -14.008 1 73.69 75 ASP B C 1
ATOM 2656 O O . ASP B 1 75 ? 26.156 -3.914 -14.656 1 73.69 75 ASP B O 1
ATOM 2660 N N . GLY B 1 76 ? 26.172 -1.754 -13.539 1 83.62 76 GLY B N 1
ATOM 2661 C CA . GLY B 1 76 ? 25.219 -1.141 -14.461 1 83.62 76 GLY B CA 1
ATOM 2662 C C . GLY B 1 76 ? 23.797 -1.129 -13.93 1 83.62 76 GLY B C 1
ATOM 2663 O O . GLY B 1 76 ? 23.547 -1.578 -12.812 1 83.62 76 GLY B O 1
ATOM 2664 N N . SER B 1 77 ? 23.016 -0.582 -14.781 1 89.44 77 SER B N 1
ATOM 2665 C CA . SER B 1 77 ? 21.609 -0.469 -14.422 1 89.44 77 SER B CA 1
ATOM 2666 C C . SER B 1 77 ? 20.828 -1.702 -14.859 1 89.44 77 SER B C 1
ATOM 2668 O O . SER B 1 77 ? 21.156 -2.336 -15.859 1 89.44 77 SER B O 1
ATOM 2670 N N . HIS B 1 78 ? 19.812 -2.115 -14.141 1 92.88 78 HIS B N 1
ATOM 2671 C CA . HIS B 1 78 ? 18.844 -3.176 -14.43 1 92.88 78 HIS B CA 1
ATOM 2672 C C . HIS B 1 78 ? 17.422 -2.662 -14.328 1 92.88 78 HIS B C 1
ATOM 2674 O O . HIS B 1 78 ? 16.797 -2.73 -13.266 1 92.88 78 HIS B O 1
ATOM 2680 N N . PRO B 1 79 ? 16.922 -2.309 -15.438 1 91.56 79 PRO B N 1
ATOM 2681 C CA . PRO B 1 79 ? 15.664 -1.541 -15.453 1 91.56 79 PRO B CA 1
ATOM 2682 C C . PRO B 1 79 ? 14.5 -2.297 -14.812 1 91.56 79 PRO B C 1
ATOM 2684 O O . PRO B 1 79 ? 13.734 -1.72 -14.039 1 91.56 79 PRO B O 1
ATOM 2687 N N . PRO B 1 80 ? 14.312 -3.674 -15.031 1 92.88 80 PRO B N 1
ATOM 2688 C CA . PRO B 1 80 ? 13.18 -4.332 -14.375 1 92.88 80 PRO B CA 1
ATOM 2689 C C . PRO B 1 80 ? 13.258 -4.262 -12.852 1 92.88 80 PRO B C 1
ATOM 2691 O O . PRO B 1 80 ? 12.234 -4.074 -12.18 1 92.88 80 PRO B O 1
ATOM 2694 N N . GLN B 1 81 ? 14.445 -4.371 -12.375 1 94.38 81 GLN B N 1
ATOM 2695 C CA . GLN B 1 81 ? 14.672 -4.254 -10.938 1 94.38 81 GLN B CA 1
ATOM 2696 C C . GLN B 1 81 ? 14.328 -2.854 -10.438 1 94.38 81 GLN B C 1
ATOM 2698 O O . GLN B 1 81 ? 13.641 -2.701 -9.422 1 94.38 81 GLN B O 1
ATOM 2703 N N . LEU B 1 82 ? 14.789 -1.857 -11.156 1 94.94 82 LEU B N 1
ATOM 2704 C CA . LEU B 1 82 ? 14.586 -0.464 -10.773 1 94.94 82 LEU B CA 1
ATOM 2705 C C . LEU B 1 82 ? 13.109 -0.091 -10.844 1 94.94 82 LEU B C 1
ATOM 2707 O O . LEU B 1 82 ? 12.602 0.625 -9.977 1 94.94 82 LEU B O 1
ATOM 2711 N N . ILE B 1 83 ? 12.453 -0.598 -11.797 1 96.25 83 ILE B N 1
ATOM 2712 C CA . ILE B 1 83 ? 11.031 -0.323 -11.969 1 96.25 83 ILE B CA 1
ATOM 2713 C C . ILE B 1 83 ? 10.242 -0.974 -10.836 1 96.25 83 ILE B C 1
ATOM 2715 O O . ILE B 1 83 ? 9.344 -0.351 -10.258 1 96.25 83 ILE B O 1
ATOM 2719 N N . MET B 1 84 ? 10.539 -2.205 -10.477 1 97.69 84 MET B N 1
ATOM 2720 C CA . MET B 1 84 ? 9.828 -2.908 -9.414 1 97.69 84 MET B CA 1
ATOM 2721 C C . MET B 1 84 ? 9.992 -2.189 -8.078 1 97.69 84 MET B C 1
ATOM 2723 O O . MET B 1 84 ? 9.016 -1.986 -7.355 1 97.69 84 MET B O 1
ATOM 2727 N N . ILE B 1 85 ? 11.227 -1.765 -7.824 1 98 85 ILE B N 1
ATOM 2728 C CA . ILE B 1 85 ? 11.5 -1.032 -6.594 1 98 85 ILE B CA 1
ATOM 2729 C C . ILE B 1 85 ? 10.703 0.27 -6.582 1 98 85 ILE B C 1
ATOM 2731 O O . ILE B 1 85 ? 10.055 0.601 -5.582 1 98 85 ILE B O 1
ATOM 2735 N N . SER B 1 86 ? 10.734 0.958 -7.703 1 98.56 86 SER B N 1
ATOM 2736 C CA . SER B 1 86 ? 10.062 2.248 -7.797 1 98.56 86 SER B CA 1
ATOM 2737 C C . SER B 1 86 ? 8.555 2.096 -7.676 1 98.56 86 SER B C 1
ATOM 2739 O O . SER B 1 86 ? 7.883 2.924 -7.055 1 98.56 86 SER B O 1
ATOM 2741 N N . LEU B 1 87 ? 7.984 1.051 -8.227 1 98.06 87 LEU B N 1
ATOM 2742 C CA . LEU B 1 87 ? 6.57 0.742 -8.055 1 98.06 87 LEU B CA 1
ATOM 2743 C C . LEU B 1 87 ? 6.262 0.436 -6.59 1 98.06 87 LEU B C 1
ATOM 2745 O O . LEU B 1 87 ? 5.242 0.886 -6.062 1 98.06 87 LEU B O 1
ATOM 2749 N N . GLY B 1 88 ? 7.109 -0.336 -5.977 1 98.56 88 GLY B N 1
ATOM 2750 C CA . GLY B 1 88 ? 6.91 -0.658 -4.574 1 98.56 88 GLY B CA 1
ATOM 2751 C C . GLY B 1 88 ? 6.785 0.571 -3.691 1 98.56 88 GLY B C 1
ATOM 2752 O O . GLY B 1 88 ? 5.855 0.67 -2.887 1 98.56 88 GLY B O 1
ATOM 2753 N N . PHE B 1 89 ? 7.664 1.511 -3.891 1 98.56 89 PHE B N 1
ATOM 2754 C CA . PHE B 1 89 ? 7.664 2.703 -3.051 1 98.56 89 PHE B CA 1
ATOM 2755 C C . PHE B 1 89 ? 6.523 3.637 -3.438 1 98.56 89 PHE B C 1
ATOM 2757 O O . PHE B 1 89 ? 5.793 4.125 -2.574 1 98.56 89 PHE B O 1
ATOM 2764 N N . GLY B 1 90 ? 6.34 3.846 -4.699 1 98.62 90 GLY B N 1
ATOM 2765 C CA . GLY B 1 90 ? 5.309 4.766 -5.152 1 98.62 90 GLY B CA 1
ATOM 2766 C C . GLY B 1 90 ? 3.904 4.301 -4.812 1 98.62 90 GLY B C 1
ATOM 2767 O O . GLY B 1 90 ? 3.109 5.066 -4.262 1 98.62 90 GLY B O 1
ATOM 2768 N N . VAL B 1 91 ? 3.602 3.064 -5.066 1 98.25 91 VAL B N 1
ATOM 2769 C CA . VAL B 1 91 ? 2.24 2.57 -4.879 1 98.25 91 VAL B CA 1
ATOM 2770 C C . VAL B 1 91 ? 1.968 2.357 -3.391 1 98.25 91 VAL B C 1
ATOM 2772 O O . VAL B 1 91 ? 0.861 2.617 -2.912 1 98.25 91 VAL B O 1
ATOM 2775 N N . SER B 1 92 ? 2.93 1.892 -2.633 1 98.56 92 SER B N 1
ATOM 2776 C CA . SER B 1 92 ? 2.695 1.669 -1.21 1 98.56 92 SER B CA 1
ATOM 2777 C C . SER B 1 92 ? 2.432 2.982 -0.481 1 98.56 92 SER B C 1
ATOM 2779 O O . SER B 1 92 ? 1.596 3.039 0.424 1 98.56 92 SER B O 1
ATOM 2781 N N . VAL B 1 93 ? 3.16 4.059 -0.889 1 98.31 93 VAL B N 1
ATOM 2782 C CA . VAL B 1 93 ? 2.879 5.328 -0.229 1 98.31 93 VAL B CA 1
ATOM 2783 C C . VAL B 1 93 ? 1.492 5.824 -0.629 1 98.31 93 VAL B C 1
ATOM 2785 O O . VAL B 1 93 ? 0.785 6.43 0.18 1 98.31 93 VAL B O 1
ATOM 2788 N N . ALA B 1 94 ? 1.107 5.621 -1.885 1 97.69 94 ALA B N 1
ATOM 2789 C CA . ALA B 1 94 ? -0.234 6.008 -2.312 1 97.69 94 ALA B CA 1
ATOM 2790 C C . ALA B 1 94 ? -1.3 5.328 -1.461 1 97.69 94 ALA B C 1
ATOM 2792 O O . ALA B 1 94 ? -2.219 5.98 -0.963 1 97.69 94 ALA B O 1
ATOM 2793 N N . VAL B 1 95 ? -1.153 4.051 -1.239 1 96.94 95 VAL B N 1
ATOM 2794 C CA . VAL B 1 95 ? -2.096 3.285 -0.431 1 96.94 95 VAL B CA 1
ATOM 2795 C C . VAL B 1 95 ? -2.086 3.805 1.006 1 96.94 95 VAL B C 1
ATOM 2797 O O . VAL B 1 95 ? -3.143 4.008 1.606 1 96.94 95 VAL B O 1
ATOM 2800 N N . GLY B 1 96 ? -0.896 4.027 1.548 1 97.94 96 GLY B N 1
ATOM 2801 C CA . GLY B 1 96 ? -0.779 4.57 2.893 1 97.94 96 GLY B CA 1
ATOM 2802 C C . GLY B 1 96 ? -1.467 5.91 3.055 1 97.94 96 GLY B C 1
ATOM 2803 O O . GLY B 1 96 ? -2.178 6.137 4.039 1 97.94 96 GLY B O 1
ATOM 2804 N N . VAL B 1 97 ? -1.284 6.793 2.08 1 96.12 97 VAL B N 1
ATOM 2805 C CA . VAL B 1 97 ? -1.878 8.125 2.154 1 96.12 97 VAL B CA 1
ATOM 2806 C C . VAL B 1 97 ? -3.391 8.023 1.97 1 96.12 97 VAL B C 1
ATOM 2808 O O . VAL B 1 97 ? -4.148 8.734 2.637 1 96.12 97 VAL B O 1
ATOM 2811 N N . PHE B 1 98 ? -3.877 7.16 1.101 1 93.44 98 PHE B N 1
ATOM 2812 C CA . PHE B 1 98 ? -5.312 6.953 0.95 1 93.44 98 PHE B CA 1
ATOM 2813 C C . PHE B 1 98 ? -5.945 6.562 2.279 1 93.44 98 PHE B C 1
ATOM 2815 O O . PHE B 1 98 ? -7.035 7.027 2.617 1 93.44 98 PHE B O 1
ATOM 2822 N N . ILE B 1 99 ? -5.242 5.766 3.002 1 93.88 99 ILE B N 1
ATOM 2823 C CA . ILE B 1 99 ? -5.805 5.207 4.227 1 93.88 99 ILE B CA 1
ATOM 2824 C C . ILE B 1 99 ? -5.711 6.23 5.355 1 93.88 99 ILE B C 1
ATOM 2826 O O . ILE B 1 99 ? -6.672 6.426 6.109 1 93.88 99 ILE B O 1
ATOM 2830 N N . PHE B 1 100 ? -4.59 7.023 5.43 1 95.19 100 PHE B N 1
ATOM 2831 C CA . PHE B 1 100 ? -4.309 7.688 6.695 1 95.19 100 PHE B CA 1
ATOM 2832 C C . PHE B 1 100 ? -4.387 9.203 6.543 1 95.19 100 PHE B C 1
ATOM 2834 O O . PHE B 1 100 ? -4.238 9.938 7.516 1 95.19 100 PHE B O 1
ATOM 2841 N N . PHE B 1 101 ? -4.66 9.734 5.363 1 92.06 101 PHE B N 1
ATOM 2842 C CA . PHE B 1 101 ? -4.645 11.18 5.203 1 92.06 101 PHE B CA 1
ATOM 2843 C C . PHE B 1 101 ? -5.723 11.836 6.062 1 92.06 101 PHE B C 1
ATOM 2845 O O . PHE B 1 101 ? -5.535 12.945 6.566 1 92.06 101 PHE B O 1
ATOM 2852 N N . ARG B 1 102 ? -6.789 11.102 6.391 1 88.81 102 ARG B N 1
ATOM 2853 C CA . ARG B 1 102 ? -7.867 11.664 7.199 1 88.81 102 ARG B CA 1
ATOM 2854 C C . ARG B 1 102 ? -7.633 11.414 8.68 1 88.81 102 ARG B C 1
ATOM 2856 O O . ARG B 1 102 ? -8.359 11.93 9.531 1 88.81 102 ARG B O 1
ATOM 2863 N N . VAL B 1 103 ? -6.688 10.602 8.914 1 92.38 103 VAL B N 1
ATOM 2864 C CA . VAL B 1 103 ? -6.395 10.258 10.305 1 92.38 103 VAL B CA 1
ATOM 2865 C C . VAL B 1 103 ? -5.336 11.211 10.859 1 92.38 103 VAL B C 1
ATOM 2867 O O . VAL B 1 103 ? -5.621 12.008 11.758 1 92.38 103 VAL B O 1
ATOM 2870 N N . SER B 1 104 ? -4.238 11.281 10.234 1 94.25 104 SER B N 1
ATOM 2871 C CA . SER B 1 104 ? -3.098 12.047 10.742 1 94.25 104 SER B CA 1
ATOM 2872 C C . SER B 1 104 ? -2.658 13.102 9.734 1 94.25 104 SER B C 1
ATOM 2874 O O . SER B 1 104 ? -1.808 13.945 10.047 1 94.25 104 SER B O 1
ATOM 2876 N N . GLY B 1 105 ? -3.191 13.078 8.609 1 92.5 105 GLY B N 1
ATOM 2877 C CA . GLY B 1 105 ? -2.688 13.867 7.492 1 92.5 105 GLY B CA 1
ATOM 2878 C C . GLY B 1 105 ? -1.894 13.039 6.496 1 92.5 105 GLY B C 1
ATOM 2879 O O . GLY B 1 105 ? -1.705 13.453 5.352 1 92.5 105 GLY B O 1
ATOM 2880 N N . GLY B 1 106 ? -1.362 11.938 6.98 1 96.56 106 GLY B N 1
ATOM 2881 C CA . GLY B 1 106 ? -0.696 11.016 6.074 1 96.56 106 GLY B CA 1
ATOM 2882 C C . GLY B 1 106 ? 0.582 11.578 5.484 1 96.56 106 GLY B C 1
ATOM 2883 O O . GLY B 1 106 ? 0.8 11.5 4.273 1 96.56 106 GLY B O 1
ATOM 2884 N N . ASN B 1 107 ? 1.438 12.258 6.324 1 98.31 107 ASN B N 1
ATOM 2885 C CA . ASN B 1 107 ? 2.715 12.781 5.844 1 98.31 107 ASN B CA 1
ATOM 2886 C C . ASN B 1 107 ? 3.699 11.648 5.543 1 98.31 107 ASN B C 1
ATOM 2888 O O . ASN B 1 107 ? 4.383 11.672 4.52 1 98.31 107 ASN B O 1
ATOM 2892 N N . LEU B 1 108 ? 3.916 10.695 6.484 1 98.75 108 LEU B N 1
ATOM 2893 C CA . LEU B 1 108 ? 4.605 9.414 6.391 1 98.75 108 LEU B CA 1
ATOM 2894 C C . LEU B 1 108 ? 6.082 9.617 6.062 1 98.75 108 LEU B C 1
ATOM 2896 O O . LEU B 1 108 ? 6.77 8.664 5.68 1 98.75 108 LEU B O 1
ATOM 2900 N N . ASN B 1 109 ? 6.641 10.836 6.086 1 98.81 109 ASN B N 1
ATOM 2901 C CA . ASN B 1 109 ? 7.973 11.266 5.672 1 98.81 109 ASN B CA 1
ATOM 2902 C C . ASN B 1 109 ? 8.391 12.547 6.379 1 98.81 109 ASN B C 1
ATOM 2904 O O . ASN B 1 109 ? 7.805 13.609 6.152 1 98.81 109 ASN B O 1
ATOM 2908 N N . PRO B 1 110 ? 9.445 12.516 7.188 1 98.88 110 PRO B N 1
ATOM 2909 C CA . PRO B 1 110 ? 9.883 13.727 7.891 1 98.88 110 PRO B CA 1
ATOM 2910 C C . PRO B 1 110 ? 10.133 14.898 6.945 1 98.88 110 PRO B C 1
ATOM 2912 O O . PRO B 1 110 ? 9.914 16.062 7.312 1 98.88 110 PRO B O 1
ATOM 2915 N N . ALA B 1 111 ? 10.656 14.648 5.773 1 98.88 111 ALA B N 1
ATOM 2916 C CA . ALA B 1 111 ? 10.883 15.727 4.82 1 98.88 111 ALA B CA 1
ATOM 2917 C C . ALA B 1 111 ? 9.562 16.344 4.371 1 98.88 111 ALA B C 1
ATOM 2919 O O . ALA B 1 111 ? 9.477 17.562 4.188 1 98.88 111 ALA B O 1
ATOM 2920 N N . VAL B 1 112 ? 8.578 15.539 4.156 1 98.88 112 VAL B N 1
ATOM 2921 C CA . VAL B 1 112 ? 7.246 16.047 3.82 1 98.88 112 VAL B CA 1
ATOM 2922 C C . VAL B 1 112 ? 6.672 16.828 5 1 98.88 112 VAL B C 1
ATOM 2924 O O . VAL B 1 112 ? 6.102 17.906 4.82 1 98.88 112 VAL B O 1
ATOM 2927 N N . THR B 1 113 ? 6.805 16.297 6.203 1 98.81 113 THR B N 1
ATOM 2928 C CA . THR B 1 113 ? 6.324 16.969 7.398 1 98.81 113 THR B CA 1
ATOM 2929 C C . THR B 1 113 ? 6.996 18.328 7.551 1 98.81 113 THR B C 1
ATOM 2931 O O . THR B 1 113 ? 6.336 19.328 7.863 1 98.81 113 THR B O 1
ATOM 2934 N N . LEU B 1 114 ? 8.297 18.359 7.324 1 98.75 114 LEU B N 1
ATOM 2935 C CA . LEU B 1 114 ? 9.016 19.625 7.371 1 98.75 114 LEU B CA 1
ATOM 2936 C C . LEU B 1 114 ? 8.438 20.625 6.371 1 98.75 114 LEU B C 1
ATOM 2938 O O . LEU B 1 114 ? 8.234 21.797 6.703 1 98.75 114 LEU B O 1
ATOM 2942 N N . THR B 1 115 ? 8.234 20.172 5.18 1 98.75 115 THR B N 1
ATOM 2943 C CA . THR B 1 115 ? 7.652 21.016 4.141 1 98.75 115 THR B CA 1
ATOM 2944 C C . THR B 1 115 ? 6.312 21.578 4.594 1 98.75 115 THR B C 1
ATOM 2946 O O . THR B 1 115 ? 6.031 22.766 4.383 1 98.75 115 THR B O 1
ATOM 2949 N N . LEU B 1 116 ? 5.512 20.781 5.25 1 98.25 116 LEU B N 1
ATOM 2950 C CA . LEU B 1 116 ? 4.184 21.203 5.688 1 98.25 116 LEU B CA 1
ATOM 2951 C C . LEU B 1 116 ? 4.273 22.156 6.875 1 98.25 116 LEU B C 1
ATOM 2953 O O . LEU B 1 116 ? 3.438 23.047 7.027 1 98.25 116 LEU B O 1
ATOM 2957 N N . ILE B 1 117 ? 5.27 21.984 7.727 1 98.25 117 ILE B N 1
ATOM 2958 C CA . ILE B 1 117 ? 5.527 22.938 8.797 1 98.25 117 ILE B CA 1
ATOM 2959 C C . ILE B 1 117 ? 5.902 24.297 8.203 1 98.25 117 ILE B C 1
ATOM 2961 O O . ILE B 1 117 ? 5.375 25.328 8.625 1 98.25 117 ILE B O 1
ATOM 2965 N N . LEU B 1 118 ? 6.773 24.281 7.23 1 97.94 118 LEU B N 1
ATOM 2966 C CA . LEU B 1 118 ? 7.191 25.5 6.566 1 97.94 118 LEU B CA 1
ATOM 2967 C C . LEU B 1 118 ? 5.996 26.219 5.941 1 97.94 118 LEU B C 1
ATOM 2969 O O . LEU B 1 118 ? 5.906 27.453 5.996 1 97.94 118 LEU B O 1
ATOM 2973 N N . ALA B 1 119 ? 5.102 25.469 5.445 1 97.12 119 ALA B N 1
ATOM 2974 C CA . ALA B 1 119 ? 3.916 26.016 4.789 1 97.12 119 ALA B CA 1
ATOM 2975 C C . ALA B 1 119 ? 2.836 26.359 5.812 1 97.12 119 ALA B C 1
ATOM 2977 O O . ALA B 1 119 ? 1.751 26.812 5.449 1 97.12 119 ALA B O 1
ATOM 2978 N N . ARG B 1 120 ? 3.023 26.016 7.086 1 96.56 120 ARG B N 1
ATOM 2979 C CA . ARG B 1 120 ? 2.119 26.266 8.203 1 96.56 120 ARG B CA 1
ATOM 2980 C C . ARG B 1 120 ? 0.851 25.422 8.078 1 96.56 120 ARG B C 1
ATOM 2982 O O . ARG B 1 120 ? -0.213 25.828 8.555 1 96.56 120 ARG B O 1
ATOM 2989 N N . ALA B 1 121 ? 1.009 24.406 7.391 1 95.25 121 ALA B N 1
ATOM 2990 C CA . ALA B 1 121 ? -0.106 23.469 7.277 1 95.25 121 ALA B CA 1
ATOM 2991 C C . ALA B 1 121 ? -0.122 22.484 8.445 1 95.25 121 ALA B C 1
ATOM 2993 O O . ALA B 1 121 ? -1.145 21.859 8.719 1 95.25 121 ALA B O 1
ATOM 2994 N N . VAL B 1 122 ? 1.003 22.312 9.094 1 96.06 122 VAL B N 1
ATOM 2995 C CA . VAL B 1 122 ? 1.15 21.5 10.297 1 96.06 122 VAL B CA 1
ATOM 2996 C C . VAL B 1 122 ? 1.853 22.312 11.391 1 96.06 122 VAL B C 1
ATOM 2998 O O . VAL B 1 122 ? 2.92 22.891 11.156 1 96.06 122 VAL B O 1
ATOM 3001 N N . PRO B 1 123 ? 1.251 22.422 12.562 1 96.44 123 PRO B N 1
ATOM 3002 C CA . PRO B 1 123 ? 1.954 23.109 13.648 1 96.44 123 PRO B CA 1
ATOM 3003 C C . PRO B 1 123 ? 3.268 22.422 14.023 1 96.44 123 PRO B C 1
ATOM 3005 O O . PRO B 1 123 ? 3.355 21.188 14.008 1 96.44 123 PRO B O 1
ATOM 3008 N N . PRO B 1 124 ? 4.258 23.172 14.422 1 97.12 124 PRO B N 1
ATOM 3009 C CA . PRO B 1 124 ? 5.605 22.641 14.633 1 97.12 124 PRO B CA 1
ATOM 3010 C C . PRO B 1 124 ? 5.645 21.547 15.688 1 97.12 124 PRO B C 1
ATOM 3012 O O . PRO B 1 124 ? 6.359 20.547 15.523 1 97.12 124 PRO B O 1
ATOM 3015 N N . ILE B 1 125 ? 4.898 21.672 16.75 1 97.06 125 ILE B N 1
ATOM 3016 C CA . ILE B 1 125 ? 4.922 20.641 17.781 1 97.06 125 ILE B CA 1
ATOM 3017 C C . ILE B 1 125 ? 4.309 19.359 17.266 1 97.06 125 ILE B C 1
ATOM 3019 O O . ILE B 1 125 ? 4.863 18.266 17.453 1 97.06 125 ILE B O 1
ATOM 3023 N N . ARG B 1 126 ? 3.17 19.516 16.609 1 96.5 126 ARG B N 1
ATOM 3024 C CA . ARG B 1 126 ? 2.543 18.375 15.961 1 96.5 126 ARG B CA 1
ATOM 3025 C C . ARG B 1 126 ? 3.496 17.719 14.969 1 96.5 126 ARG B C 1
ATOM 3027 O O . ARG B 1 126 ? 3.619 16.5 14.938 1 96.5 126 ARG B O 1
ATOM 3034 N N . GLY B 1 127 ? 4.117 18.531 14.227 1 98.06 127 GLY B N 1
ATOM 3035 C CA . GLY B 1 127 ? 5.062 18.031 13.234 1 98.06 127 GLY B CA 1
ATOM 3036 C C . GLY B 1 127 ? 6.223 17.281 13.852 1 98.06 127 GLY B C 1
ATOM 3037 O O . GLY B 1 127 ? 6.625 16.234 13.344 1 98.06 127 GLY B O 1
ATOM 3038 N N . ALA B 1 128 ? 6.746 17.781 14.898 1 98.38 128 ALA B N 1
ATOM 3039 C CA . ALA B 1 128 ? 7.852 17.109 15.57 1 98.38 128 ALA B CA 1
ATOM 3040 C C . ALA B 1 128 ? 7.434 15.727 16.062 1 98.38 128 ALA B C 1
ATOM 3042 O O . ALA B 1 128 ? 8.188 14.758 15.945 1 98.38 128 ALA B O 1
ATOM 3043 N N . LEU B 1 129 ? 6.25 15.633 16.641 1 98.25 129 LEU B N 1
ATOM 3044 C CA . LEU B 1 129 ? 5.73 14.352 17.109 1 98.25 129 LEU B CA 1
ATOM 3045 C C . LEU B 1 129 ? 5.523 13.383 15.961 1 98.25 129 LEU B C 1
ATOM 3047 O O . LEU B 1 129 ? 5.832 12.195 16.078 1 98.25 129 LEU B O 1
ATOM 3051 N N . MET B 1 130 ? 5.016 13.93 14.906 1 98.38 130 MET B N 1
ATOM 3052 C CA . MET B 1 130 ? 4.816 13.109 13.719 1 98.38 130 MET B CA 1
ATOM 3053 C C . MET B 1 130 ? 6.148 12.578 13.188 1 98.38 130 MET B C 1
ATOM 3055 O O . MET B 1 130 ? 6.258 11.406 12.828 1 98.38 130 MET B O 1
ATOM 3059 N N . MET B 1 131 ? 7.141 13.414 13.195 1 98.75 131 MET B N 1
ATOM 3060 C CA . MET B 1 131 ? 8.453 13.008 12.703 1 98.75 131 MET B CA 1
ATOM 3061 C C . MET B 1 131 ? 9.039 11.891 13.562 1 98.75 131 MET B C 1
ATOM 3063 O O . MET B 1 131 ? 9.617 10.938 13.039 1 98.75 131 MET B O 1
ATOM 3067 N N . ILE B 1 132 ? 8.906 12.008 14.797 1 98.75 132 ILE B N 1
ATOM 3068 C CA . ILE B 1 132 ? 9.398 10.977 15.703 1 98.75 132 ILE B CA 1
ATOM 3069 C C . ILE B 1 132 ? 8.664 9.664 15.43 1 98.75 132 ILE B C 1
ATOM 3071 O O . ILE B 1 132 ? 9.289 8.602 15.344 1 98.75 132 ILE B O 1
ATOM 3075 N N . ALA B 1 133 ? 7.332 9.734 15.305 1 98.75 133 ALA B N 1
ATOM 3076 C CA . ALA B 1 133 ? 6.531 8.555 15 1 98.75 133 ALA B CA 1
ATOM 3077 C C . ALA B 1 133 ? 6.977 7.914 13.695 1 98.75 133 ALA B C 1
ATOM 3079 O O . ALA B 1 133 ? 7.062 6.688 13.594 1 98.75 133 ALA B O 1
ATOM 3080 N N . GLN B 1 134 ? 7.266 8.727 12.727 1 98.81 134 GLN B N 1
ATOM 3081 C CA . GLN B 1 134 ? 7.707 8.25 11.422 1 98.81 134 GLN B CA 1
ATOM 3082 C C . GLN B 1 134 ? 9.062 7.551 11.523 1 98.81 134 GLN B C 1
ATOM 3084 O O . GLN B 1 134 ? 9.273 6.5 10.906 1 98.81 134 GLN B O 1
ATOM 3089 N N . MET B 1 135 ? 9.945 8.148 12.273 1 98.75 135 MET B N 1
ATOM 3090 C CA . MET B 1 135 ? 11.266 7.562 12.453 1 98.75 135 MET B CA 1
ATOM 3091 C C . MET B 1 135 ? 11.18 6.207 13.141 1 98.75 135 MET B C 1
ATOM 3093 O O . MET B 1 135 ? 11.828 5.246 12.719 1 98.75 135 MET B O 1
ATOM 3097 N N . VAL B 1 136 ? 10.406 6.094 14.164 1 98.81 136 VAL B N 1
ATOM 3098 C CA . VAL B 1 136 ? 10.227 4.836 14.891 1 98.81 136 VAL B CA 1
ATOM 3099 C C . VAL B 1 136 ? 9.562 3.809 13.977 1 98.81 136 VAL B C 1
ATOM 3101 O O . VAL B 1 136 ? 9.938 2.635 13.977 1 98.81 136 VAL B O 1
ATOM 3104 N N . ALA B 1 137 ? 8.586 4.25 13.25 1 98.88 137 ALA B N 1
ATOM 3105 C CA . ALA B 1 137 ? 7.922 3.359 12.305 1 98.88 137 ALA B CA 1
ATOM 3106 C C . ALA B 1 137 ? 8.898 2.826 11.266 1 98.88 137 ALA B C 1
ATOM 3108 O O . ALA B 1 137 ? 8.836 1.653 10.891 1 98.88 137 ALA B O 1
ATOM 3109 N N . GLY B 1 138 ? 9.789 3.742 10.766 1 98.81 138 GLY B N 1
ATOM 3110 C CA . GLY B 1 138 ? 10.812 3.299 9.828 1 98.81 138 GLY B CA 1
ATOM 3111 C C . GLY B 1 138 ? 11.711 2.219 10.391 1 98.81 138 GLY B C 1
ATOM 3112 O O . GLY B 1 138 ? 12.031 1.246 9.703 1 98.81 138 GLY B O 1
ATOM 3113 N N . MET B 1 139 ? 12.086 2.348 11.594 1 98.69 139 MET B N 1
ATOM 3114 C CA . MET B 1 139 ? 12.898 1.34 12.266 1 98.69 139 MET B CA 1
ATOM 3115 C C . MET B 1 139 ? 12.133 0.029 12.406 1 98.69 139 MET B C 1
ATOM 3117 O O . MET B 1 139 ? 12.672 -1.042 12.125 1 98.69 139 MET B O 1
ATOM 3121 N N . ALA B 1 140 ? 10.906 0.121 12.836 1 98.81 140 ALA B N 1
ATOM 3122 C CA . ALA B 1 140 ? 10.07 -1.064 13.023 1 98.81 140 ALA B CA 1
ATOM 3123 C C . ALA B 1 140 ? 9.836 -1.78 11.695 1 98.81 140 ALA B C 1
ATOM 3125 O O . ALA B 1 140 ? 9.875 -3.012 11.633 1 98.81 140 ALA B O 1
ATOM 3126 N N . ALA B 1 141 ? 9.539 -1.028 10.68 1 98.81 141 ALA B N 1
ATOM 3127 C CA . ALA B 1 141 ? 9.305 -1.596 9.352 1 98.81 141 ALA B CA 1
ATOM 3128 C C . ALA B 1 141 ? 10.539 -2.348 8.852 1 98.81 141 ALA B C 1
ATOM 3130 O O . ALA B 1 141 ? 10.422 -3.455 8.32 1 98.81 141 ALA B O 1
ATOM 3131 N N . ALA B 1 142 ? 11.688 -1.733 9.023 1 98.75 142 ALA B N 1
ATOM 3132 C CA . ALA B 1 142 ? 12.93 -2.373 8.586 1 98.75 142 ALA B CA 1
ATOM 3133 C C . ALA B 1 142 ? 13.195 -3.645 9.391 1 98.75 142 ALA B C 1
ATOM 3135 O O . ALA B 1 142 ? 13.609 -4.664 8.828 1 98.75 142 ALA B O 1
ATOM 3136 N N . GLY B 1 143 ? 13.023 -3.555 10.672 1 98.5 143 GLY B N 1
ATOM 3137 C CA . GLY B 1 143 ? 13.164 -4.742 11.492 1 98.5 143 GLY B CA 1
ATOM 3138 C C . GLY B 1 143 ? 12.227 -5.863 11.094 1 98.5 143 GLY B C 1
ATOM 3139 O O . GLY B 1 143 ? 12.625 -7.023 11.023 1 98.5 143 GLY B O 1
ATOM 3140 N N . ALA B 1 144 ? 11 -5.539 10.859 1 98.19 144 ALA B N 1
ATOM 3141 C CA . ALA B 1 144 ? 10 -6.531 10.461 1 98.19 144 ALA B CA 1
ATOM 3142 C C . ALA B 1 144 ? 10.359 -7.152 9.109 1 98.19 144 ALA B C 1
ATOM 3144 O O . ALA B 1 144 ? 10.273 -8.367 8.938 1 98.19 144 ALA B O 1
ATOM 3145 N N . ALA B 1 145 ? 10.703 -6.332 8.156 1 98.06 145 ALA B N 1
ATOM 3146 C CA . ALA B 1 145 ? 11.086 -6.844 6.844 1 98.06 145 ALA B CA 1
ATOM 3147 C C . ALA B 1 145 ? 12.273 -7.797 6.953 1 98.06 145 ALA B C 1
ATOM 3149 O O . ALA B 1 145 ? 12.289 -8.859 6.328 1 98.06 145 ALA B O 1
ATOM 3150 N N . SER B 1 146 ? 13.273 -7.395 7.75 1 97.38 146 SER B N 1
ATOM 3151 C CA . SER B 1 146 ? 14.453 -8.227 7.949 1 97.38 146 SER B CA 1
ATOM 3152 C C . SER B 1 146 ? 14.086 -9.562 8.602 1 97.38 146 SER B C 1
ATOM 3154 O O . SER B 1 146 ? 14.594 -10.609 8.203 1 97.38 146 SER B O 1
ATOM 3156 N N . ALA B 1 147 ? 13.203 -9.523 9.547 1 96.38 147 ALA B N 1
ATOM 3157 C CA . ALA B 1 147 ? 12.812 -10.734 10.273 1 96.38 147 ALA B CA 1
ATOM 3158 C C . ALA B 1 147 ? 11.977 -11.656 9.391 1 96.38 147 ALA B C 1
ATOM 3160 O O . ALA B 1 147 ? 12.047 -12.883 9.523 1 96.38 147 ALA B O 1
ATOM 3161 N N . MET B 1 148 ? 11.305 -11.117 8.461 1 95.88 148 MET B N 1
ATOM 3162 C CA . MET B 1 148 ? 10.328 -11.898 7.703 1 95.88 148 MET B CA 1
ATOM 3163 C C . MET B 1 148 ? 10.938 -12.414 6.402 1 95.88 148 MET B C 1
ATOM 3165 O O . MET B 1 148 ? 10.305 -13.195 5.684 1 95.88 148 MET B O 1
ATOM 3169 N N . THR B 1 149 ? 12.086 -11.977 6.062 1 94.69 149 THR B N 1
ATOM 3170 C CA . THR B 1 149 ? 12.719 -12.43 4.828 1 94.69 149 THR B CA 1
ATOM 3171 C C . THR B 1 149 ? 14.047 -13.117 5.121 1 94.69 149 THR B C 1
ATOM 3173 O O . THR B 1 149 ? 14.758 -12.727 6.051 1 94.69 149 THR B O 1
ATOM 3176 N N . PRO B 1 150 ? 14.367 -14.109 4.344 1 93.25 150 PRO B N 1
ATOM 3177 C CA . PRO B 1 150 ? 15.672 -14.758 4.52 1 93.25 150 PRO B CA 1
ATOM 3178 C C . PRO B 1 150 ? 16.828 -13.914 3.975 1 93.25 150 PRO B C 1
ATOM 3180 O O . PRO B 1 150 ? 16.641 -13.117 3.059 1 93.25 150 PRO B O 1
ATOM 3183 N N . GLY B 1 151 ? 18.047 -14.133 4.578 1 92.06 151 GLY B N 1
ATOM 3184 C CA . GLY B 1 151 ? 19.266 -13.531 4.047 1 92.06 151 GLY B CA 1
ATOM 3185 C C . GLY B 1 151 ? 19.547 -12.156 4.625 1 92.06 151 GLY B C 1
ATOM 3186 O O . GLY B 1 151 ? 18.859 -11.719 5.559 1 92.06 151 GLY B O 1
ATOM 3187 N N . GLU B 1 152 ? 20.453 -11.438 4.051 1 94.44 152 GLU B N 1
ATOM 3188 C CA . GLU B 1 152 ? 20.875 -10.125 4.523 1 94.44 152 GLU B CA 1
ATOM 3189 C C . GLU B 1 152 ? 19.953 -9.031 4.008 1 94.44 152 GLU B C 1
ATOM 3191 O O . GLU B 1 152 ? 19.297 -9.195 2.984 1 94.44 152 GLU B O 1
ATOM 3196 N N . ILE B 1 153 ? 20 -7.973 4.703 1 96.5 153 ILE B N 1
ATOM 3197 C CA . ILE B 1 153 ? 19.203 -6.805 4.316 1 96.5 153 ILE B CA 1
ATOM 3198 C C . ILE B 1 153 ? 19.703 -6.277 2.973 1 96.5 153 ILE B C 1
ATOM 3200 O O . ILE B 1 153 ? 20.891 -6.004 2.805 1 96.5 153 ILE B O 1
ATOM 3204 N N . ALA B 1 154 ? 18.766 -6.195 2.043 1 96.25 154 ALA B N 1
ATOM 3205 C CA . ALA B 1 154 ? 19.109 -5.73 0.701 1 96.25 154 ALA B CA 1
ATOM 3206 C C . ALA B 1 154 ? 18.281 -4.504 0.32 1 96.25 154 ALA B C 1
ATOM 3208 O O . ALA B 1 154 ? 18.078 -4.223 -0.865 1 96.25 154 ALA B O 1
ATOM 3209 N N . PHE B 1 155 ? 17.734 -3.799 1.338 1 97.56 155 PHE B N 1
ATOM 3210 C CA . PHE B 1 155 ? 16.875 -2.656 1.032 1 97.56 155 PHE B CA 1
ATOM 3211 C C . PHE B 1 155 ? 17.422 -1.384 1.664 1 97.56 155 PHE B C 1
ATOM 3213 O O . PHE B 1 155 ? 16.75 -0.356 1.697 1 97.56 155 PHE B O 1
ATOM 3220 N N . ALA B 1 156 ? 18.688 -1.404 2.166 1 97.19 156 ALA B N 1
ATOM 3221 C CA . ALA B 1 156 ? 19.344 -0.197 2.656 1 97.19 156 ALA B CA 1
ATOM 3222 C C . ALA B 1 156 ? 19.859 0.66 1.5 1 97.19 156 ALA B C 1
ATOM 3224 O O . ALA B 1 156 ? 20.156 0.143 0.42 1 97.19 156 ALA B O 1
ATOM 3225 N N . ASN B 1 157 ? 19.906 1.971 1.722 1 97 157 ASN B N 1
ATOM 3226 C CA . ASN B 1 157 ? 20.406 2.875 0.692 1 97 157 ASN B CA 1
ATOM 3227 C C . ASN B 1 157 ? 21.938 2.791 0.563 1 97 157 ASN B C 1
ATOM 3229 O O . ASN B 1 157 ? 22.641 2.643 1.563 1 97 157 ASN B O 1
ATOM 3233 N N . SER B 1 158 ? 22.375 2.926 -0.635 1 95.56 158 SER B N 1
ATOM 3234 C CA . SER B 1 158 ? 23.812 3.051 -0.903 1 95.56 158 SER B CA 1
ATOM 3235 C C . SER B 1 158 ? 24.062 3.816 -2.197 1 95.56 158 SER B C 1
ATOM 3237 O O . SER B 1 158 ? 23.25 3.773 -3.121 1 95.56 158 SER B O 1
ATOM 3239 N N . LEU B 1 159 ? 25.188 4.5 -2.201 1 95.88 159 LEU B N 1
ATOM 3240 C CA . LEU B 1 159 ? 25.594 5.129 -3.451 1 95.88 159 LEU B CA 1
ATOM 3241 C C . LEU B 1 159 ? 25.984 4.082 -4.484 1 95.88 159 LEU B C 1
ATOM 3243 O O . LEU B 1 159 ? 26.547 3.039 -4.133 1 95.88 159 LEU B O 1
ATOM 3247 N N . GLY B 1 160 ? 25.625 4.359 -5.715 1 93.75 160 GLY B N 1
ATOM 3248 C CA . GLY B 1 160 ? 25.953 3.494 -6.832 1 93.75 160 GLY B CA 1
ATOM 3249 C C . GLY B 1 160 ? 26.141 4.246 -8.141 1 93.75 160 GLY B C 1
ATOM 3250 O O . GLY B 1 160 ? 26.109 5.477 -8.156 1 93.75 160 GLY B O 1
ATOM 3251 N N . GLY B 1 161 ? 26.531 3.5 -9.172 1 92.81 161 GLY B N 1
ATOM 3252 C CA . GLY B 1 161 ? 26.672 4.066 -10.508 1 92.81 161 GLY B CA 1
ATOM 3253 C C . GLY B 1 161 ? 27.766 5.102 -10.609 1 92.81 161 GLY B C 1
ATOM 3254 O O . GLY B 1 161 ? 27.688 6.031 -11.414 1 92.81 161 GLY B O 1
ATOM 3255 N N . GLY B 1 162 ? 28.672 5.09 -9.656 1 93.5 162 GLY B N 1
ATOM 3256 C CA . GLY B 1 162 ? 29.766 6.043 -9.688 1 93.5 162 GLY B CA 1
ATOM 3257 C C . GLY B 1 162 ? 29.375 7.418 -9.18 1 93.5 162 GLY B C 1
ATOM 3258 O O . GLY B 1 162 ? 30.109 8.391 -9.391 1 93.5 162 GLY B O 1
ATOM 3259 N N . CYS B 1 163 ? 28.297 7.473 -8.469 1 94.94 163 CYS B N 1
ATOM 3260 C CA . CYS B 1 163 ? 27.781 8.75 -7.98 1 94.94 163 CYS B CA 1
ATOM 3261 C C . CYS B 1 163 ? 28.625 9.25 -6.809 1 94.94 163 CYS B C 1
ATOM 3263 O O . CYS B 1 163 ? 28.859 8.516 -5.852 1 94.94 163 CYS B O 1
ATOM 3265 N N . SER B 1 164 ? 29.031 10.516 -6.875 1 97.88 164 SER B N 1
ATOM 3266 C CA . SER B 1 164 ? 29.75 11.125 -5.77 1 97.88 164 SER B CA 1
ATOM 3267 C C . SER B 1 164 ? 28.797 11.547 -4.652 1 97.88 164 SER B C 1
ATOM 3269 O O . SER B 1 164 ? 27.578 11.594 -4.848 1 97.88 164 SER B O 1
ATOM 3271 N N . ARG B 1 165 ? 29.344 11.859 -3.521 1 97.75 165 ARG B N 1
ATOM 3272 C CA . ARG B 1 165 ? 28.547 12.289 -2.377 1 97.75 165 ARG B CA 1
ATOM 3273 C C . ARG B 1 165 ? 27.812 13.594 -2.68 1 97.75 165 ARG B C 1
ATOM 3275 O O . ARG B 1 165 ? 26.625 13.734 -2.365 1 97.75 165 ARG B O 1
ATOM 3282 N N . SER B 1 166 ? 28.531 14.5 -3.281 1 97.69 166 SER B N 1
ATOM 3283 C CA . SER B 1 166 ? 27.906 15.781 -3.617 1 97.69 166 SER B CA 1
ATOM 3284 C C . SER B 1 166 ? 26.766 15.602 -4.605 1 97.69 166 SER B C 1
ATOM 3286 O O . SER B 1 166 ? 25.688 16.188 -4.438 1 97.69 166 SER B O 1
ATOM 3288 N N . ARG B 1 167 ? 27.016 14.812 -5.688 1 97.69 167 ARG B N 1
ATOM 3289 C CA . ARG B 1 167 ? 25.953 14.516 -6.637 1 97.69 167 ARG B CA 1
ATOM 3290 C C . ARG B 1 167 ? 24.766 13.852 -5.934 1 97.69 167 ARG B C 1
ATOM 3292 O O . ARG B 1 167 ? 23.609 14.164 -6.234 1 97.69 167 ARG B O 1
ATOM 3299 N N . GLY B 1 168 ? 25.094 12.977 -4.961 1 98.38 168 GLY B N 1
ATOM 3300 C CA . GLY B 1 168 ? 24.047 12.297 -4.203 1 98.38 168 GLY B CA 1
ATOM 3301 C C . GLY B 1 168 ? 23.172 13.242 -3.418 1 98.38 168 GLY B C 1
ATOM 3302 O O . GLY B 1 168 ? 21.938 13.07 -3.385 1 98.38 168 GLY B O 1
ATOM 3303 N N . VAL B 1 169 ? 23.734 14.258 -2.846 1 98.31 169 VAL B N 1
ATOM 3304 C CA . VAL B 1 169 ? 22.969 15.234 -2.076 1 98.31 169 VAL B CA 1
ATOM 3305 C C . VAL B 1 169 ? 21.969 15.938 -2.986 1 98.31 169 VAL B C 1
ATOM 3307 O O . VAL B 1 169 ? 20.781 16.078 -2.637 1 98.31 169 VAL B O 1
ATOM 3310 N N . PHE B 1 170 ? 22.406 16.344 -4.137 1 98 170 PHE B N 1
ATOM 3311 C CA . PHE B 1 170 ? 21.547 17.109 -5.031 1 98 170 PHE B CA 1
ATOM 3312 C C . PHE B 1 170 ? 20.469 16.219 -5.648 1 98 170 PHE B C 1
ATOM 3314 O O . PHE B 1 170 ? 19.328 16.656 -5.848 1 98 170 PHE B O 1
ATOM 3321 N N . ILE B 1 171 ? 20.844 15.016 -5.996 1 98.31 171 ILE B N 1
ATOM 3322 C CA . ILE B 1 171 ? 19.875 14.078 -6.543 1 98.31 171 ILE B CA 1
ATOM 3323 C C . ILE B 1 171 ? 18.781 13.805 -5.508 1 98.31 171 ILE B C 1
ATOM 3325 O O . ILE B 1 171 ? 17.594 13.852 -5.82 1 98.31 171 ILE B O 1
ATOM 3329 N N . GLU B 1 172 ? 19.172 13.578 -4.262 1 98.69 172 GLU B N 1
ATOM 3330 C CA . GLU B 1 172 ? 18.219 13.375 -3.174 1 98.69 172 GLU B CA 1
ATOM 3331 C C . GLU B 1 172 ? 17.359 14.617 -2.959 1 98.69 172 GLU B C 1
ATOM 3333 O O . GLU B 1 172 ? 16.156 14.516 -2.715 1 98.69 172 GLU B O 1
ATOM 3338 N N . ALA B 1 173 ? 17.984 15.758 -3.07 1 98.62 173 ALA B N 1
ATOM 3339 C CA . ALA B 1 173 ? 17.266 17.016 -2.857 1 98.62 173 ALA B CA 1
ATOM 3340 C C . ALA B 1 173 ? 16.188 17.219 -3.914 1 98.62 173 ALA B C 1
ATOM 3342 O O . ALA B 1 173 ? 15.039 17.5 -3.584 1 98.62 173 ALA B O 1
ATOM 3343 N N . PHE B 1 174 ? 16.547 17.078 -5.18 1 98.44 174 PHE B N 1
ATOM 3344 C CA . PHE B 1 174 ? 15.609 17.328 -6.27 1 98.44 174 PHE B CA 1
ATOM 3345 C C . PHE B 1 174 ? 14.531 16.25 -6.309 1 98.44 174 PHE B C 1
ATOM 3347 O O . PHE B 1 174 ? 13.367 16.547 -6.609 1 98.44 174 PHE B O 1
ATOM 3354 N N . GLY B 1 175 ? 14.961 15 -6.023 1 98.25 175 GLY B N 1
ATOM 3355 C CA . GLY B 1 175 ? 13.953 13.961 -5.914 1 98.25 175 GLY B CA 1
ATOM 3356 C C . GLY B 1 175 ? 12.93 14.234 -4.832 1 98.25 175 GLY B C 1
ATOM 3357 O O . GLY B 1 175 ? 11.727 14.078 -5.059 1 98.25 175 GLY B O 1
ATOM 3358 N N . THR B 1 176 ? 13.367 14.68 -3.711 1 98.69 176 THR B N 1
ATOM 3359 C CA . THR B 1 176 ? 12.477 15.008 -2.604 1 98.69 176 THR B CA 1
ATOM 3360 C C . THR B 1 176 ? 11.617 16.219 -2.938 1 98.69 176 THR B C 1
ATOM 3362 O O . THR B 1 176 ? 10.445 16.281 -2.566 1 98.69 176 THR B O 1
ATOM 3365 N N . ALA B 1 177 ? 12.195 17.172 -3.672 1 98.62 177 ALA B N 1
ATOM 3366 C CA . ALA B 1 177 ? 11.469 18.391 -4.043 1 98.62 177 ALA B CA 1
ATOM 3367 C C . ALA B 1 177 ? 10.266 18.047 -4.918 1 98.62 177 ALA B C 1
ATOM 3369 O O . ALA B 1 177 ? 9.211 18.688 -4.797 1 98.62 177 ALA B O 1
ATOM 3370 N N . ILE B 1 178 ? 10.391 17.141 -5.824 1 98.12 178 ILE B N 1
ATOM 3371 C CA . ILE B 1 178 ? 9.281 16.719 -6.668 1 98.12 178 ILE B CA 1
ATOM 3372 C C . ILE B 1 178 ? 8.125 16.219 -5.801 1 98.12 178 ILE B C 1
ATOM 3374 O O . ILE B 1 178 ? 6.977 16.625 -5.996 1 98.12 178 ILE B O 1
ATOM 3378 N N . LEU B 1 179 ? 8.43 15.398 -4.801 1 98.31 179 LEU B N 1
ATOM 3379 C CA . LEU B 1 179 ? 7.434 14.859 -3.887 1 98.31 179 LEU B CA 1
ATOM 3380 C C . LEU B 1 179 ? 6.781 15.969 -3.068 1 98.31 179 LEU B C 1
ATOM 3382 O O . LEU B 1 179 ? 5.551 16.047 -2.998 1 98.31 179 LEU B O 1
ATOM 3386 N N . CYS B 1 180 ? 7.574 16.828 -2.525 1 98.5 180 CYS B N 1
ATOM 3387 C CA . CYS B 1 180 ? 7.078 17.875 -1.638 1 98.5 180 CYS B CA 1
ATOM 3388 C C . CYS B 1 180 ? 6.27 18.922 -2.412 1 98.5 180 CYS B C 1
ATOM 3390 O O . CYS B 1 180 ? 5.277 19.438 -1.904 1 98.5 180 CYS B O 1
ATOM 3392 N N . LEU B 1 181 ? 6.684 19.234 -3.664 1 97.44 181 LEU B N 1
ATOM 3393 C CA . LEU B 1 181 ? 5.902 20.141 -4.504 1 97.44 181 LEU B CA 1
ATOM 3394 C C . LEU B 1 181 ? 4.523 19.547 -4.793 1 97.44 181 LEU B C 1
ATOM 3396 O O . LEU B 1 181 ? 3.521 20.266 -4.766 1 97.44 181 LEU B O 1
ATOM 3400 N N . THR B 1 182 ? 4.508 18.297 -5.066 1 96.94 182 THR B N 1
ATOM 3401 C CA . THR B 1 182 ? 3.248 17.609 -5.32 1 96.94 182 THR B CA 1
ATOM 3402 C C . THR B 1 182 ? 2.328 17.703 -4.109 1 96.94 182 THR B C 1
ATOM 3404 O O . THR B 1 182 ? 1.14 18 -4.242 1 96.94 182 THR B O 1
ATOM 3407 N N . VAL B 1 183 ? 2.854 17.484 -2.898 1 96.38 183 VAL B N 1
ATOM 3408 C CA . VAL B 1 183 ? 2.076 17.547 -1.664 1 96.38 183 VAL B CA 1
ATOM 3409 C C . VAL B 1 183 ? 1.541 18.969 -1.464 1 96.38 183 VAL B C 1
ATOM 3411 O O . VAL B 1 183 ? 0.365 19.141 -1.141 1 96.38 183 VAL B O 1
ATOM 3414 N N . LEU B 1 184 ? 2.338 20 -1.716 1 95.88 184 LEU B N 1
ATOM 3415 C CA . LEU B 1 184 ? 1.935 21.375 -1.497 1 95.88 184 LEU B CA 1
ATOM 3416 C C . LEU B 1 184 ? 0.812 21.781 -2.451 1 95.88 184 LEU B C 1
ATOM 3418 O O . LEU B 1 184 ? -0.184 22.375 -2.031 1 95.88 184 LEU B O 1
ATOM 3422 N N . PHE B 1 185 ? 0.893 21.359 -3.695 1 92.81 185 PHE B N 1
ATOM 3423 C CA . PHE B 1 185 ? -0.046 21.875 -4.688 1 92.81 185 PHE B CA 1
ATOM 3424 C C . PHE B 1 185 ? -1.297 21 -4.746 1 92.81 185 PHE B C 1
ATOM 3426 O O . PHE B 1 185 ? -2.359 21.469 -5.168 1 92.81 185 PHE B O 1
ATOM 3433 N N . LEU B 1 186 ? -1.235 19.797 -4.262 1 90.38 186 LEU B N 1
ATOM 3434 C CA . LEU B 1 186 ? -2.408 18.938 -4.414 1 90.38 186 LEU B CA 1
ATOM 3435 C C . LEU B 1 186 ? -3.07 18.688 -3.066 1 90.38 186 LEU B C 1
ATOM 3437 O O . LEU B 1 186 ? -4.254 18.344 -3.008 1 90.38 186 LEU B O 1
ATOM 3441 N N . ALA B 1 187 ? -2.332 18.844 -1.973 1 86 187 ALA B N 1
ATOM 3442 C CA . ALA B 1 187 ? -2.918 18.531 -0.673 1 86 187 ALA B CA 1
ATOM 3443 C C . ALA B 1 187 ? -3.107 19.797 0.167 1 86 187 ALA B C 1
ATOM 3445 O O . ALA B 1 187 ? -4.027 19.859 0.984 1 86 187 ALA B O 1
ATOM 3446 N N . VAL B 1 188 ? -2.223 20.719 0.038 1 88.56 188 VAL B N 1
ATOM 3447 C CA . VAL B 1 188 ? -2.336 21.938 0.819 1 88.56 188 VAL B CA 1
ATOM 3448 C C . VAL B 1 188 ? -3.26 22.922 0.104 1 88.56 188 VAL B C 1
ATOM 3450 O O . VAL B 1 188 ? -4.16 23.5 0.721 1 88.56 188 VAL B O 1
ATOM 3453 N N . GLU B 1 189 ? -2.967 23.047 -1.199 1 84.94 189 GLU B N 1
ATOM 3454 C CA . GLU B 1 189 ? -3.879 23.859 -1.999 1 84.94 189 GLU B CA 1
ATOM 3455 C C . GLU B 1 189 ? -5.137 23.078 -2.365 1 84.94 189 GLU B C 1
ATOM 3457 O O . GLU B 1 189 ? -5.125 22.281 -3.307 1 84.94 189 GLU B O 1
ATOM 3462 N N . LYS B 1 190 ? -6.195 23.25 -1.604 1 77.5 190 LYS B N 1
ATOM 3463 C CA . LYS B 1 190 ? -7.41 22.453 -1.769 1 77.5 190 LYS B CA 1
ATOM 3464 C C . LYS B 1 190 ? -8.117 22.797 -3.072 1 77.5 190 LYS B C 1
ATOM 3466 O O . LYS B 1 190 ? -8.195 23.969 -3.453 1 77.5 190 LYS B O 1
ATOM 3471 N N . HIS B 1 191 ? -8.391 21.797 -3.836 1 75.62 191 HIS B N 1
ATOM 3472 C CA . HIS B 1 191 ? -9.211 21.906 -5.035 1 75.62 191 HIS B CA 1
ATOM 3473 C C . HIS B 1 191 ? -9.953 20.609 -5.312 1 75.62 191 HIS B C 1
ATOM 3475 O O . HIS B 1 191 ? -9.961 19.703 -4.477 1 75.62 191 HIS B O 1
ATOM 3481 N N . ARG B 1 192 ? -10.719 20.438 -6.348 1 68.75 192 ARG B N 1
ATOM 3482 C CA . ARG B 1 192 ? -11.594 19.312 -6.672 1 68.75 192 ARG B CA 1
ATOM 3483 C C . ARG B 1 192 ? -10.805 18.016 -6.77 1 68.75 192 ARG B C 1
ATOM 3485 O O . ARG B 1 192 ? -11.344 16.938 -6.523 1 68.75 192 ARG B O 1
ATOM 3492 N N . ALA B 1 193 ? -9.578 18.219 -7.102 1 67 193 ALA B N 1
ATOM 3493 C CA . ALA B 1 193 ? -8.758 17.031 -7.309 1 67 193 ALA B CA 1
ATOM 3494 C C . ALA B 1 193 ? -8.078 16.594 -6.008 1 67 193 ALA B C 1
ATOM 3496 O O . ALA B 1 193 ? -7.262 15.68 -6.004 1 67 193 ALA B O 1
ATOM 3497 N N . THR B 1 194 ? -8.492 17.062 -4.926 1 75.12 194 THR B N 1
ATOM 3498 C CA . THR B 1 194 ? -7.844 16.766 -3.656 1 75.12 194 THR B CA 1
ATOM 3499 C C . THR B 1 194 ? -8.047 15.305 -3.271 1 75.12 194 THR B C 1
ATOM 3501 O O . THR B 1 194 ? -7.18 14.688 -2.646 1 75.12 194 THR B O 1
ATOM 3504 N N . TYR B 1 195 ? -9.141 14.805 -3.857 1 76.56 195 TYR B N 1
ATOM 3505 C CA . TYR B 1 195 ? -9.445 13.438 -3.461 1 76.56 195 TYR B CA 1
ATOM 3506 C C . TYR B 1 195 ? -8.516 12.445 -4.148 1 76.56 195 TYR B C 1
ATOM 3508 O O . TYR B 1 195 ? -8.375 11.305 -3.701 1 76.56 195 TYR B O 1
ATOM 3516 N N . ILE B 1 196 ? -7.77 12.883 -5.207 1 85.06 196 ILE B N 1
ATOM 3517 C CA . ILE B 1 196 ? -6.863 11.977 -5.902 1 85.06 196 ILE B CA 1
ATOM 3518 C C . ILE B 1 196 ? -5.418 12.289 -5.512 1 85.06 196 ILE B C 1
ATOM 3520 O O . ILE B 1 196 ? -4.48 11.703 -6.055 1 85.06 196 ILE B O 1
ATOM 3524 N N . ALA B 1 197 ? -5.211 13.211 -4.59 1 90.19 197 ALA B N 1
ATOM 3525 C CA . ALA B 1 197 ? -3.879 13.625 -4.152 1 90.19 197 ALA B CA 1
ATOM 3526 C C . ALA B 1 197 ? -3.023 12.414 -3.783 1 90.19 197 ALA B C 1
ATOM 3528 O O . ALA B 1 197 ? -1.846 12.344 -4.145 1 90.19 197 ALA B O 1
ATOM 3529 N N . PRO B 1 198 ? -3.633 11.391 -3.143 1 94.38 198 PRO B N 1
ATOM 3530 C CA . PRO B 1 198 ? -2.807 10.234 -2.795 1 94.38 198 PRO B CA 1
ATOM 3531 C C . PRO B 1 198 ? -2.211 9.547 -4.023 1 94.38 198 PRO B C 1
ATOM 3533 O O . PRO B 1 198 ? -1.056 9.109 -3.99 1 94.38 198 PRO B O 1
ATOM 3536 N N . LEU B 1 199 ? -2.945 9.469 -5.086 1 94.44 199 LEU B N 1
ATOM 3537 C CA . LEU B 1 199 ? -2.432 8.867 -6.309 1 94.44 199 LEU B CA 1
ATOM 3538 C C . LEU B 1 199 ? -1.298 9.703 -6.895 1 94.44 199 LEU B C 1
ATOM 3540 O O . LEU B 1 199 ? -0.269 9.164 -7.301 1 94.44 199 LEU B O 1
ATOM 3544 N N . ALA B 1 200 ? -1.476 11.031 -6.934 1 94.62 200 ALA B N 1
ATOM 3545 C CA . ALA B 1 200 ? -0.446 11.93 -7.461 1 94.62 200 ALA B CA 1
ATOM 3546 C C . ALA B 1 200 ? 0.82 11.867 -6.613 1 94.62 200 ALA B C 1
ATOM 3548 O O . ALA B 1 200 ? 1.933 11.898 -7.145 1 94.62 200 ALA B O 1
ATOM 3549 N N . ILE B 1 201 ? 0.622 11.781 -5.34 1 97 201 ILE B N 1
ATOM 3550 C CA . ILE B 1 201 ? 1.752 11.664 -4.422 1 97 201 ILE B CA 1
ATOM 3551 C C . ILE B 1 201 ? 2.504 10.359 -4.688 1 97 201 ILE B C 1
ATOM 3553 O O . ILE B 1 201 ? 3.736 10.352 -4.742 1 97 201 ILE B O 1
ATOM 3557 N N . GLY B 1 202 ? 1.784 9.273 -4.859 1 98.31 202 GLY B N 1
ATOM 3558 C CA . GLY B 1 202 ? 2.398 8.008 -5.227 1 98.31 202 GLY B CA 1
ATOM 3559 C C . GLY B 1 202 ? 3.176 8.078 -6.527 1 98.31 202 GLY B C 1
ATOM 3560 O O . GLY B 1 202 ? 4.285 7.539 -6.625 1 98.31 202 GLY B O 1
ATOM 3561 N N . LEU B 1 203 ? 2.623 8.742 -7.516 1 97.06 203 LEU B N 1
ATOM 3562 C CA . LEU B 1 203 ? 3.293 8.906 -8.805 1 97.06 203 LEU B CA 1
ATOM 3563 C C . LEU B 1 203 ? 4.562 9.734 -8.648 1 97.06 203 LEU B C 1
ATOM 3565 O O . LEU B 1 203 ? 5.578 9.445 -9.289 1 97.06 203 LEU B O 1
ATOM 3569 N N . ALA B 1 204 ? 4.484 10.773 -7.848 1 98.25 204 ALA B N 1
ATOM 3570 C CA . ALA B 1 204 ? 5.66 11.609 -7.609 1 98.25 204 ALA B CA 1
ATOM 3571 C C . ALA B 1 204 ? 6.789 10.797 -6.98 1 98.25 204 ALA B C 1
ATOM 3573 O O . ALA B 1 204 ? 7.949 10.922 -7.379 1 98.25 204 ALA B O 1
ATOM 3574 N N . LEU B 1 205 ? 6.422 10.023 -6 1 98.62 205 LEU B N 1
ATOM 3575 C CA . LEU B 1 205 ? 7.457 9.211 -5.367 1 98.62 205 LEU B CA 1
ATOM 3576 C C . LEU B 1 205 ? 7.977 8.148 -6.324 1 98.62 205 LEU B C 1
ATOM 3578 O O . LEU B 1 205 ? 9.164 7.812 -6.305 1 98.62 205 LEU B O 1
ATOM 3582 N N . PHE B 1 206 ? 7.113 7.586 -7.168 1 98.56 206 PHE B N 1
ATOM 3583 C CA . PHE B 1 206 ? 7.516 6.641 -8.203 1 98.56 206 PHE B CA 1
ATOM 3584 C C . PHE B 1 206 ? 8.586 7.246 -9.102 1 98.56 206 PHE B C 1
ATOM 3586 O O . PHE B 1 206 ? 9.633 6.633 -9.328 1 98.56 206 PHE B O 1
ATOM 3593 N N . ILE B 1 207 ? 8.391 8.461 -9.547 1 98 207 ILE B N 1
ATOM 3594 C CA . ILE B 1 207 ? 9.352 9.156 -10.398 1 98 207 ILE B CA 1
ATOM 3595 C C . ILE B 1 207 ? 10.633 9.422 -9.609 1 98 207 ILE B C 1
ATOM 3597 O O . ILE B 1 207 ? 11.734 9.25 -10.133 1 98 207 ILE B O 1
ATOM 3601 N N . GLY B 1 208 ? 10.469 9.898 -8.359 1 98.25 208 GLY B N 1
ATOM 3602 C CA . GLY B 1 208 ? 11.633 10.102 -7.52 1 98.25 208 GLY B CA 1
ATOM 3603 C C . GLY B 1 208 ? 12.508 8.859 -7.402 1 98.25 208 GLY B C 1
ATOM 3604 O O . GLY B 1 208 ? 13.734 8.945 -7.48 1 98.25 208 GLY B O 1
ATOM 3605 N N . HIS B 1 209 ? 11.883 7.727 -7.246 1 98.5 209 HIS B N 1
ATOM 3606 C CA . HIS B 1 209 ? 12.633 6.484 -7.098 1 98.5 209 HIS B CA 1
ATOM 3607 C C . HIS B 1 209 ? 13.242 6.051 -8.422 1 98.5 209 HIS B C 1
ATOM 3609 O O . HIS B 1 209 ? 14.359 5.531 -8.461 1 98.5 209 HIS B O 1
ATOM 3615 N N . LEU B 1 210 ? 12.57 6.238 -9.516 1 97.38 210 LEU B N 1
ATOM 3616 C CA . LEU B 1 210 ? 13.156 5.934 -10.82 1 97.38 210 LEU B CA 1
ATOM 3617 C C . LEU B 1 210 ? 14.422 6.754 -11.047 1 97.38 210 LEU B C 1
ATOM 3619 O O . LEU B 1 210 ? 15.359 6.281 -11.688 1 97.38 210 LEU B O 1
ATOM 3623 N N . ILE B 1 211 ? 14.5 7.93 -10.484 1 97.38 211 ILE B N 1
ATOM 3624 C CA . ILE B 1 211 ? 15.633 8.828 -10.633 1 97.38 211 ILE B CA 1
ATOM 3625 C C . ILE B 1 211 ? 16.766 8.398 -9.695 1 97.38 211 ILE B C 1
ATOM 3627 O O . ILE B 1 211 ? 17.922 8.32 -10.102 1 97.38 211 ILE B O 1
ATOM 3631 N N . CYS B 1 212 ? 16.406 8.023 -8.531 1 98.31 212 CYS B N 1
ATOM 3632 C CA . CYS B 1 212 ? 17.391 8.039 -7.457 1 98.31 212 CYS B CA 1
ATOM 3633 C C . CYS B 1 212 ? 17.906 6.637 -7.172 1 98.31 212 CYS B C 1
ATOM 3635 O O . CYS B 1 212 ? 19.016 6.477 -6.66 1 98.31 212 CYS B O 1
ATOM 3637 N N . VAL B 1 213 ? 17.188 5.582 -7.473 1 97.69 213 VAL B N 1
ATOM 3638 C CA . VAL B 1 213 ? 17.516 4.25 -6.988 1 97.69 213 VAL B CA 1
ATOM 3639 C C . VAL B 1 213 ? 18.906 3.854 -7.5 1 97.69 213 VAL B C 1
ATOM 3641 O O . VAL B 1 213 ? 19.75 3.396 -6.727 1 97.69 213 VAL B O 1
ATOM 3644 N N . TYR B 1 214 ? 19.219 4.062 -8.75 1 95.44 214 TYR B N 1
ATOM 3645 C CA . TYR B 1 214 ? 20.484 3.621 -9.336 1 95.44 214 TYR B CA 1
ATOM 3646 C C . TYR B 1 214 ? 21.656 4.367 -8.719 1 95.44 214 TYR B C 1
ATOM 3648 O O . TYR B 1 214 ? 22.719 3.775 -8.477 1 95.44 214 TYR B O 1
ATOM 3656 N N . TYR B 1 215 ? 21.5 5.613 -8.367 1 96.31 215 TYR B N 1
ATOM 3657 C CA . TYR B 1 215 ? 22.625 6.449 -7.969 1 96.31 215 TYR B CA 1
ATOM 3658 C C . TYR B 1 215 ? 22.734 6.516 -6.449 1 96.31 215 TYR B C 1
ATOM 3660 O O . TYR B 1 215 ? 23.844 6.48 -5.91 1 96.31 215 TYR B O 1
ATOM 3668 N N . THR B 1 216 ? 21.656 6.621 -5.754 1 97.94 216 THR B N 1
ATOM 3669 C CA . THR B 1 216 ? 21.75 6.867 -4.32 1 97.94 216 THR B CA 1
ATOM 3670 C C . THR B 1 216 ? 21 5.801 -3.533 1 97.94 216 THR B C 1
ATOM 3672 O O . THR B 1 216 ? 21.016 5.809 -2.299 1 97.94 216 THR B O 1
ATOM 3675 N N . GLY B 1 217 ? 20.328 4.914 -4.191 1 97.56 217 GLY B N 1
ATOM 3676 C CA . GLY B 1 217 ? 19.438 3.984 -3.504 1 97.56 217 GLY B CA 1
ATOM 3677 C C . GLY B 1 217 ? 18.109 4.598 -3.119 1 97.56 217 GLY B C 1
ATOM 3678 O O . GLY B 1 217 ? 17.266 3.934 -2.508 1 97.56 217 GLY B O 1
ATOM 3679 N N . ALA B 1 218 ? 17.906 5.887 -3.344 1 98.5 218 ALA B N 1
ATOM 3680 C CA . ALA B 1 218 ? 16.672 6.641 -3.188 1 98.5 218 ALA B CA 1
ATOM 3681 C C . ALA B 1 218 ? 16.266 6.742 -1.719 1 98.5 218 ALA B C 1
ATOM 3683 O O . ALA B 1 218 ? 15.375 6.023 -1.261 1 98.5 218 ALA B O 1
ATOM 3684 N N . GLY B 1 219 ? 16.828 7.641 -0.995 1 98.31 219 GLY B N 1
ATOM 3685 C CA . GLY B 1 219 ? 16.375 7.953 0.351 1 98.31 219 GLY B CA 1
ATOM 3686 C C . GLY B 1 219 ? 15.094 8.766 0.376 1 98.31 219 GLY B C 1
ATOM 3687 O O . GLY B 1 219 ? 14.055 8.289 0.835 1 98.31 219 GLY B O 1
ATOM 3688 N N . LEU B 1 220 ? 15.07 10.008 -0.102 1 98.62 220 LEU B N 1
ATOM 3689 C CA . LEU B 1 220 ? 13.953 10.922 -0.284 1 98.62 220 LEU B CA 1
ATOM 3690 C C . LEU B 1 220 ? 13.148 11.055 1.006 1 98.62 220 LEU B C 1
ATOM 3692 O O . LEU B 1 220 ? 12.234 11.883 1.089 1 98.62 220 LEU B O 1
ATOM 3696 N N . ASN B 1 221 ? 13.32 10.328 2.045 1 98.62 221 ASN B N 1
ATOM 3697 C CA . ASN B 1 221 ? 12.633 10.156 3.318 1 98.62 221 ASN B CA 1
ATOM 3698 C C . ASN B 1 221 ? 13.594 9.719 4.418 1 98.62 221 ASN B C 1
ATOM 3700 O O . ASN B 1 221 ? 14 8.555 4.465 1 98.62 221 ASN B O 1
ATOM 3704 N N . PRO B 1 222 ? 13.938 10.609 5.312 1 98.69 222 PRO B N 1
ATOM 3705 C CA . PRO B 1 222 ? 14.883 10.234 6.363 1 98.69 222 PRO B CA 1
ATOM 3706 C C . PRO B 1 222 ? 14.469 8.977 7.121 1 98.69 222 PRO B C 1
ATOM 3708 O O . PRO B 1 222 ? 15.32 8.18 7.52 1 98.69 222 PRO B O 1
ATOM 3711 N N . ALA B 1 223 ? 13.203 8.773 7.395 1 98.75 223 ALA B N 1
ATOM 3712 C CA . ALA B 1 223 ? 12.734 7.562 8.062 1 98.75 223 ALA B CA 1
ATOM 3713 C C . ALA B 1 223 ? 13.062 6.316 7.242 1 98.75 223 ALA B C 1
ATOM 3715 O O . ALA B 1 223 ? 13.445 5.285 7.793 1 98.75 223 ALA B O 1
ATOM 3716 N N . ARG B 1 224 ? 12.93 6.441 5.953 1 98.69 224 ARG B N 1
ATOM 3717 C CA . ARG B 1 224 ? 13.195 5.34 5.031 1 98.69 224 ARG B CA 1
ATOM 3718 C C . ARG B 1 224 ? 14.68 4.969 5.043 1 98.69 224 ARG B C 1
ATOM 3720 O O . ARG B 1 224 ? 15.031 3.803 4.859 1 98.69 224 ARG B O 1
ATOM 3727 N N . SER B 1 225 ? 15.578 5.926 5.148 1 98.69 225 SE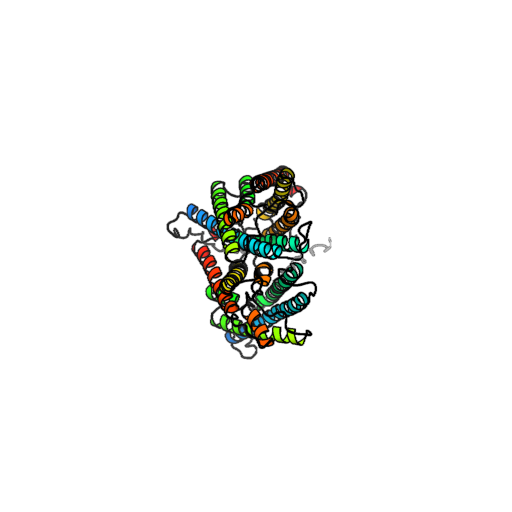R B N 1
ATOM 3728 C CA . SER B 1 225 ? 17.016 5.668 5.105 1 98.69 225 SER B CA 1
ATOM 3729 C C . SER B 1 225 ? 17.531 5.242 6.473 1 98.69 225 SER B C 1
ATOM 3731 O O . SER B 1 225 ? 18.422 4.383 6.562 1 98.69 225 SER B O 1
ATOM 3733 N N . PHE B 1 226 ? 16.969 5.812 7.473 1 98.56 226 PHE B N 1
ATOM 3734 C CA . PHE B 1 226 ? 17.438 5.559 8.828 1 98.56 226 PHE B CA 1
ATOM 3735 C C . PHE B 1 226 ? 17.047 4.16 9.289 1 98.56 226 PHE B C 1
ATOM 3737 O O . PHE B 1 226 ? 17.844 3.463 9.914 1 98.56 226 PHE B O 1
ATOM 3744 N N . GLY B 1 227 ? 15.875 3.693 9.039 1 98.5 227 GLY B N 1
ATOM 3745 C CA . GLY B 1 227 ? 15.359 2.406 9.477 1 98.5 227 GLY B CA 1
ATOM 3746 C C . GLY B 1 227 ? 16.25 1.242 9.086 1 98.5 227 GLY B C 1
ATOM 3747 O O . GLY B 1 227 ? 16.734 0.508 9.953 1 98.5 227 GLY B O 1
ATOM 3748 N N . PRO B 1 228 ? 16.547 1.105 7.855 1 98.56 228 PRO B N 1
ATOM 3749 C CA . PRO B 1 228 ? 17.391 -0.002 7.41 1 98.56 228 PRO B CA 1
ATOM 3750 C C . PRO B 1 228 ? 18.812 0.075 7.973 1 98.56 228 PRO B C 1
ATOM 3752 O O . PRO B 1 228 ? 19.422 -0.958 8.258 1 98.56 228 PRO B O 1
ATOM 3755 N N . ALA B 1 229 ? 19.344 1.268 8.078 1 97.81 229 ALA B N 1
ATOM 3756 C CA . ALA B 1 229 ? 20.672 1.409 8.672 1 97.81 229 ALA B CA 1
ATOM 3757 C C . ALA B 1 229 ? 20.688 0.906 10.109 1 97.81 229 ALA B C 1
ATOM 3759 O O . ALA B 1 229 ? 21.641 0.271 10.547 1 97.81 229 ALA B O 1
ATOM 3760 N N . VAL B 1 230 ? 19.641 1.17 10.82 1 97.62 230 VAL B N 1
ATOM 3761 C CA . VAL B 1 230 ? 19.516 0.687 12.188 1 97.62 230 VAL B CA 1
ATOM 3762 C C . VAL B 1 230 ? 19.359 -0.833 12.188 1 97.62 230 VAL B C 1
ATOM 3764 O O . VAL B 1 230 ? 20.031 -1.53 12.961 1 97.62 230 VAL B O 1
ATOM 3767 N N . ALA B 1 231 ? 18.5 -1.335 11.344 1 96.69 231 ALA B N 1
ATOM 3768 C CA . ALA B 1 231 ? 18.234 -2.77 11.297 1 96.69 231 ALA B CA 1
ATOM 3769 C C . ALA B 1 231 ? 19.5 -3.551 10.938 1 96.69 231 ALA B C 1
ATOM 3771 O O . ALA B 1 231 ? 19.719 -4.648 11.453 1 96.69 231 ALA B O 1
ATOM 3772 N N . SER B 1 232 ? 20.297 -2.992 10.078 1 96.06 232 SER B N 1
ATOM 3773 C CA . SER B 1 232 ? 21.516 -3.662 9.656 1 96.06 232 SER B CA 1
ATOM 3774 C C . SER B 1 232 ? 22.688 -3.34 10.586 1 96.06 232 SER B C 1
ATOM 3776 O O . SER B 1 232 ? 23.766 -3.92 10.461 1 96.06 232 SER B O 1
ATOM 3778 N N . ARG B 1 233 ? 22.406 -2.395 11.492 1 95.31 233 ARG B N 1
ATOM 3779 C CA . ARG B 1 233 ? 23.453 -1.902 12.391 1 95.31 233 ARG B CA 1
ATOM 3780 C C . ARG B 1 233 ? 24.672 -1.421 11.609 1 95.31 233 ARG B C 1
ATOM 3782 O O . ARG B 1 233 ? 25.812 -1.735 11.969 1 95.31 233 ARG B O 1
ATOM 3789 N N . SER B 1 234 ? 24.438 -0.804 10.5 1 93.81 234 SER B N 1
ATOM 3790 C CA . SER B 1 234 ? 25.5 -0.314 9.625 1 93.81 234 SER B CA 1
ATOM 3791 C C . SER B 1 234 ? 25.125 1.021 8.984 1 93.81 234 SER B C 1
ATOM 3793 O O . SER B 1 234 ? 24.109 1.114 8.281 1 93.81 234 SER B O 1
ATOM 3795 N N . PHE B 1 235 ? 25.984 1.996 9.297 1 95.44 235 PHE B N 1
ATOM 3796 C CA . PHE B 1 235 ? 25.844 3.33 8.727 1 95.44 235 PHE B CA 1
ATOM 3797 C C . PHE B 1 235 ? 27.031 3.662 7.828 1 95.44 235 PHE B C 1
ATOM 3799 O O . PHE B 1 235 ? 28.172 3.691 8.289 1 95.44 235 PHE B O 1
ATOM 3806 N N . PRO B 1 236 ? 26.719 3.869 6.574 1 94.56 236 PRO B N 1
ATOM 3807 C CA . PRO B 1 236 ? 27.844 4.363 5.773 1 94.56 236 PRO B CA 1
ATOM 3808 C C . PRO B 1 236 ? 28.328 5.738 6.227 1 94.56 236 PRO B C 1
ATOM 3810 O O . PRO B 1 236 ? 27.562 6.504 6.816 1 94.56 236 PRO B O 1
ATOM 3813 N N . ASN B 1 237 ? 29.547 6.043 5.875 1 96.06 237 ASN B N 1
ATOM 3814 C CA . ASN B 1 237 ? 30.125 7.309 6.312 1 96.06 237 ASN B CA 1
ATOM 3815 C C . ASN B 1 237 ? 29.422 8.5 5.656 1 96.06 237 ASN B C 1
ATOM 3817 O O . ASN B 1 237 ? 29.562 9.633 6.117 1 96.06 237 ASN B O 1
ATOM 3821 N N . TYR B 1 238 ? 28.734 8.211 4.582 1 97 238 TYR B N 1
ATOM 3822 C CA . TYR B 1 238 ? 28.031 9.281 3.875 1 97 238 TYR B CA 1
ATOM 3823 C C . TYR B 1 238 ? 26.531 9.242 4.172 1 97 238 TYR B C 1
ATOM 3825 O O . TYR B 1 238 ? 25.734 9.797 3.418 1 97 238 TYR B O 1
ATOM 3833 N N . HIS B 1 239 ? 26.094 8.641 5.234 1 97.69 239 HIS B N 1
ATOM 3834 C CA . HIS B 1 239 ? 24.688 8.5 5.566 1 97.69 239 HIS B CA 1
ATOM 3835 C C . HIS B 1 239 ? 24.016 9.867 5.68 1 97.69 239 HIS B C 1
ATOM 3837 O O . HIS B 1 239 ? 22.797 9.984 5.473 1 97.69 239 HIS B O 1
ATOM 3843 N N . TRP B 1 240 ? 24.797 10.922 5.934 1 97.69 240 TRP B N 1
ATOM 3844 C CA . TRP B 1 240 ? 24.297 12.281 6.121 1 97.69 240 TRP B CA 1
ATOM 3845 C C . TRP B 1 240 ? 23.625 12.789 4.844 1 97.69 240 TRP B C 1
ATOM 3847 O O . TRP B 1 240 ? 22.781 13.68 4.895 1 97.69 240 TRP B O 1
ATOM 3857 N N . ILE B 1 241 ? 23.906 12.297 3.682 1 98.19 241 ILE B N 1
ATOM 3858 C CA . ILE B 1 241 ? 23.328 12.773 2.432 1 98.19 241 ILE B CA 1
ATOM 3859 C C . ILE B 1 241 ? 21.812 12.5 2.43 1 98.19 241 ILE B C 1
ATOM 3861 O O . ILE B 1 241 ? 21.047 13.234 1.812 1 98.19 241 ILE B O 1
ATOM 3865 N N . TYR B 1 242 ? 21.406 11.438 3.191 1 98.5 242 TYR B N 1
ATOM 3866 C CA . TYR B 1 242 ? 20.016 11.023 3.217 1 98.5 242 TYR B CA 1
ATOM 3867 C C . TYR B 1 242 ? 19.219 11.844 4.223 1 98.5 242 TYR B C 1
ATOM 3869 O O . TYR B 1 242 ? 18.016 11.633 4.395 1 98.5 242 TYR B O 1
ATOM 3877 N N . TRP B 1 243 ? 19.828 12.797 4.859 1 98.38 243 TRP B N 1
ATOM 3878 C CA . TRP B 1 243 ? 19.203 13.805 5.703 1 98.38 243 TRP B CA 1
ATOM 3879 C C . TRP B 1 243 ? 19.234 15.18 5.035 1 98.38 243 TRP B C 1
ATOM 3881 O O . TRP B 1 243 ? 18.203 15.805 4.836 1 98.38 243 TRP B O 1
ATOM 3891 N N . ILE B 1 244 ? 20.359 15.539 4.637 1 98.62 244 ILE B N 1
ATOM 3892 C CA . ILE B 1 244 ? 20.578 16.875 4.078 1 98.62 244 ILE B CA 1
ATOM 3893 C C . ILE B 1 244 ? 19.828 17 2.75 1 98.62 244 ILE B C 1
ATOM 3895 O O . ILE B 1 244 ? 19.219 18.031 2.469 1 98.62 244 ILE B O 1
ATOM 3899 N N . GLY B 1 245 ? 19.969 15.977 1.889 1 98.62 245 GLY B N 1
ATOM 3900 C CA . GLY B 1 245 ? 19.281 16 0.611 1 98.62 245 GLY B CA 1
ATOM 3901 C C . GLY B 1 245 ? 17.781 16.25 0.747 1 98.62 245 GLY B C 1
ATOM 3902 O O . GLY B 1 245 ? 17.281 17.266 0.265 1 98.62 245 GLY B O 1
ATOM 3903 N N . PRO B 1 246 ? 17.156 15.406 1.494 1 98.81 246 PRO B N 1
ATOM 3904 C CA . PRO B 1 246 ? 15.711 15.578 1.674 1 98.81 246 PRO B CA 1
ATOM 3905 C C . PRO B 1 246 ? 15.359 16.906 2.35 1 98.81 246 PRO B C 1
ATOM 3907 O O . PRO B 1 246 ? 14.375 17.547 1.976 1 98.81 246 PRO B O 1
ATOM 3910 N N . ILE B 1 247 ? 16.094 17.375 3.314 1 98.75 247 ILE B N 1
ATOM 3911 C CA . ILE B 1 247 ? 15.836 18.656 3.969 1 98.75 247 ILE B CA 1
ATOM 3912 C C . ILE B 1 247 ? 15.938 19.781 2.949 1 98.75 247 ILE B C 1
ATOM 3914 O O . ILE B 1 247 ? 15.062 20.656 2.896 1 98.75 247 ILE B O 1
ATOM 3918 N N . LEU B 1 248 ? 16.953 19.703 2.145 1 98.62 248 LEU B N 1
ATOM 3919 C CA . LEU B 1 248 ? 17.094 20.703 1.082 1 98.62 248 LEU B CA 1
ATOM 3920 C C . LEU B 1 248 ? 15.906 20.641 0.123 1 98.62 248 LEU B C 1
ATOM 3922 O O . LEU B 1 248 ? 15.43 21.672 -0.339 1 98.62 248 LEU B O 1
ATOM 3926 N N . GLY B 1 249 ? 15.484 19.422 -0.212 1 98.81 249 GLY B N 1
ATOM 3927 C CA . GLY B 1 249 ? 14.305 19.281 -1.051 1 98.81 249 GLY B CA 1
ATOM 3928 C C . GLY B 1 249 ? 13.07 19.938 -0.469 1 98.81 249 GLY B C 1
ATOM 3929 O O . GLY B 1 249 ? 12.281 20.531 -1.199 1 98.81 249 GLY B O 1
ATOM 3930 N N . SER B 1 250 ? 12.914 19.859 0.841 1 98.81 250 SER B N 1
ATOM 3931 C CA . SER B 1 250 ? 11.812 20.516 1.527 1 98.81 250 SER B CA 1
ATOM 3932 C C . SER B 1 250 ? 11.875 22.031 1.35 1 98.81 250 SER B C 1
ATOM 3934 O O . SER B 1 250 ? 10.867 22.656 1.034 1 98.81 250 SER B O 1
ATOM 3936 N N . PHE B 1 251 ? 13 22.594 1.504 1 98.69 251 PHE B N 1
ATOM 3937 C CA . PHE B 1 251 ? 13.156 24.031 1.397 1 98.69 251 PHE B CA 1
ATOM 3938 C C . PHE B 1 251 ? 12.984 24.5 -0.045 1 98.69 251 PHE B C 1
ATOM 3940 O O . PHE B 1 251 ? 12.398 25.547 -0.3 1 98.69 251 PHE B O 1
ATOM 3947 N N . ILE B 1 252 ? 13.516 23.766 -1.004 1 98.25 252 ILE B N 1
ATOM 3948 C CA . ILE B 1 252 ? 13.367 24.094 -2.416 1 98.25 252 ILE B CA 1
ATOM 3949 C C . ILE B 1 252 ? 11.891 24.125 -2.793 1 98.25 252 ILE B C 1
ATOM 3951 O O . ILE B 1 252 ? 11.422 25.094 -3.404 1 98.25 252 ILE B O 1
ATOM 3955 N N . SER B 1 253 ? 11.211 23.062 -2.436 1 98.69 253 SER B N 1
ATOM 3956 C CA . SER B 1 253 ? 9.789 22.984 -2.773 1 98.69 253 SER B CA 1
ATOM 3957 C C . SER B 1 253 ? 9.008 24.109 -2.111 1 98.69 253 SER B C 1
ATOM 3959 O O . SER B 1 253 ? 8.133 24.719 -2.738 1 98.69 253 SER B O 1
ATOM 3961 N N . PHE B 1 254 ? 9.289 24.391 -0.855 1 98.44 254 PHE B N 1
ATOM 3962 C CA . PHE B 1 254 ? 8.641 25.484 -0.144 1 98.44 254 PHE B CA 1
ATOM 3963 C C . PHE B 1 254 ? 8.914 26.812 -0.828 1 98.44 254 PHE B C 1
ATOM 3965 O O . PHE B 1 254 ? 8.016 27.641 -0.972 1 98.44 254 PHE B O 1
ATOM 3972 N N . GLY B 1 255 ? 10.141 27.031 -1.204 1 98.25 255 GLY B N 1
ATOM 3973 C CA . GLY B 1 255 ? 10.5 28.25 -1.9 1 98.25 255 GLY B CA 1
ATOM 3974 C C . GLY B 1 255 ? 9.734 28.453 -3.191 1 98.25 255 GLY B C 1
ATOM 3975 O O . GLY B 1 255 ? 9.227 29.547 -3.451 1 98.25 255 GLY B O 1
ATOM 3976 N N . VAL B 1 256 ? 9.656 27.453 -4.008 1 96.69 256 VAL B N 1
ATOM 3977 C CA . VAL B 1 256 ? 8.922 27.531 -5.266 1 96.69 256 VAL B CA 1
ATOM 3978 C C . VAL B 1 256 ? 7.441 27.797 -4.984 1 96.69 256 VAL B C 1
ATOM 3980 O O . VAL B 1 256 ? 6.824 28.641 -5.637 1 96.69 256 VAL B O 1
ATOM 3983 N N . TRP B 1 257 ? 6.898 27.062 -4.023 1 96.62 257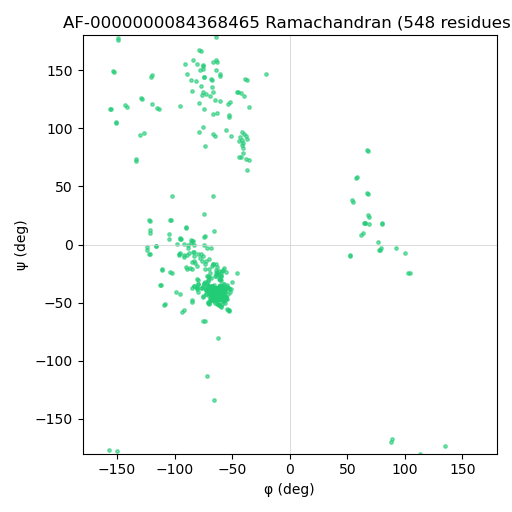 TRP B N 1
ATOM 3984 C CA . TRP B 1 257 ? 5.5 27.219 -3.641 1 96.62 257 TRP B CA 1
ATOM 3985 C C . TRP B 1 257 ? 5.223 28.641 -3.154 1 96.62 257 TRP B C 1
ATOM 3987 O O . TRP B 1 257 ? 4.262 29.281 -3.594 1 96.62 257 TRP B O 1
ATOM 3997 N N . GLN B 1 258 ? 6.113 29.234 -2.326 1 96.38 258 GLN B N 1
ATOM 3998 C CA . GLN B 1 258 ? 5.969 30.594 -1.797 1 96.38 258 GLN B CA 1
ATOM 3999 C C . GLN B 1 258 ? 6.035 31.625 -2.912 1 96.38 258 GLN B C 1
ATOM 4001 O O . GLN B 1 258 ? 5.293 32.625 -2.898 1 96.38 258 GLN B O 1
ATOM 4006 N N . LEU B 1 259 ? 6.934 31.375 -3.797 1 94.94 259 LEU B N 1
ATOM 4007 C CA . LEU B 1 259 ? 7.078 32.281 -4.922 1 94.94 259 LEU B CA 1
ATOM 4008 C C . LEU B 1 259 ? 5.801 32.344 -5.75 1 94.94 259 LEU B C 1
ATOM 4010 O O . LEU B 1 259 ? 5.32 33.438 -6.094 1 94.94 259 LEU B O 1
ATOM 4014 N N . LEU B 1 260 ? 5.238 31.219 -6.008 1 93.19 260 LEU B N 1
ATOM 4015 C CA . LEU B 1 260 ? 4.035 31.141 -6.828 1 93.19 260 LEU B CA 1
ATOM 4016 C C . LEU B 1 260 ? 2.832 31.703 -6.07 1 93.19 260 LEU B C 1
ATOM 4018 O O . LEU B 1 260 ? 1.968 32.344 -6.66 1 93.19 260 LEU B O 1
ATOM 4022 N N . LYS B 1 261 ? 2.787 31.516 -4.77 1 92.62 261 LYS B N 1
ATOM 4023 C CA . LYS B 1 261 ? 1.734 32.094 -3.941 1 92.62 261 LYS B CA 1
ATOM 4024 C C . LYS B 1 261 ? 1.848 33.625 -3.896 1 92.62 261 LYS B C 1
ATOM 4026 O O . LYS B 1 261 ? 0.839 34.312 -3.971 1 92.62 261 LYS B O 1
ATOM 4031 N N . PHE B 1 262 ? 3.061 34.031 -3.787 1 92.19 262 PHE B N 1
ATOM 4032 C CA . PHE B 1 262 ? 3.324 35.469 -3.75 1 92.19 262 PHE B CA 1
ATOM 4033 C C . PHE B 1 262 ? 2.855 36.156 -5.035 1 92.19 262 PHE B C 1
ATOM 4035 O O . PHE B 1 262 ? 2.355 37.281 -5.008 1 92.19 262 PHE B O 1
ATOM 4042 N N . LEU B 1 263 ? 2.9 35.375 -6.125 1 92.12 263 LEU B N 1
ATOM 4043 C CA . LEU B 1 263 ? 2.543 35.906 -7.438 1 92.12 263 LEU B CA 1
ATOM 4044 C C . LEU B 1 263 ? 1.059 35.688 -7.719 1 92.12 263 LEU B C 1
ATOM 4046 O O . LEU B 1 263 ? 0.575 36.031 -8.805 1 92.12 263 LEU B O 1
ATOM 4050 N N . ASP B 1 264 ? 0.324 35.094 -6.789 1 88.62 264 ASP B N 1
ATOM 4051 C CA . ASP B 1 264 ? -1.103 34.844 -6.961 1 88.62 264 ASP B CA 1
ATOM 4052 C C . ASP B 1 264 ? -1.363 34 -8.211 1 88.62 264 ASP B C 1
ATOM 4054 O O . ASP B 1 264 ? -2.146 34.406 -9.078 1 88.62 264 ASP B O 1
ATOM 4058 N N . TYR B 1 265 ? -0.772 32.906 -8.227 1 86.31 265 TYR B N 1
ATOM 4059 C CA . TYR B 1 265 ? -0.721 32.062 -9.43 1 86.31 265 TYR B CA 1
ATOM 4060 C C . TYR B 1 265 ? -2.123 31.672 -9.883 1 86.31 265 TYR B C 1
ATOM 4062 O O . TYR B 1 265 ? -2.34 31.375 -11.055 1 86.31 265 TYR B O 1
ATOM 4070 N N . GLU B 1 266 ? -3.105 31.594 -9.047 1 80.81 266 GLU B N 1
ATOM 4071 C CA . GLU B 1 266 ? -4.465 31.172 -9.398 1 80.81 266 GLU B CA 1
ATOM 4072 C C . GLU B 1 266 ? -5.09 32.156 -10.406 1 80.81 266 GLU B C 1
ATOM 4074 O O . GLU B 1 266 ? -6.062 31.797 -11.078 1 80.81 266 GLU B O 1
ATOM 4079 N N . THR B 1 267 ? -4.559 33.281 -10.477 1 81.19 267 THR B N 1
ATOM 4080 C CA . THR B 1 267 ? -5.109 34.312 -11.352 1 81.19 267 THR B CA 1
ATOM 4081 C C . THR B 1 267 ? -4.656 34.094 -12.797 1 81.19 267 THR B C 1
ATOM 4083 O O . THR B 1 267 ? -5.25 34.656 -13.727 1 81.19 267 THR B O 1
ATOM 4086 N N . ALA B 1 268 ? -3.693 33.375 -12.961 1 80.12 268 ALA B N 1
ATOM 4087 C CA . ALA B 1 268 ? -3.137 33.188 -14.297 1 80.12 268 ALA B CA 1
ATOM 4088 C C . ALA B 1 268 ? -4.02 32.281 -15.141 1 80.12 268 ALA B C 1
ATOM 4090 O O . ALA B 1 268 ? -4.07 32.438 -16.375 1 80.12 268 ALA B O 1
ATOM 4091 N N . ASN B 1 269 ? -4.715 31.25 -14.562 1 71.69 269 ASN B N 1
ATOM 4092 C CA . ASN B 1 269 ? -5.621 30.328 -15.25 1 71.69 269 ASN B CA 1
ATOM 4093 C C . ASN B 1 269 ? -6.926 30.156 -14.477 1 71.69 269 ASN B C 1
ATOM 4095 O O . ASN B 1 269 ? -7.203 29.078 -13.953 1 71.69 269 ASN B O 1
ATOM 4099 N N . PRO B 1 270 ? -7.754 31.203 -14.531 1 66.81 270 PRO B N 1
ATOM 4100 C CA . PRO B 1 270 ? -9.008 31.141 -13.773 1 66.81 270 PRO B CA 1
ATOM 4101 C C . PRO B 1 270 ? -9.977 30.094 -14.312 1 66.81 270 PRO B C 1
ATOM 4103 O O . PRO B 1 270 ? -10.055 29.891 -15.523 1 66.81 270 PRO B O 1
ATOM 4106 N N . GLY B 1 271 ? -10.586 29.188 -13.531 1 62.19 271 GLY B N 1
ATOM 4107 C CA . GLY B 1 271 ? -11.648 28.266 -13.898 1 62.19 271 GLY B CA 1
ATOM 4108 C C . GLY B 1 271 ? -11.156 26.859 -14.172 1 62.19 271 GLY B C 1
ATOM 4109 O O . GLY B 1 271 ? -11.922 26 -14.578 1 62.19 271 GLY B O 1
ATOM 4110 N N . GLN B 1 272 ? -9.93 26.703 -14.195 1 58.09 272 GLN B N 1
ATOM 4111 C CA . GLN B 1 272 ? -9.398 25.391 -14.539 1 58.09 272 GLN B CA 1
ATOM 4112 C C . GLN B 1 272 ? -9.969 24.312 -13.625 1 58.09 272 GLN B C 1
ATOM 4114 O O . GLN B 1 272 ? -10.117 23.156 -14.031 1 58.09 272 GLN B O 1
ATOM 4119 N N . ASP B 1 273 ? -10.383 24.703 -12.508 1 60.28 273 ASP B N 1
ATOM 4120 C CA . ASP B 1 273 ? -10.953 23.719 -11.594 1 60.28 273 ASP B CA 1
ATOM 4121 C C . ASP B 1 273 ? -12.484 23.719 -11.672 1 60.28 273 ASP B C 1
ATOM 4123 O O . ASP B 1 273 ? -13.148 23.094 -10.852 1 60.28 273 ASP B O 1
ATOM 4127 N N . SER B 1 274 ? -13.023 24.609 -12.578 1 56.69 274 SER B N 1
ATOM 4128 C CA . SER B 1 274 ? -14.477 24.75 -12.625 1 56.69 274 SER B CA 1
ATOM 4129 C C . SER B 1 274 ? -15.117 23.594 -13.391 1 56.69 274 SER B C 1
ATOM 4131 O O . SER B 1 274 ? -14.539 23.078 -14.352 1 56.69 274 SER B O 1
ATOM 4133 N N . ASP B 1 275 ? -16.047 22.797 -12.766 1 54.75 275 ASP B N 1
ATOM 4134 C CA . ASP B 1 275 ? -16.859 21.766 -13.414 1 54.75 275 ASP B CA 1
ATOM 4135 C C . ASP B 1 275 ? -17.672 22.359 -14.562 1 54.75 275 ASP B C 1
ATOM 4137 O O . ASP B 1 275 ? -18.312 21.625 -15.312 1 54.75 275 ASP B O 1
ATOM 4141 N N . HIS B 1 276 ? -17.844 23.766 -14.492 1 43.22 276 HIS B N 1
ATOM 4142 C CA . HIS B 1 276 ? -18.672 24.453 -15.492 1 43.22 276 HIS B CA 1
ATOM 4143 C C . HIS B 1 276 ? -17.891 25.578 -16.172 1 43.22 276 HIS B C 1
ATOM 4145 O O . HIS B 1 276 ? -17.016 26.188 -15.547 1 43.22 276 HIS B O 1
#